Protein AF-A0AAW1NZB8-F1 (afdb_monomer_lite)

Secondary structure (DSSP, 8-state):
-HHHHHHHHHHTTT--HHHHHHHHHHHHHHHHHHHHHHHHHHTT-GGGHHHHHHHHHHHHHHHHHHHHHHHHTT------GGGGHHHHHHHHHHHHHTTS---PPPEEEEE--SSHHHHHHHHHHHHTT-EEEEEEEE---HHHHH--S--HHHHHHHHHHHHHHHTT--EEEEE-HHHHIIIIIHHHHHHHHTT----THHHIIIIIIIIIHHHHHHHTT-SEEE---SEEEE--STTSPPEEEE-S-TTT--GGGGTTS-GGGGTTEE-TTTTS-HHHHHHHHHHTT-GGGGPPPP-S-TTTTTS-HHHHHTTTSPP--EEEEETTT--EEEEES-GGG--TT-B---TT-SSPEEEEEEETTTTEEEEEESTT-GGG--S----SSPPPTTSS--HHHHHSSEEEEEE-SSTTPPPEEEEEE-----GGG---

InterPro domains:
  IPR004506 tRNA-specific 2-thiouridylase MnmA-like [TIGR00420] (106-424)
  IPR004506 tRNA-specific 2-thiouridylase MnmA-like [cd01998] (107-423)
  IPR014729 Rossmann-like alpha/beta/alpha sandwich fold [G3DSA:3.40.50.620] (99-315)
  IPR023382 tRNA-specific 2-thiouridylase MnmA-like, central domain superfamily [G3DSA:2.30.30.280] (316-379)
  IPR046884 tRNA-specific 2-thiouridylase MnmA-like, central domain [PF20259] (311-373)

Radius of gyration: 28.37 Å; chains: 1; bounding box: 63×52×94 Å

Sequence (436 aa):
MWLEDVVYGALAKGVNKPTVVVLNVALVSCIFCLVCLLAISCLSAPALAPHVGFMIFLATALTVTVNWFLAQRKCVTAVEIGSLRPYLARRSMASAAKSAGAARGKTVAVAVSGGVDSAVAAMLLKQQGHDVVGVFMRNWDEGEETGNGNCSVEQDCRDAQRVCRHLDLPFYEADFVERYWHEVFLDFVAQCGRGLTPNPDLPCNRRIKFDALRKFAEGLGADTLATGHYARLAHSGEGKPPLLLRGVDSSKDQSYFLASVHGDALRNVLFPLGALRKADVRSMAAEAGLAAASRRSSAGICFIGRRNFGDFISQYVAPMPGRFVEVGSGCDLGPCAKLAAITHGQRAGIGGAADRMYVVGKDVPQRIVYVARGGDHAALFTNTALLHEPHWISGAAPVALMEAPGMDCSYKARYRQEVHQCEEQGLEVPAACLTD

pLDDT: mean 80.3, std 20.96, range [30.39, 98.69]

Organism: NCBI:txid41462

Foldseek 3Di:
DVVVCVVVVCVVVPDDLVVVVVVVVVVLVVLVVVLVVVVVVCVVPVVCVVVSVVSVVVSVVVVVVVVVVCVVPPSDDDPPPVVCPVVVVVVVVVVVVVPVDDPQAFEEEFAQQLALLSLLQQLVCVVVRHQYAYEYEDQADVCVVPVDPPDPSVVSLVSSVLSCVLSVHHYYYDYCNVVNCPQQVVVCLVCLLVLHHDDSLQSCCARPVLNVVVVVCVVVVGQAYEYSAQWDWADPDPPFQTDIGFAPALLRTPSVSCQNHASVSCVRYDHSCSPDYPVVSLVSCVVSVRPNSPPDDFDDDPHCGPPDQQVVSCVRHPWQKAFEAEPPVRDTLGIDRRSSSDDFQDFSPRPPDPFTKGFLDADRVRRYTYIYGDSPDPSSDDQDDDDDDRDDSRRDDDVCQVVDQWDWDWDDPDPPDDIDIDIGGDDPDPPVVPDD

Structure (mmCIF, N/CA/C/O backbone):
data_AF-A0AAW1NZB8-F1
#
_entry.id   AF-A0AAW1NZB8-F1
#
loop_
_atom_site.group_PDB
_atom_site.id
_atom_site.type_symbol
_atom_site.label_atom_id
_atom_site.label_alt_id
_atom_site.label_comp_id
_atom_site.label_asym_id
_atom_site.label_entity_id
_atom_site.label_seq_id
_atom_site.pdbx_PDB_ins_code
_atom_site.Cartn_x
_atom_site.Cartn_y
_atom_site.Cartn_z
_atom_site.occupancy
_atom_site.B_iso_or_equiv
_atom_site.auth_seq_id
_atom_site.auth_comp_id
_atom_site.auth_asym_id
_atom_site.auth_atom_id
_atom_site.pdbx_PDB_model_num
ATOM 1 N N . MET A 1 1 ? 39.321 -6.098 35.982 1.00 35.09 1 MET A N 1
ATOM 2 C CA . MET A 1 1 ? 40.362 -6.757 35.164 1.00 35.09 1 MET A CA 1
ATOM 3 C C . MET A 1 1 ? 39.802 -7.309 33.852 1.00 35.09 1 MET A C 1
ATOM 5 O O . MET A 1 1 ? 39.718 -6.505 32.943 1.00 35.09 1 MET A O 1
ATOM 9 N N . TRP A 1 2 ? 39.300 -8.551 33.714 1.00 32.78 2 TRP A N 1
ATOM 10 C CA . TRP A 1 2 ? 38.831 -9.051 32.389 1.00 32.78 2 TRP A CA 1
ATOM 11 C C . TRP A 1 2 ? 37.697 -8.207 31.761 1.00 32.78 2 TRP A C 1
ATOM 13 O O . TRP A 1 2 ? 37.680 -7.955 30.563 1.00 32.78 2 TRP A O 1
ATOM 23 N N . LEU A 1 3 ? 36.782 -7.694 32.589 1.00 33.12 3 LEU A N 1
ATOM 24 C CA . LEU A 1 3 ? 35.690 -6.803 32.172 1.00 33.12 3 LEU A CA 1
ATOM 25 C C . LEU A 1 3 ? 36.134 -5.365 31.859 1.00 33.12 3 LEU A C 1
ATOM 27 O O . LEU A 1 3 ? 35.504 -4.704 31.038 1.00 33.12 3 LEU A O 1
ATOM 31 N N . GLU A 1 4 ? 37.215 -4.884 32.477 1.00 39.25 4 GLU A N 1
ATOM 32 C CA . GLU A 1 4 ? 37.760 -3.555 32.166 1.00 39.25 4 GLU A CA 1
ATOM 33 C C . GLU A 1 4 ? 38.427 -3.567 30.792 1.00 39.25 4 GLU A C 1
ATOM 35 O O . GLU A 1 4 ? 38.180 -2.661 30.002 1.00 39.25 4 GLU A O 1
ATOM 40 N N . ASP A 1 5 ? 39.153 -4.635 30.451 1.00 37.88 5 ASP A N 1
ATOM 41 C CA . ASP A 1 5 ? 39.794 -4.782 29.140 1.00 37.88 5 ASP A CA 1
ATOM 42 C C . ASP A 1 5 ? 38.776 -4.922 27.995 1.00 37.88 5 ASP A C 1
ATOM 44 O O . ASP A 1 5 ? 38.985 -4.390 26.903 1.00 37.88 5 ASP A O 1
ATOM 48 N N . VAL A 1 6 ? 37.630 -5.569 28.240 1.00 44.53 6 VAL A N 1
ATOM 49 C CA . VAL A 1 6 ? 36.543 -5.696 27.250 1.00 44.53 6 VAL A CA 1
ATOM 50 C C . VAL A 1 6 ? 35.843 -4.354 27.010 1.00 44.53 6 VAL A C 1
ATOM 52 O O . VAL A 1 6 ? 35.570 -3.997 25.862 1.00 44.53 6 VAL A O 1
ATOM 55 N N . VAL A 1 7 ? 35.585 -3.578 28.067 1.00 41.66 7 VAL A N 1
ATOM 56 C CA . VAL A 1 7 ? 34.897 -2.281 27.960 1.00 41.66 7 VAL A CA 1
ATOM 57 C C . VAL A 1 7 ? 35.825 -1.201 27.390 1.00 41.66 7 VAL A C 1
ATOM 59 O O . VAL A 1 7 ? 35.426 -0.478 26.475 1.00 41.66 7 VAL A O 1
ATOM 62 N N . TYR A 1 8 ? 37.081 -1.126 27.843 1.00 45.88 8 TYR A N 1
ATOM 63 C CA . TYR A 1 8 ? 38.071 -0.197 27.284 1.00 45.88 8 TYR A CA 1
ATOM 64 C C . TYR A 1 8 ? 38.470 -0.571 25.849 1.00 45.88 8 TYR A C 1
ATOM 66 O O . TYR A 1 8 ? 38.602 0.314 25.001 1.00 45.88 8 TYR A O 1
ATOM 74 N N . GLY A 1 9 ? 38.572 -1.867 25.534 1.00 41.84 9 GLY A N 1
ATOM 75 C CA . GLY A 1 9 ? 38.852 -2.356 24.182 1.00 41.84 9 GLY A CA 1
ATOM 76 C C . GLY A 1 9 ? 37.727 -2.084 23.175 1.00 41.84 9 GLY A C 1
ATOM 77 O O . GLY A 1 9 ? 38.006 -1.820 22.004 1.00 41.84 9 GLY A O 1
ATOM 78 N N . ALA A 1 10 ? 36.462 -2.095 23.613 1.00 41.81 10 ALA A N 1
ATOM 79 C CA . ALA A 1 10 ? 35.308 -1.762 22.773 1.00 41.81 10 ALA A CA 1
ATOM 80 C C . ALA A 1 10 ? 35.171 -0.246 22.527 1.00 41.81 10 ALA A C 1
ATOM 82 O O . ALA A 1 10 ? 34.824 0.175 21.422 1.00 41.81 10 ALA A O 1
ATOM 83 N N . LEU A 1 11 ? 35.494 0.583 23.526 1.00 43.66 11 LEU A N 1
ATOM 84 C CA . LEU A 1 11 ? 35.441 2.046 23.421 1.00 43.66 11 LEU A CA 1
ATOM 85 C C . LEU A 1 11 ? 36.588 2.625 22.574 1.00 43.66 11 LEU A C 1
ATOM 87 O O . LEU A 1 11 ? 36.376 3.602 21.857 1.00 43.66 11 LEU A O 1
ATOM 91 N N . ALA A 1 12 ? 37.770 1.999 22.581 1.00 42.78 12 ALA A N 1
ATOM 92 C CA . ALA A 1 12 ? 38.905 2.406 21.746 1.00 42.78 12 ALA A CA 1
ATOM 93 C C . ALA A 1 12 ? 38.715 2.107 20.241 1.00 42.78 12 ALA A C 1
ATOM 95 O O . ALA A 1 12 ? 39.425 2.670 19.412 1.00 42.78 12 ALA A O 1
ATOM 96 N N . LYS A 1 13 ? 37.752 1.246 19.875 1.00 41.16 13 LYS A N 1
ATOM 97 C CA . LYS A 1 13 ? 37.490 0.808 18.488 1.00 41.16 13 LYS A CA 1
ATOM 98 C C . LYS A 1 13 ? 36.302 1.499 17.805 1.00 41.16 13 LYS A C 1
ATOM 100 O O . LYS A 1 13 ? 35.917 1.087 16.716 1.00 41.16 13 LYS A O 1
ATOM 105 N N . GLY A 1 14 ? 35.725 2.543 18.407 1.00 43.19 14 GLY A N 1
ATOM 106 C CA . GLY A 1 14 ? 34.681 3.349 17.757 1.00 43.19 14 GLY A CA 1
ATOM 107 C C . GLY A 1 14 ? 33.372 2.593 17.493 1.00 43.19 14 GLY A C 1
ATOM 108 O O . GLY A 1 14 ? 32.755 2.771 16.447 1.00 43.19 14 GLY A O 1
ATOM 109 N N . VAL A 1 15 ? 32.947 1.731 18.420 1.00 45.53 15 VAL A N 1
ATOM 110 C CA . VAL A 1 15 ? 31.685 0.986 18.290 1.00 45.53 15 VAL A CA 1
ATOM 111 C C . VAL A 1 15 ? 30.475 1.910 18.521 1.00 45.53 15 VAL A C 1
ATOM 113 O O . VAL A 1 15 ? 30.468 2.738 19.432 1.00 45.53 15 VAL A O 1
ATOM 116 N N . ASN A 1 16 ? 29.442 1.756 17.686 1.00 45.97 16 ASN A N 1
ATOM 117 C CA . ASN A 1 16 ? 28.224 2.572 17.659 1.00 45.97 16 ASN A CA 1
ATOM 118 C C . ASN A 1 16 ? 27.445 2.599 18.998 1.00 45.97 16 ASN A C 1
ATOM 120 O O . ASN A 1 16 ? 27.342 1.597 19.709 1.00 45.97 16 ASN A O 1
ATOM 124 N N . LYS A 1 17 ? 26.827 3.757 19.294 1.00 46.16 17 LYS A N 1
ATOM 125 C CA . LYS A 1 17 ? 26.043 4.078 20.512 1.00 46.16 17 LYS A CA 1
ATOM 126 C C . LYS A 1 17 ? 25.085 2.977 21.028 1.00 46.16 17 LYS A C 1
ATOM 128 O O . LYS A 1 17 ? 25.086 2.761 22.240 1.00 46.16 17 LYS A O 1
ATOM 133 N N . PRO A 1 18 ? 24.298 2.259 20.200 1.00 43.28 18 PRO A N 1
ATOM 134 C CA . PRO A 1 18 ? 23.387 1.217 20.693 1.00 43.28 18 PRO A CA 1
ATOM 135 C C . PRO A 1 18 ? 24.096 0.026 21.359 1.00 43.28 18 PRO A C 1
ATOM 137 O O . PRO A 1 18 ? 23.591 -0.509 22.344 1.00 43.28 18 PRO A O 1
ATOM 140 N N . THR A 1 19 ? 25.299 -0.350 20.917 1.00 42.22 19 THR A N 1
ATOM 141 C CA . THR A 1 19 ? 26.036 -1.492 21.487 1.00 42.22 19 THR A CA 1
ATOM 142 C C . THR A 1 19 ? 26.497 -1.215 22.921 1.00 42.22 19 THR A C 1
ATOM 144 O O . THR A 1 19 ? 26.500 -2.111 23.764 1.00 42.22 19 THR A O 1
ATOM 147 N N . VAL A 1 20 ? 26.818 0.046 23.231 1.00 49.81 20 VAL A N 1
ATOM 148 C CA . VAL A 1 20 ? 27.209 0.488 24.580 1.00 49.81 20 VAL A CA 1
ATOM 149 C C . VAL A 1 20 ? 26.010 0.496 25.536 1.00 49.81 20 VAL A C 1
ATOM 151 O O . VAL A 1 20 ? 26.169 0.203 26.721 1.00 49.81 20 VAL A O 1
ATOM 154 N N . VAL A 1 21 ? 24.803 0.783 25.039 1.00 48.44 21 VAL A N 1
ATOM 155 C CA . VAL A 1 21 ? 23.565 0.740 25.839 1.00 48.44 21 VAL A CA 1
ATOM 156 C C . VAL A 1 21 ? 23.179 -0.706 26.158 1.00 48.44 21 VAL A C 1
ATOM 158 O O . VAL A 1 21 ? 22.899 -1.019 27.314 1.00 48.44 21 VAL A O 1
ATOM 161 N N . VAL A 1 22 ? 23.244 -1.608 25.174 1.00 45.84 22 VAL A N 1
ATOM 162 C CA . VAL A 1 22 ? 22.912 -3.032 25.360 1.00 45.84 22 VAL A CA 1
ATOM 163 C C . VAL A 1 22 ? 23.890 -3.724 26.316 1.00 45.84 22 VAL A C 1
ATOM 165 O O . VAL A 1 22 ? 23.445 -4.427 27.226 1.00 45.84 22 VAL A O 1
ATOM 168 N N . LEU A 1 23 ? 25.203 -3.476 26.192 1.00 48.44 23 LEU A N 1
ATOM 169 C CA . LEU A 1 23 ? 26.186 -4.015 27.143 1.00 48.44 23 LEU A CA 1
ATOM 170 C C . LEU A 1 23 ? 25.953 -3.505 28.574 1.00 48.44 23 LEU A C 1
ATOM 172 O O . LEU A 1 23 ? 26.127 -4.266 29.523 1.00 48.44 23 LEU A O 1
ATOM 176 N N . ASN A 1 24 ? 25.531 -2.248 28.745 1.00 52.94 24 ASN A N 1
ATOM 177 C CA . ASN A 1 24 ? 25.285 -1.670 30.068 1.00 52.94 24 ASN A CA 1
ATOM 178 C C . ASN A 1 24 ? 23.999 -2.189 30.725 1.00 52.94 24 ASN A C 1
ATOM 180 O O . ASN A 1 24 ? 24.012 -2.479 31.919 1.00 52.94 24 ASN A O 1
ATOM 184 N N . VAL A 1 25 ? 22.905 -2.365 29.974 1.00 52.00 25 VAL A N 1
ATOM 185 C CA . VAL A 1 25 ? 21.666 -2.965 30.511 1.00 52.00 25 VAL A CA 1
ATOM 186 C C . VAL A 1 25 ? 21.906 -4.418 30.925 1.00 52.00 25 VAL A C 1
ATOM 188 O O . VAL A 1 25 ? 21.441 -4.840 31.987 1.00 52.00 25 VAL A O 1
ATOM 191 N N . ALA A 1 26 ? 22.690 -5.164 30.141 1.00 51.47 26 ALA A N 1
ATOM 192 C CA . ALA A 1 26 ? 23.107 -6.516 30.495 1.00 51.47 26 ALA A CA 1
ATOM 193 C C . ALA A 1 26 ? 23.983 -6.530 31.761 1.00 51.47 26 ALA A C 1
ATOM 195 O O . ALA A 1 26 ? 23.748 -7.339 32.655 1.00 51.47 26 ALA A O 1
ATOM 196 N N . LEU A 1 27 ? 24.935 -5.597 31.890 1.00 56.94 27 LEU A N 1
ATOM 197 C CA . LEU A 1 27 ? 25.810 -5.489 33.061 1.00 56.94 27 LEU A CA 1
ATOM 198 C C . LEU A 1 27 ? 25.024 -5.173 34.345 1.00 56.94 27 LEU A C 1
ATOM 200 O O . LEU A 1 27 ? 25.204 -5.851 35.355 1.00 56.94 27 LEU A O 1
ATOM 204 N N . VAL A 1 28 ? 24.115 -4.194 34.298 1.00 58.44 28 VAL A N 1
ATOM 205 C CA . VAL A 1 28 ? 23.265 -3.820 35.443 1.00 58.44 28 VAL A CA 1
ATOM 206 C C . VAL A 1 28 ? 22.337 -4.973 35.832 1.00 58.44 28 VAL A C 1
ATOM 208 O O . VAL A 1 28 ? 22.190 -5.268 37.018 1.00 58.44 28 VAL A O 1
ATOM 211 N N . SER A 1 29 ? 21.774 -5.682 34.850 1.00 54.56 29 SER A N 1
ATOM 212 C CA . SER A 1 29 ? 20.915 -6.848 35.098 1.00 54.56 29 SER A CA 1
ATOM 213 C C . SER A 1 29 ? 21.692 -8.015 35.715 1.00 54.56 29 SER A C 1
ATOM 215 O O . SER A 1 29 ? 21.208 -8.640 36.658 1.00 54.56 29 SER A O 1
ATOM 217 N N . CYS A 1 30 ? 22.919 -8.278 35.253 1.00 58.44 30 CYS A N 1
ATOM 218 C CA . CYS A 1 30 ? 23.795 -9.304 35.822 1.00 58.44 30 CYS A CA 1
ATOM 219 C C . CYS A 1 30 ? 24.215 -8.974 37.259 1.00 58.44 30 CYS A C 1
ATOM 221 O O . CYS A 1 30 ? 24.187 -9.855 38.116 1.00 58.44 30 CYS A O 1
ATOM 223 N N . ILE A 1 31 ? 24.551 -7.711 37.548 1.00 62.97 31 ILE A N 1
ATOM 224 C CA . ILE A 1 31 ? 24.891 -7.260 38.906 1.00 62.97 31 ILE A CA 1
ATOM 225 C C . ILE A 1 31 ? 23.680 -7.410 39.831 1.00 62.97 31 ILE A C 1
ATOM 227 O O . ILE A 1 31 ? 23.815 -7.943 40.931 1.00 62.97 31 ILE A O 1
ATOM 231 N N . PHE A 1 32 ? 22.489 -7.011 39.381 1.00 59.50 32 PHE A N 1
ATOM 232 C CA . PHE A 1 32 ? 21.262 -7.150 40.166 1.00 59.50 32 PHE A CA 1
ATOM 233 C C . PHE A 1 32 ? 20.933 -8.622 40.453 1.00 59.50 32 PHE A C 1
ATOM 235 O O . PHE A 1 32 ? 20.634 -8.984 41.588 1.00 59.50 32 PHE A O 1
ATOM 242 N N . CYS A 1 33 ? 21.074 -9.495 39.452 1.00 60.38 33 CYS A N 1
ATOM 243 C CA . CYS A 1 33 ? 20.848 -10.930 39.604 1.00 60.38 33 CYS A CA 1
ATOM 244 C C . CYS A 1 33 ? 21.853 -11.569 40.581 1.00 60.38 33 CYS A C 1
ATOM 246 O O . CYS A 1 33 ? 21.464 -12.358 41.442 1.00 60.38 33 CYS A O 1
ATOM 248 N N . LEU A 1 34 ? 23.128 -11.166 40.518 1.00 62.94 34 LEU A N 1
ATOM 249 C CA . LEU A 1 34 ? 24.173 -11.620 41.440 1.00 62.94 34 LEU A CA 1
ATOM 250 C C . LEU A 1 34 ? 23.895 -11.169 42.884 1.00 62.94 34 LEU A C 1
ATOM 252 O O . LEU A 1 34 ? 24.040 -11.961 43.813 1.00 62.94 34 LEU A O 1
ATOM 256 N N . VAL A 1 35 ? 23.444 -9.925 43.078 1.00 62.66 35 VAL A N 1
ATOM 257 C CA . VAL A 1 35 ? 23.054 -9.395 44.397 1.00 62.66 35 VAL A CA 1
ATOM 258 C C . VAL A 1 35 ? 21.847 -10.150 44.957 1.00 62.66 35 VAL A C 1
ATOM 260 O O . VAL A 1 35 ? 21.854 -10.511 46.133 1.00 62.66 35 VAL A O 1
ATOM 263 N N . CYS A 1 36 ? 20.844 -10.460 44.131 1.00 61.19 36 CYS A N 1
ATOM 264 C CA . CYS A 1 36 ? 19.701 -11.275 44.547 1.00 61.19 36 CYS A CA 1
ATOM 265 C C . CYS A 1 36 ? 20.120 -12.699 44.943 1.00 61.19 36 CYS A C 1
ATOM 267 O O . CYS A 1 36 ? 19.691 -13.187 45.985 1.00 61.19 36 CYS A O 1
ATOM 269 N N . LEU A 1 37 ? 20.990 -13.353 44.168 1.00 62.50 37 LEU A N 1
ATOM 270 C CA . LEU A 1 37 ? 21.492 -14.698 44.481 1.00 62.50 37 LEU A CA 1
ATOM 271 C C . LEU A 1 37 ? 22.320 -14.729 45.777 1.00 62.50 37 LEU A C 1
ATOM 273 O O . LEU A 1 37 ? 22.190 -15.658 46.579 1.00 62.50 37 LEU A O 1
ATOM 277 N N . LEU A 1 38 ? 23.125 -13.693 46.025 1.00 58.81 38 LEU A N 1
ATOM 278 C CA . LEU A 1 38 ? 23.889 -13.540 47.267 1.00 58.81 38 LEU A CA 1
ATOM 279 C C . LEU A 1 38 ? 22.978 -13.260 48.472 1.00 58.81 38 LEU A C 1
ATOM 281 O O . LEU A 1 38 ? 23.186 -13.836 49.538 1.00 58.81 38 LEU A O 1
ATOM 285 N N . ALA A 1 39 ? 21.931 -12.450 48.298 1.00 58.66 39 ALA A N 1
ATOM 286 C CA . ALA A 1 39 ? 20.937 -12.193 49.339 1.00 58.66 39 ALA A CA 1
ATOM 287 C C . ALA A 1 39 ? 20.148 -13.461 49.716 1.00 58.66 39 ALA A C 1
ATOM 289 O O . ALA A 1 39 ? 19.913 -13.709 50.898 1.00 58.66 39 ALA A O 1
ATOM 290 N N . ILE A 1 40 ? 19.803 -14.300 48.731 1.00 62.50 40 ILE A N 1
ATOM 291 C CA . ILE A 1 40 ? 19.146 -15.597 48.956 1.00 62.50 40 ILE A CA 1
ATOM 292 C C . ILE A 1 40 ? 20.083 -16.558 49.703 1.00 62.50 40 ILE A C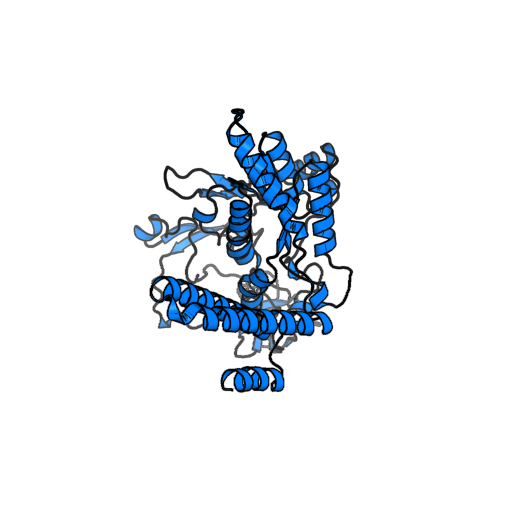 1
ATOM 294 O O . ILE A 1 40 ? 19.656 -17.229 50.638 1.00 62.50 40 ILE A O 1
ATOM 298 N N . SER A 1 41 ? 21.375 -16.570 49.362 1.00 56.31 41 SER A N 1
ATOM 299 C CA . SER A 1 41 ? 22.384 -17.416 50.023 1.00 56.31 41 SER A CA 1
ATOM 300 C C . SER A 1 41 ? 22.629 -17.028 51.493 1.00 56.31 41 SER A C 1
ATOM 302 O O . SER A 1 41 ? 22.979 -17.879 52.315 1.00 56.31 41 SER A O 1
ATOM 304 N N . CYS A 1 42 ? 22.391 -15.764 51.860 1.00 54.56 42 CYS A N 1
ATOM 305 C CA . CYS A 1 42 ? 22.480 -15.286 53.243 1.00 54.56 42 CYS A CA 1
ATOM 306 C C . CYS A 1 42 ? 21.348 -15.775 54.154 1.00 54.56 42 CYS A C 1
ATOM 308 O O . CYS A 1 42 ? 21.551 -15.828 55.367 1.00 54.56 42 CYS A O 1
ATOM 310 N N . LEU A 1 43 ? 20.199 -16.192 53.608 1.00 58.81 43 LEU A N 1
ATOM 311 C CA . LEU A 1 43 ? 19.123 -16.804 54.402 1.00 58.81 43 LEU A CA 1
ATOM 312 C C . LEU A 1 43 ? 19.543 -18.165 54.989 1.00 58.81 43 LEU A C 1
ATOM 314 O O . LEU A 1 43 ? 18.989 -18.598 55.994 1.00 58.81 43 LEU A O 1
ATOM 318 N N . SER A 1 44 ? 20.551 -18.809 54.394 1.00 56.81 44 SER A N 1
ATOM 319 C CA . SER A 1 44 ? 21.093 -20.109 54.809 1.00 56.81 44 SER A CA 1
ATOM 320 C C . SER A 1 44 ? 22.388 -20.041 55.636 1.00 56.81 44 SER A C 1
ATOM 322 O O . SER A 1 44 ? 22.800 -21.066 56.175 1.00 56.81 44 SER A O 1
ATOM 324 N N . ALA A 1 45 ? 23.042 -18.876 55.761 1.00 60.31 45 ALA A N 1
ATOM 325 C CA . ALA A 1 45 ? 24.321 -18.737 56.475 1.00 60.31 45 ALA A CA 1
ATOM 326 C C . ALA A 1 45 ? 24.523 -17.315 57.063 1.00 60.31 45 ALA A C 1
ATOM 328 O O . ALA A 1 45 ? 25.087 -16.438 56.400 1.00 60.31 45 ALA A O 1
ATOM 329 N N . PRO A 1 46 ? 24.118 -17.063 58.324 1.00 60.19 46 PRO A N 1
ATOM 330 C CA . PRO A 1 46 ? 24.106 -15.718 58.918 1.00 60.19 46 PRO A CA 1
ATOM 331 C C . PRO A 1 46 ? 25.497 -15.101 59.172 1.00 60.19 46 PRO A C 1
ATOM 333 O O . PRO A 1 46 ? 25.604 -13.891 59.356 1.00 60.19 46 PRO A O 1
ATOM 336 N N . ALA A 1 47 ? 26.577 -15.888 59.122 1.00 62.25 47 ALA A N 1
ATOM 337 C CA . ALA A 1 47 ? 27.948 -15.402 59.322 1.00 62.25 47 ALA A CA 1
ATOM 338 C C . ALA A 1 47 ? 28.496 -14.535 58.162 1.00 62.25 47 ALA A C 1
ATOM 340 O O . ALA A 1 47 ? 29.508 -13.860 58.329 1.00 62.25 47 ALA A O 1
ATOM 341 N N . LEU A 1 48 ? 27.838 -14.523 56.993 1.00 58.25 48 LEU A N 1
ATOM 342 C CA . LEU A 1 48 ? 28.278 -13.786 55.793 1.00 58.25 48 LEU A CA 1
ATOM 343 C C . LEU A 1 48 ? 27.648 -12.386 55.642 1.00 58.25 48 LEU A C 1
ATOM 345 O O . LEU A 1 48 ? 28.048 -11.619 54.764 1.00 58.25 48 LEU A O 1
ATOM 349 N N . ALA A 1 49 ? 26.703 -12.023 56.515 1.00 58.53 49 ALA A N 1
ATOM 350 C CA . ALA A 1 49 ? 25.961 -10.761 56.466 1.00 58.53 49 ALA A CA 1
ATOM 351 C C . ALA A 1 49 ? 26.821 -9.475 56.348 1.00 58.53 49 ALA A C 1
ATOM 353 O O . ALA A 1 49 ? 26.483 -8.626 55.516 1.00 58.53 49 ALA A O 1
ATOM 354 N N . PRO A 1 50 ? 27.940 -9.297 57.088 1.00 57.88 50 PRO A N 1
ATOM 355 C CA . PRO A 1 50 ? 28.718 -8.056 57.001 1.00 57.88 50 PRO A CA 1
ATOM 356 C C . PRO A 1 50 ? 29.452 -7.884 55.659 1.00 57.88 50 PRO A C 1
ATOM 358 O O . PRO A 1 50 ? 29.677 -6.755 55.225 1.00 57.88 50 PRO A O 1
ATOM 361 N N . HIS A 1 51 ? 29.767 -8.972 54.950 1.00 61.03 51 HIS A N 1
ATOM 362 C CA . HIS A 1 51 ? 30.421 -8.909 53.637 1.00 61.03 51 HIS A CA 1
ATOM 363 C C . HIS A 1 51 ? 29.439 -8.586 52.503 1.00 61.03 51 HIS A C 1
ATOM 365 O O . HIS A 1 51 ? 29.807 -7.920 51.534 1.00 61.03 51 HIS A O 1
ATOM 371 N N . VAL A 1 52 ? 28.172 -8.986 52.641 1.00 60.25 52 VAL A N 1
ATOM 372 C CA . VAL A 1 52 ? 27.118 -8.671 51.664 1.00 60.25 52 VAL A CA 1
ATOM 373 C C . VAL A 1 52 ? 26.739 -7.192 51.702 1.00 60.25 52 VAL A C 1
ATOM 375 O O . VAL A 1 52 ? 26.578 -6.582 50.645 1.00 60.25 52 VAL A O 1
ATOM 378 N N . GLY A 1 53 ? 26.701 -6.575 52.888 1.00 59.44 53 GLY A N 1
ATOM 379 C CA . GLY A 1 53 ? 26.490 -5.128 53.016 1.00 59.44 53 GLY A CA 1
ATOM 380 C C . GLY A 1 53 ? 27.558 -4.305 52.284 1.00 59.44 53 GLY A C 1
ATOM 381 O O . GLY A 1 53 ? 27.232 -3.355 51.571 1.00 59.44 53 GLY A O 1
ATOM 382 N N . PHE A 1 54 ? 28.826 -4.717 52.380 1.00 64.56 54 PHE A N 1
ATOM 383 C CA . PHE A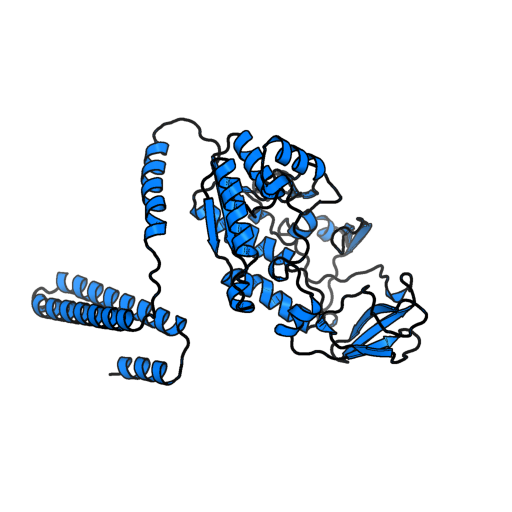 1 54 ? 29.936 -4.062 51.684 1.00 64.56 54 PHE A CA 1
ATOM 384 C C . PHE A 1 54 ? 29.861 -4.228 50.155 1.00 64.56 54 PHE A C 1
ATOM 386 O O . PHE A 1 54 ? 30.078 -3.267 49.418 1.00 64.56 54 PHE A O 1
ATOM 393 N N . MET A 1 55 ? 29.479 -5.413 49.665 1.00 58.66 55 MET A N 1
ATOM 394 C CA . MET A 1 55 ? 29.295 -5.669 48.229 1.00 58.66 55 MET A CA 1
ATOM 395 C C . MET A 1 55 ? 28.126 -4.873 47.628 1.00 58.66 55 MET A C 1
ATOM 397 O O . MET A 1 55 ? 28.257 -4.322 46.535 1.00 58.66 55 MET A O 1
ATOM 401 N N . ILE A 1 56 ? 27.002 -4.755 48.347 1.00 61.81 56 ILE A N 1
ATOM 402 C CA . ILE A 1 56 ? 25.856 -3.931 47.924 1.00 61.81 56 ILE A CA 1
ATOM 403 C C . ILE A 1 56 ? 26.256 -2.455 47.859 1.00 61.81 56 ILE A C 1
ATOM 405 O O . ILE A 1 56 ? 25.912 -1.761 46.899 1.00 61.81 56 ILE A O 1
ATOM 409 N N . PHE A 1 57 ? 27.022 -1.977 48.843 1.00 66.31 57 PHE A N 1
ATOM 410 C CA . PHE A 1 57 ? 27.535 -0.610 48.850 1.00 66.31 57 PHE A CA 1
ATOM 411 C C . PHE A 1 57 ? 28.430 -0.331 47.631 1.00 66.31 57 PHE A C 1
ATOM 413 O O . PHE A 1 57 ? 28.219 0.661 46.935 1.00 66.31 57 PHE A O 1
ATOM 420 N N . LEU A 1 58 ? 29.357 -1.240 47.306 1.00 62.66 58 LEU A N 1
ATOM 421 C CA . LEU A 1 58 ? 30.232 -1.129 46.132 1.00 62.66 58 LEU A CA 1
ATOM 422 C C . LEU A 1 58 ? 29.457 -1.150 44.806 1.00 62.66 58 LEU A C 1
ATOM 424 O O . LEU A 1 58 ? 29.723 -0.328 43.931 1.00 62.66 58 LEU A O 1
ATOM 428 N N . ALA A 1 59 ? 28.467 -2.037 44.665 1.00 58.25 59 ALA A N 1
ATOM 429 C CA . ALA A 1 59 ? 27.621 -2.110 43.471 1.00 58.25 59 ALA A CA 1
ATOM 430 C C . ALA A 1 59 ? 26.774 -0.838 43.283 1.00 58.25 59 ALA A C 1
ATOM 432 O O . ALA A 1 59 ? 26.628 -0.328 42.167 1.00 58.25 59 ALA A O 1
ATOM 433 N N . THR A 1 60 ? 26.257 -0.288 44.384 1.00 62.19 60 THR A N 1
ATOM 434 C CA . THR A 1 60 ? 25.480 0.957 44.372 1.00 62.19 60 THR A CA 1
ATOM 435 C C . THR A 1 60 ? 26.372 2.146 44.016 1.00 62.19 60 THR A C 1
ATOM 437 O O . THR A 1 60 ? 26.013 2.936 43.145 1.00 62.19 60 THR A O 1
ATOM 440 N N . ALA A 1 61 ? 27.566 2.237 44.612 1.00 63.44 61 ALA A N 1
ATOM 441 C CA . ALA A 1 61 ? 28.543 3.279 44.305 1.00 63.44 61 ALA A CA 1
ATOM 442 C C . ALA A 1 61 ? 28.962 3.247 42.826 1.00 63.44 61 ALA A C 1
ATOM 444 O O . ALA A 1 61 ? 28.915 4.279 42.162 1.00 63.44 61 ALA A O 1
ATOM 445 N N . LEU A 1 62 ? 29.265 2.064 42.278 1.00 60.09 62 LEU A N 1
ATOM 446 C CA . LEU A 1 62 ? 29.637 1.903 40.870 1.00 60.09 62 LEU A CA 1
ATOM 447 C C . LEU A 1 62 ? 28.504 2.340 39.927 1.00 60.09 62 LEU A C 1
ATOM 449 O O . LEU A 1 62 ? 28.744 3.061 38.960 1.00 60.09 62 LEU A O 1
ATOM 453 N N . THR A 1 63 ? 27.259 1.971 40.241 1.00 59.56 63 THR A N 1
ATOM 454 C CA . THR A 1 63 ? 26.077 2.362 39.453 1.00 59.56 63 THR A CA 1
ATOM 455 C C . THR A 1 63 ? 25.870 3.879 39.464 1.00 59.56 63 THR A C 1
ATOM 457 O O . THR A 1 63 ? 25.586 4.479 38.426 1.00 59.56 63 THR A O 1
ATOM 460 N N . VAL A 1 64 ? 26.055 4.524 40.622 1.00 60.22 64 VAL A N 1
ATOM 461 C CA . VAL A 1 64 ? 25.950 5.984 40.762 1.00 60.22 64 VAL A CA 1
ATOM 462 C C . VAL A 1 64 ? 27.063 6.691 39.990 1.00 60.22 64 VAL A C 1
ATOM 464 O O . VAL A 1 64 ? 26.779 7.643 39.266 1.00 60.22 64 VAL A O 1
ATOM 467 N N . THR A 1 65 ? 28.309 6.215 40.074 1.00 58.97 65 THR A N 1
ATOM 468 C CA . THR A 1 65 ? 29.440 6.803 39.342 1.00 58.97 65 THR A CA 1
ATOM 469 C C . THR A 1 65 ? 29.264 6.673 37.828 1.00 58.97 65 THR A C 1
ATOM 471 O O . THR A 1 65 ? 29.492 7.644 37.107 1.00 58.97 65 THR A O 1
ATOM 474 N N . VAL A 1 66 ? 28.791 5.521 37.337 1.00 56.09 66 VAL A N 1
ATOM 475 C CA . VAL A 1 66 ? 28.511 5.304 35.907 1.00 56.09 66 VAL A CA 1
ATOM 476 C C . VAL A 1 66 ? 27.367 6.201 35.427 1.00 56.09 66 VAL A C 1
ATOM 478 O O . VAL A 1 66 ? 27.517 6.887 34.416 1.00 56.09 66 VAL A O 1
ATOM 481 N N . ASN A 1 67 ? 26.259 6.286 36.171 1.00 53.50 67 ASN A N 1
ATOM 482 C CA . ASN A 1 67 ? 25.141 7.170 35.822 1.00 53.50 67 ASN A CA 1
ATOM 483 C C . ASN A 1 67 ? 25.536 8.654 35.845 1.00 53.50 67 ASN A C 1
ATOM 485 O O . ASN A 1 67 ? 25.134 9.412 34.960 1.00 53.50 67 ASN A O 1
ATOM 489 N N . TRP A 1 68 ? 26.361 9.072 36.808 1.00 55.81 68 TRP A N 1
ATOM 490 C CA . TRP A 1 68 ? 26.894 10.433 36.873 1.00 55.81 68 TRP A CA 1
ATOM 491 C C . TRP A 1 68 ? 27.801 10.746 35.673 1.00 55.81 68 TRP A C 1
ATOM 493 O O . TRP A 1 68 ? 27.662 11.800 35.052 1.00 55.81 68 TRP A O 1
ATOM 503 N N . PHE A 1 69 ? 28.668 9.810 35.275 1.00 50.12 69 PHE A N 1
ATOM 504 C CA . PHE A 1 69 ? 29.547 9.975 34.114 1.00 50.12 69 PHE A CA 1
ATOM 505 C C . PHE A 1 69 ? 28.769 10.020 32.784 1.00 50.12 69 PHE A C 1
ATOM 507 O O . PHE A 1 69 ? 29.111 10.793 31.886 1.00 50.12 69 PHE A O 1
ATOM 514 N N . LEU A 1 70 ? 27.681 9.248 32.665 1.00 49.22 70 LEU A N 1
ATOM 515 C CA . LEU A 1 70 ? 26.782 9.268 31.504 1.00 49.22 70 LEU A CA 1
ATOM 516 C C . LEU A 1 70 ? 25.979 10.575 31.404 1.00 49.22 70 LEU A C 1
ATOM 518 O O . LEU A 1 70 ? 25.823 11.113 30.303 1.00 49.22 70 LEU A O 1
ATOM 522 N N . ALA A 1 71 ? 25.539 11.130 32.539 1.00 49.06 71 ALA A N 1
ATOM 523 C CA . ALA A 1 71 ? 24.844 12.416 32.593 1.00 49.06 71 ALA A CA 1
ATOM 524 C C . ALA A 1 71 ? 25.734 13.588 32.129 1.00 49.06 71 ALA A C 1
ATOM 526 O O . ALA A 1 71 ? 25.256 14.498 31.452 1.00 49.06 71 ALA A O 1
ATOM 527 N N . GLN A 1 72 ? 27.043 13.539 32.409 1.00 43.25 72 GLN A N 1
ATOM 528 C CA . GLN A 1 72 ? 28.003 14.580 32.011 1.00 43.25 72 GLN A CA 1
ATOM 529 C C . GLN A 1 72 ? 28.304 14.610 30.497 1.00 43.25 72 GLN A C 1
ATOM 531 O O . GLN A 1 72 ? 28.735 15.638 29.979 1.00 43.25 72 GLN A O 1
ATOM 536 N N . ARG A 1 73 ? 28.060 13.521 29.746 1.00 46.31 73 ARG A N 1
ATOM 537 C CA . ARG A 1 73 ? 28.400 13.428 28.306 1.00 46.31 73 ARG A CA 1
ATOM 538 C C . ARG A 1 73 ? 27.248 13.691 27.325 1.00 46.31 73 ARG A C 1
ATOM 540 O O . ARG A 1 73 ? 27.417 13.426 26.138 1.00 46.31 73 ARG A O 1
ATOM 547 N N . LYS A 1 74 ? 26.092 14.212 27.772 1.00 41.34 74 LYS A N 1
ATOM 548 C CA . LYS A 1 74 ? 24.895 14.452 26.922 1.00 41.34 74 LYS A CA 1
ATOM 549 C C . LYS A 1 74 ? 24.508 13.239 26.042 1.00 41.34 74 LYS A C 1
ATOM 551 O O . LYS A 1 74 ? 23.998 13.412 24.939 1.00 41.34 74 LYS A O 1
ATOM 556 N N . CYS A 1 75 ? 24.778 12.008 26.493 1.00 41.59 75 CYS A N 1
ATOM 557 C CA . CYS A 1 75 ? 24.609 10.796 25.675 1.00 41.59 75 CYS A CA 1
ATOM 558 C C . CYS A 1 75 ? 23.322 10.012 25.985 1.00 41.59 75 CYS A C 1
ATOM 560 O O . CYS A 1 75 ? 23.112 8.934 25.441 1.00 41.59 75 CYS A O 1
ATOM 562 N N . VAL A 1 76 ? 22.445 10.555 26.830 1.00 35.12 76 VAL A N 1
ATOM 563 C CA . VAL A 1 76 ? 21.118 10.000 27.106 1.00 35.12 76 VAL A CA 1
ATOM 564 C C . VAL A 1 76 ? 20.130 11.156 27.041 1.00 35.12 76 VAL A C 1
ATOM 566 O O . VAL A 1 76 ? 20.045 11.967 27.962 1.00 35.12 76 VAL A O 1
ATOM 569 N N . THR A 1 77 ? 19.398 11.268 25.936 1.00 33.91 77 THR A N 1
ATOM 570 C CA . THR A 1 77 ? 18.089 11.915 25.978 1.00 33.91 77 THR A CA 1
ATOM 571 C C . THR A 1 77 ? 17.235 11.067 26.907 1.00 33.91 77 THR A C 1
ATOM 573 O O . THR A 1 77 ? 17.061 9.868 26.692 1.00 33.91 77 THR A O 1
ATOM 576 N N . ALA A 1 78 ? 16.784 11.668 28.004 1.00 31.11 78 ALA A N 1
ATOM 577 C CA . ALA A 1 78 ? 15.830 11.040 28.893 1.00 31.11 78 ALA A CA 1
ATOM 578 C C . ALA A 1 78 ? 14.636 10.572 28.053 1.00 31.11 78 ALA A C 1
ATOM 580 O O . ALA A 1 78 ? 13.962 11.383 27.421 1.00 31.11 78 ALA A O 1
ATOM 581 N N . VAL A 1 79 ? 14.375 9.266 28.048 1.00 31.53 79 VAL A N 1
ATOM 582 C CA . VAL A 1 79 ? 13.035 8.764 27.763 1.00 31.53 79 VAL A CA 1
ATOM 583 C C . VAL A 1 79 ? 12.148 9.423 28.811 1.00 31.53 79 VAL A C 1
ATOM 585 O O . VAL A 1 79 ? 12.245 9.106 29.998 1.00 31.53 79 VAL A O 1
ATOM 588 N N . GLU A 1 80 ? 11.362 10.420 28.411 1.00 31.39 80 GLU A N 1
ATOM 589 C CA . GLU A 1 80 ? 10.424 11.071 29.313 1.00 31.39 80 GLU A CA 1
ATOM 590 C C . GLU A 1 80 ? 9.432 10.021 29.825 1.00 31.39 80 GLU A C 1
ATOM 592 O O . GLU A 1 80 ? 8.462 9.654 29.164 1.00 31.39 80 GLU A O 1
ATOM 597 N N . ILE A 1 81 ? 9.616 9.611 31.081 1.00 31.91 81 ILE A N 1
ATOM 598 C CA . ILE A 1 81 ? 8.650 8.851 31.892 1.00 31.91 81 ILE A CA 1
ATOM 599 C C . ILE A 1 81 ? 7.335 9.663 32.096 1.00 31.91 81 ILE A C 1
ATOM 601 O O . ILE A 1 81 ? 6.405 9.235 32.779 1.00 31.91 81 ILE A O 1
ATOM 605 N N . GLY A 1 82 ? 7.194 10.832 31.457 1.00 30.39 82 GLY A N 1
ATOM 606 C CA . GLY A 1 82 ? 5.953 11.598 31.345 1.00 30.39 82 GLY A CA 1
ATOM 607 C C . GLY A 1 82 ? 4.871 10.925 30.487 1.00 30.39 82 GLY A C 1
ATOM 608 O O . GLY A 1 82 ? 3.687 11.124 30.762 1.00 30.39 82 GLY A O 1
ATOM 609 N N . SER A 1 83 ? 5.229 10.066 29.523 1.00 36.72 83 SER A N 1
ATOM 610 C CA . SER A 1 83 ? 4.256 9.406 28.628 1.00 36.72 83 SER A CA 1
ATOM 611 C C . SER A 1 83 ? 3.504 8.222 29.265 1.00 36.72 83 SER A C 1
ATOM 613 O O . SER A 1 83 ? 2.461 7.806 28.762 1.00 36.72 83 SER A O 1
ATOM 615 N N . LEU A 1 84 ? 3.964 7.718 30.420 1.00 34.56 84 LEU A N 1
ATOM 616 C CA . LEU A 1 84 ? 3.338 6.606 31.158 1.00 34.56 84 LEU A CA 1
ATOM 617 C C . LEU A 1 84 ? 2.369 7.050 32.269 1.00 34.56 84 LEU A C 1
ATOM 619 O O . LEU A 1 84 ? 1.598 6.235 32.781 1.00 34.56 84 LEU A O 1
ATOM 623 N N . ARG A 1 85 ? 2.342 8.336 32.643 1.00 34.25 85 ARG A N 1
ATOM 624 C CA . ARG A 1 85 ? 1.384 8.844 33.647 1.00 34.25 85 ARG A CA 1
ATOM 625 C C . ARG A 1 85 ? -0.087 8.722 33.207 1.00 34.25 85 ARG A C 1
ATOM 627 O O . ARG A 1 85 ? -0.896 8.296 34.032 1.00 34.25 85 ARG A O 1
ATOM 634 N N . PRO A 1 86 ? -0.455 8.976 31.935 1.00 42.31 86 PRO A N 1
ATOM 635 C CA . PRO A 1 86 ? -1.799 8.674 31.436 1.00 42.31 86 PRO A CA 1
ATOM 636 C C . PRO A 1 86 ? -2.097 7.165 31.384 1.00 42.31 86 PRO A C 1
ATOM 638 O O . PRO A 1 86 ? -3.249 6.762 31.541 1.00 42.31 86 PRO A O 1
ATOM 641 N N . TYR A 1 87 ? -1.065 6.334 31.190 1.00 37.97 87 TYR A N 1
ATOM 642 C CA . TYR A 1 87 ? -1.171 4.876 31.051 1.00 37.97 87 TYR A CA 1
ATOM 643 C C . TYR A 1 87 ? -1.538 4.190 32.378 1.00 37.97 87 TYR A C 1
ATOM 645 O O . TYR A 1 87 ? -2.473 3.392 32.433 1.00 37.97 87 TYR A O 1
ATOM 653 N N . LEU A 1 88 ? -0.877 4.558 33.482 1.00 35.41 88 LEU A N 1
ATOM 654 C CA . LEU A 1 88 ? -1.174 4.000 34.810 1.00 35.41 88 LEU A CA 1
ATOM 655 C C . LEU A 1 88 ? -2.479 4.555 35.406 1.00 35.41 88 LEU A C 1
ATOM 657 O O . LEU A 1 88 ? -3.246 3.801 36.010 1.00 35.41 88 LEU A O 1
ATOM 661 N N . ALA A 1 89 ? -2.783 5.837 35.173 1.00 38.47 89 ALA A N 1
ATOM 662 C CA . ALA A 1 89 ? -4.033 6.451 35.624 1.00 38.47 89 ALA A CA 1
ATOM 663 C C . ALA A 1 89 ? -5.267 5.823 34.947 1.00 38.47 89 ALA A C 1
ATOM 665 O O . ALA A 1 89 ? -6.267 5.546 35.612 1.00 38.47 89 ALA A O 1
ATOM 666 N N . ARG A 1 90 ? -5.187 5.508 33.643 1.00 46.09 90 ARG A N 1
ATOM 667 C CA . ARG A 1 90 ? -6.280 4.833 32.926 1.00 46.09 90 ARG A CA 1
ATOM 668 C C . ARG A 1 90 ? -6.385 3.349 33.228 1.00 46.09 90 ARG A C 1
ATOM 670 O O . ARG A 1 90 ? -7.495 2.847 33.200 1.00 46.09 90 ARG A O 1
ATOM 677 N N . ARG A 1 91 ? -5.305 2.641 33.567 1.00 43.00 91 ARG A N 1
ATOM 678 C CA . ARG A 1 91 ? -5.406 1.226 33.969 1.00 43.00 91 ARG A CA 1
ATOM 679 C C . ARG A 1 91 ? -6.152 1.066 35.302 1.00 43.00 91 ARG A C 1
ATOM 681 O O . ARG A 1 91 ? -6.964 0.156 35.441 1.00 43.00 91 ARG A O 1
ATOM 688 N N . SER A 1 92 ? -5.951 2.009 36.226 1.00 37.41 92 SER A N 1
ATOM 689 C CA . SER A 1 92 ? -6.734 2.131 37.465 1.00 37.41 92 SER A CA 1
ATOM 690 C C . SER A 1 92 ? -8.208 2.462 37.180 1.00 37.41 92 SER A C 1
ATOM 692 O O . SER A 1 92 ? -9.103 1.764 37.655 1.00 37.41 92 SER A O 1
ATOM 694 N N . MET A 1 93 ? -8.480 3.442 36.308 1.00 42.16 93 MET A N 1
ATOM 695 C CA . MET A 1 93 ? -9.856 3.806 35.939 1.00 42.16 93 MET A CA 1
ATOM 696 C C . MET A 1 93 ? -10.572 2.759 35.073 1.00 42.16 93 MET A C 1
ATOM 698 O O . MET A 1 93 ? -11.771 2.581 35.226 1.00 42.16 93 MET A O 1
ATOM 702 N N . ALA A 1 94 ? -9.872 2.026 34.206 1.00 42.31 94 ALA A N 1
ATOM 703 C CA . ALA A 1 94 ? -10.425 0.933 33.402 1.00 42.31 94 ALA A CA 1
ATOM 704 C C . ALA A 1 94 ? -10.737 -0.296 34.268 1.00 42.31 94 ALA A C 1
ATOM 706 O O . ALA A 1 94 ? -11.742 -0.967 34.046 1.00 42.31 94 ALA A O 1
ATOM 707 N N . SER A 1 95 ? -9.924 -0.552 35.300 1.00 39.06 95 SER A N 1
ATOM 708 C CA . SER A 1 95 ? -10.231 -1.540 36.338 1.00 39.06 95 SER A CA 1
ATOM 709 C C . SER A 1 95 ? -11.445 -1.125 37.178 1.00 39.06 95 SER A C 1
ATOM 711 O O . SER A 1 95 ? -12.265 -1.976 37.508 1.00 39.06 95 SER A O 1
ATOM 713 N N . ALA A 1 96 ? -11.583 0.166 37.499 1.00 36.84 96 ALA A N 1
ATOM 714 C CA . ALA A 1 96 ? -12.712 0.703 38.262 1.00 36.84 96 ALA A CA 1
ATOM 715 C C . ALA A 1 96 ? -13.999 0.869 37.428 1.00 36.84 96 ALA A C 1
ATOM 717 O O . ALA A 1 96 ? -15.091 0.788 37.967 1.00 36.84 96 ALA A O 1
ATOM 718 N N . ALA A 1 97 ? -13.902 1.066 36.112 1.00 40.16 97 ALA A N 1
ATOM 719 C CA . ALA A 1 97 ? -15.056 1.164 35.216 1.00 40.16 97 ALA A CA 1
ATOM 720 C C . ALA A 1 97 ? -15.620 -0.214 34.837 1.00 40.16 97 ALA A C 1
ATOM 722 O O . ALA A 1 97 ? -16.810 -0.331 34.559 1.00 40.16 97 ALA A O 1
ATOM 723 N N . LYS A 1 98 ? -14.802 -1.277 34.895 1.00 42.72 98 LYS A N 1
ATOM 724 C CA . LYS A 1 98 ? -15.261 -2.663 34.702 1.00 42.72 98 LYS A CA 1
ATOM 725 C C . LYS A 1 98 ? -16.294 -3.108 35.749 1.00 42.72 98 LYS A C 1
ATOM 727 O O . LYS A 1 98 ? -17.011 -4.070 35.497 1.00 42.72 98 LYS A O 1
ATOM 732 N N . SER A 1 99 ? -16.384 -2.424 36.897 1.00 38.50 99 SER A N 1
ATOM 733 C CA . SER A 1 99 ? -17.369 -2.703 37.951 1.00 38.50 99 SER A CA 1
ATOM 734 C C . SER A 1 99 ? -18.675 -1.901 37.831 1.00 38.50 99 SER A C 1
ATOM 736 O O . SER A 1 99 ? -19.621 -2.195 38.559 1.00 38.50 99 SER A O 1
ATOM 738 N N . ALA A 1 100 ? -18.781 -0.940 36.904 1.00 40.84 100 ALA A N 1
ATOM 739 C CA . ALA A 1 100 ? -19.991 -0.145 36.681 1.00 40.84 100 ALA A CA 1
ATOM 740 C C . ALA A 1 100 ? -20.672 -0.570 35.366 1.00 40.84 100 ALA A C 1
ATOM 742 O O . ALA A 1 100 ? -20.299 -0.126 34.283 1.00 40.84 100 ALA A O 1
ATOM 743 N N . GLY A 1 101 ? -21.650 -1.475 35.470 1.00 34.81 101 GLY A N 1
ATOM 744 C CA . GLY A 1 101 ? -22.315 -2.207 34.380 1.00 34.81 101 GLY A CA 1
ATOM 745 C C . GLY A 1 101 ? -23.134 -1.403 33.357 1.00 34.81 101 GLY A C 1
ATOM 746 O O . GLY A 1 101 ? -24.309 -1.695 33.157 1.00 34.81 101 GLY A O 1
ATOM 747 N N . ALA A 1 102 ? -22.521 -0.455 32.648 1.00 43.75 102 ALA A N 1
ATOM 748 C CA . ALA A 1 102 ? -23.009 0.012 31.352 1.00 43.75 102 ALA A CA 1
ATOM 749 C C . ALA A 1 102 ? -22.251 -0.733 30.242 1.00 43.75 102 ALA A C 1
ATOM 751 O O . ALA A 1 102 ? -21.020 -0.710 30.208 1.00 43.75 102 ALA A O 1
ATOM 752 N N . ALA A 1 103 ? -22.966 -1.404 29.336 1.00 44.59 103 ALA A N 1
ATOM 753 C CA . ALA A 1 103 ? -22.365 -2.092 28.196 1.00 44.59 103 ALA A CA 1
ATOM 754 C C . ALA A 1 103 ? -21.747 -1.065 27.228 1.00 44.59 103 ALA A C 1
ATOM 756 O O . ALA A 1 103 ? -22.410 -0.582 26.312 1.00 44.59 103 ALA A O 1
ATOM 757 N N . ARG A 1 104 ? -20.484 -0.683 27.450 1.00 57.88 104 ARG A N 1
ATOM 758 C CA . ARG A 1 104 ? -19.715 0.084 26.462 1.00 57.88 104 ARG A CA 1
ATOM 759 C C . ARG A 1 104 ? -19.553 -0.756 25.196 1.00 57.88 104 ARG A C 1
ATOM 761 O O . ARG A 1 104 ? -19.265 -1.950 25.274 1.00 57.88 104 ARG A O 1
ATOM 768 N N . GLY A 1 105 ? -19.729 -0.120 24.037 1.00 71.94 105 GLY A N 1
ATOM 769 C CA . GLY A 1 105 ? -19.367 -0.711 22.752 1.00 71.94 105 GLY A CA 1
ATOM 770 C C . GLY A 1 105 ? -17.886 -1.103 22.722 1.00 71.94 105 GLY A C 1
ATOM 771 O O . GLY A 1 105 ? -17.084 -0.573 23.490 1.00 71.94 105 GLY A O 1
ATOM 772 N N . LYS A 1 106 ? -17.524 -2.038 21.835 1.00 91.44 106 LYS A N 1
ATOM 773 C CA . LYS A 1 106 ? -16.132 -2.491 21.660 1.00 91.44 106 LYS A CA 1
ATOM 774 C C . LYS A 1 106 ? -15.179 -1.311 21.461 1.00 91.44 106 LYS A C 1
ATOM 776 O O . LYS A 1 106 ? -15.523 -0.372 20.734 1.00 91.44 106 LYS A O 1
ATOM 781 N N . THR A 1 107 ? -13.986 -1.409 22.040 1.00 97.50 107 THR A N 1
ATOM 782 C CA . THR A 1 107 ? -12.911 -0.434 21.847 1.00 97.50 107 THR A CA 1
ATOM 783 C C . THR A 1 107 ? -12.282 -0.636 20.473 1.00 97.50 107 THR A C 1
ATOM 785 O O . THR A 1 107 ? -11.792 -1.725 20.168 1.00 97.50 107 THR A O 1
ATOM 788 N N . VAL A 1 108 ? -12.275 0.403 19.638 1.00 98.50 108 VAL A N 1
ATOM 789 C CA . VAL A 1 108 ? -11.737 0.350 18.274 1.00 98.50 108 VAL A CA 1
ATOM 790 C C . VAL A 1 108 ? -10.556 1.302 18.136 1.00 98.50 108 VAL A C 1
ATOM 792 O O . VAL A 1 108 ? -10.711 2.521 18.214 1.00 98.50 108 VAL A O 1
ATOM 795 N N . ALA A 1 109 ? -9.373 0.752 17.870 1.00 98.62 109 ALA A N 1
ATOM 796 C CA . ALA A 1 109 ? -8.217 1.543 17.473 1.00 98.62 109 ALA A CA 1
ATOM 797 C C . ALA A 1 109 ? -8.290 1.835 15.976 1.00 98.62 109 ALA A C 1
ATOM 799 O O . ALA A 1 109 ? -8.312 0.918 15.161 1.00 98.62 109 ALA A O 1
ATOM 800 N N . VAL A 1 110 ? -8.316 3.107 15.594 1.00 98.69 110 VAL A N 1
ATOM 801 C CA . VAL A 1 110 ? -8.390 3.534 14.196 1.00 98.69 110 VAL A CA 1
ATOM 802 C C . VAL A 1 110 ? -7.031 4.059 13.761 1.00 98.69 110 VAL A C 1
ATOM 804 O O . VAL A 1 110 ? -6.483 4.963 14.386 1.00 98.69 110 VAL A O 1
ATOM 807 N N . ALA A 1 111 ? -6.502 3.538 12.656 1.00 98.12 111 ALA A N 1
ATOM 808 C CA . ALA A 1 111 ? -5.315 4.090 12.014 1.00 98.12 111 ALA A CA 1
ATOM 809 C C . ALA A 1 111 ? -5.648 5.456 11.387 1.00 98.12 111 ALA A C 1
ATOM 811 O O . ALA A 1 111 ? -6.283 5.516 10.328 1.00 98.12 111 ALA A O 1
ATOM 812 N N . VAL A 1 112 ? -5.220 6.549 12.021 1.00 96.81 112 VAL A N 1
ATOM 813 C CA . VAL A 1 112 ? -5.476 7.924 11.569 1.00 96.81 112 VAL A CA 1
ATOM 814 C C . VAL A 1 112 ? -4.217 8.501 10.939 1.00 96.81 112 VAL A C 1
ATOM 816 O O . VAL A 1 112 ? -3.215 8.683 11.610 1.00 96.81 112 VAL A O 1
ATOM 819 N N . SER A 1 113 ? -4.272 8.816 9.644 1.00 92.25 113 SER A N 1
ATOM 820 C CA . SER A 1 113 ? -3.143 9.361 8.863 1.00 92.25 113 SER A CA 1
ATOM 821 C C . SER A 1 113 ? -3.213 10.880 8.647 1.00 92.25 113 SER A C 1
ATOM 823 O O . SER A 1 113 ? -2.417 11.447 7.904 1.00 92.25 113 SER A O 1
ATOM 825 N N . GLY A 1 114 ? -4.242 11.535 9.194 1.00 88.88 114 GLY A N 1
ATOM 826 C CA . GLY A 1 114 ? -4.578 12.934 8.904 1.00 88.88 114 GLY A CA 1
ATOM 827 C C . GLY A 1 114 ? -5.262 13.142 7.545 1.00 88.88 114 GLY A C 1
ATOM 828 O O . GLY A 1 114 ? -5.577 14.273 7.172 1.00 88.88 114 GLY A O 1
ATOM 829 N N . GLY A 1 115 ? -5.478 12.072 6.774 1.00 92.38 115 GLY A N 1
ATOM 830 C CA . GLY A 1 115 ? -6.231 12.099 5.523 1.00 92.38 115 GLY A CA 1
ATOM 831 C C . GLY A 1 115 ? -7.744 12.004 5.740 1.00 92.38 115 GLY A C 1
ATOM 832 O O . GLY A 1 115 ? -8.215 11.537 6.774 1.00 92.38 115 GLY A O 1
ATOM 833 N N . VAL A 1 116 ? -8.515 12.391 4.719 1.00 95.25 116 VAL A N 1
ATOM 834 C CA . VAL A 1 116 ? -9.991 12.376 4.771 1.00 95.25 116 VAL A CA 1
ATOM 835 C C . VAL A 1 116 ? -10.574 10.984 5.034 1.00 95.25 116 VAL A C 1
ATOM 837 O O . VAL A 1 116 ? -11.559 10.855 5.748 1.00 95.25 116 VAL A O 1
ATOM 840 N N . ASP A 1 117 ? -9.946 9.936 4.496 1.00 96.00 117 ASP A N 1
ATOM 841 C CA . ASP A 1 117 ? -10.452 8.564 4.594 1.00 96.00 117 ASP A CA 1
ATOM 842 C C . ASP A 1 117 ? -10.430 8.058 6.036 1.00 96.00 117 ASP A C 1
ATOM 844 O O . ASP A 1 117 ? -11.445 7.626 6.574 1.00 96.00 117 ASP A O 1
ATOM 848 N N . SER A 1 118 ? -9.281 8.166 6.700 1.00 96.38 118 SER A N 1
ATOM 849 C CA . SER A 1 118 ? -9.153 7.730 8.088 1.00 96.38 118 SER A CA 1
ATOM 850 C C . SER A 1 118 ? -9.947 8.610 9.059 1.00 96.38 118 SER A C 1
ATOM 852 O O . SER A 1 118 ? -10.473 8.093 10.042 1.00 96.38 118 SER A O 1
ATOM 854 N N . ALA A 1 119 ? -10.112 9.903 8.755 1.00 97.25 119 ALA A N 1
ATOM 855 C CA . ALA A 1 119 ? -10.962 10.801 9.534 1.00 97.25 119 ALA A CA 1
ATOM 856 C C . ALA A 1 119 ? -12.443 10.390 9.493 1.00 97.25 119 ALA A C 1
ATOM 858 O O . ALA A 1 119 ? -13.078 10.268 10.538 1.00 97.25 119 ALA A O 1
ATOM 859 N N . VAL A 1 120 ? -12.982 10.116 8.300 1.00 98.06 120 VAL A N 1
ATOM 860 C CA . VAL A 1 120 ? -14.372 9.660 8.149 1.00 98.06 120 VAL A CA 1
ATOM 861 C C . VAL A 1 120 ? -14.556 8.259 8.720 1.00 98.06 120 VAL A C 1
ATOM 863 O O . VAL A 1 120 ? -15.561 8.006 9.374 1.00 98.06 120 VAL A O 1
ATOM 866 N N . ALA A 1 121 ? -13.577 7.364 8.564 1.00 98.38 121 ALA A N 1
ATOM 867 C CA . ALA A 1 121 ? -13.629 6.045 9.189 1.00 98.38 121 ALA A CA 1
ATOM 868 C C . ALA A 1 121 ? -13.758 6.144 10.722 1.00 98.38 121 ALA A C 1
ATOM 870 O O . ALA A 1 121 ? -14.622 5.491 11.302 1.00 98.38 121 ALA A O 1
ATOM 871 N N . ALA A 1 122 ? -12.950 6.995 11.367 1.00 98.38 122 ALA A N 1
ATOM 872 C CA . ALA A 1 122 ? -13.036 7.238 12.808 1.00 98.38 122 ALA A CA 1
ATOM 873 C C . ALA A 1 122 ? -14.383 7.860 13.213 1.00 98.38 122 ALA A C 1
ATOM 875 O O . ALA A 1 122 ? -14.991 7.436 14.195 1.00 98.38 122 ALA A O 1
ATOM 876 N N . MET A 1 123 ? -14.871 8.827 12.431 1.00 98.38 123 MET A N 1
ATOM 877 C CA . MET A 1 123 ? -16.161 9.478 12.659 1.00 98.38 123 MET A CA 1
ATOM 878 C C . MET A 1 123 ? -17.329 8.486 12.597 1.00 98.38 123 MET A C 1
ATOM 880 O O . MET A 1 123 ? -18.157 8.474 13.505 1.00 98.38 123 MET A O 1
ATOM 884 N N . LEU A 1 124 ? -17.381 7.638 11.565 1.00 98.38 124 LEU A N 1
ATOM 885 C CA . LEU A 1 124 ? -18.436 6.635 11.396 1.00 98.38 124 LEU A CA 1
ATOM 886 C C . LEU A 1 124 ? -18.456 5.645 12.564 1.00 98.38 124 LEU A C 1
ATOM 888 O O . LEU A 1 124 ? -19.520 5.339 13.092 1.00 98.38 124 LEU A O 1
ATOM 892 N N . LEU A 1 125 ? -17.285 5.189 13.013 1.00 98.25 125 LEU A N 1
ATOM 893 C CA . LEU A 1 125 ? -17.182 4.286 14.161 1.00 98.25 125 LEU A CA 1
ATOM 894 C C . LEU A 1 125 ? -17.647 4.953 15.460 1.00 98.25 125 LEU A C 1
ATOM 896 O O . LEU A 1 125 ? -18.356 4.327 16.247 1.00 98.25 125 LEU A O 1
ATOM 900 N N . LYS A 1 126 ? -17.319 6.237 15.666 1.00 97.19 126 LYS A N 1
ATOM 901 C CA . LYS A 1 126 ? -17.826 7.002 16.814 1.00 97.19 126 LYS A CA 1
ATOM 902 C C . LYS A 1 126 ? -19.353 7.141 16.757 1.00 97.19 126 LYS A C 1
ATOM 904 O O . LYS A 1 126 ? -20.020 6.925 17.763 1.00 97.19 126 LYS A O 1
ATOM 909 N N . GLN A 1 127 ? -19.916 7.447 15.586 1.00 96.50 127 GLN A N 1
ATOM 910 C CA . GLN A 1 127 ? -21.369 7.549 15.379 1.00 96.50 127 GLN A CA 1
ATOM 911 C C . GLN A 1 127 ? -22.100 6.216 15.598 1.00 96.50 127 GLN A C 1
ATOM 913 O O . GLN A 1 127 ? -23.242 6.212 16.043 1.00 96.50 127 GLN A O 1
ATOM 918 N N . GLN A 1 128 ? -21.434 5.088 15.340 1.00 96.06 128 GLN A N 1
ATOM 919 C CA . GLN A 1 128 ? -21.938 3.740 15.632 1.00 96.06 128 GLN A CA 1
ATOM 920 C C . GLN A 1 128 ? -21.873 3.369 17.127 1.00 96.06 128 GLN A C 1
ATOM 922 O O . GLN A 1 128 ? -22.311 2.285 17.503 1.00 96.06 128 GLN A O 1
ATOM 927 N N . GLY A 1 129 ? -21.347 4.249 17.989 1.00 95.81 129 GLY A N 1
ATOM 928 C CA . GLY A 1 129 ? -21.300 4.049 19.440 1.00 95.81 129 GLY A CA 1
ATOM 929 C C . GLY A 1 129 ? -20.090 3.256 19.948 1.00 95.81 129 GLY A C 1
ATOM 930 O O . GLY A 1 129 ? -20.105 2.794 21.089 1.00 95.81 129 GLY A O 1
ATOM 931 N N . HIS A 1 130 ? -19.046 3.084 19.131 1.00 97.12 130 HIS A N 1
ATOM 932 C CA . HIS A 1 130 ? -17.794 2.459 19.569 1.00 97.12 130 HIS A CA 1
ATOM 933 C C . HIS A 1 130 ? -16.969 3.382 20.480 1.00 97.12 130 HIS A C 1
ATOM 935 O O . HIS A 1 130 ? -16.991 4.605 20.326 1.00 97.12 130 HIS A O 1
ATOM 941 N N . ASP A 1 131 ? -16.183 2.790 21.386 1.00 97.25 131 ASP A N 1
ATOM 942 C CA . ASP A 1 131 ? -15.143 3.511 22.133 1.00 97.25 131 ASP A CA 1
ATOM 943 C C . ASP A 1 131 ? -13.904 3.634 21.232 1.00 97.25 131 ASP A C 1
ATOM 945 O O . ASP A 1 131 ? -13.158 2.677 21.032 1.00 97.25 131 ASP A O 1
ATOM 949 N N . VAL A 1 132 ? -13.745 4.777 20.567 1.00 98.38 132 VAL A N 1
ATOM 950 C CA . VAL A 1 132 ? -12.760 4.944 19.490 1.00 98.38 132 VAL A CA 1
ATOM 951 C C . VAL A 1 132 ? -11.485 5.609 20.006 1.00 98.38 132 VAL A C 1
ATOM 953 O O . VAL A 1 132 ? -11.536 6.664 20.635 1.00 98.38 132 VAL A O 1
ATOM 956 N N . VAL A 1 133 ? -10.324 5.049 19.654 1.00 98.38 133 VAL A N 1
ATOM 957 C CA . VAL A 1 133 ? -9.009 5.682 19.853 1.00 98.38 133 VAL A CA 1
ATOM 958 C C . VAL A 1 133 ? -8.296 5.861 18.515 1.00 98.38 133 VAL A C 1
ATOM 960 O O . VAL A 1 133 ? -8.292 4.963 17.677 1.00 98.38 133 VAL A O 1
ATOM 963 N N . GLY A 1 134 ? -7.697 7.026 18.289 1.00 98.50 134 GLY A N 1
ATOM 964 C CA . GLY A 1 134 ? -6.903 7.305 17.096 1.00 98.50 134 GLY A CA 1
ATOM 965 C C . GLY A 1 134 ? -5.437 6.931 17.298 1.00 98.50 134 GLY A C 1
ATOM 966 O O . GLY A 1 134 ? -4.835 7.303 18.305 1.00 98.50 134 GLY A O 1
ATOM 967 N N . VAL A 1 135 ? -4.852 6.232 16.327 1.00 98.62 135 VAL A N 1
ATOM 968 C CA . VAL A 1 135 ? -3.427 5.881 16.310 1.00 98.62 135 VAL A CA 1
ATOM 969 C C . VAL A 1 135 ? -2.791 6.381 15.017 1.00 98.62 135 VAL A C 1
ATOM 971 O O . VAL A 1 135 ? -3.174 5.956 13.925 1.00 98.62 135 VAL A O 1
ATOM 974 N N . PHE A 1 136 ? -1.815 7.276 15.135 1.00 97.75 136 PHE A N 1
ATOM 975 C CA . PHE A 1 136 ? -0.954 7.692 14.031 1.00 97.75 136 PHE A CA 1
ATOM 976 C C . PHE A 1 136 ? 0.293 6.809 13.985 1.00 97.75 136 PHE A C 1
ATOM 978 O O . PHE A 1 136 ? 0.898 6.540 15.019 1.00 97.75 136 PHE A O 1
ATOM 985 N N . MET A 1 137 ? 0.681 6.362 12.791 1.00 95.56 137 MET A N 1
ATOM 986 C CA . MET A 1 137 ? 1.902 5.580 12.595 1.00 95.56 137 MET A CA 1
ATOM 987 C C . MET A 1 137 ? 3.002 6.461 12.020 1.00 95.56 137 MET A C 1
ATOM 989 O O . MET A 1 137 ? 2.835 7.021 10.933 1.00 95.56 137 MET A O 1
ATOM 993 N N . ARG A 1 138 ? 4.146 6.500 12.692 1.00 93.00 138 ARG A N 1
ATOM 994 C CA . ARG A 1 138 ? 5.385 7.038 12.145 1.00 93.00 138 ARG A CA 1
ATOM 995 C C . ARG A 1 138 ? 6.188 5.888 11.550 1.00 93.00 138 ARG A C 1
ATOM 997 O O . ARG A 1 138 ? 6.718 5.057 12.271 1.00 93.00 138 ARG A O 1
ATOM 1004 N N . ASN A 1 139 ? 6.240 5.827 10.223 1.00 91.38 139 ASN A N 1
ATOM 1005 C CA . ASN A 1 139 ? 6.893 4.736 9.486 1.00 91.38 139 ASN A CA 1
ATOM 1006 C C . ASN A 1 139 ? 8.180 5.173 8.774 1.00 91.38 139 ASN A C 1
ATOM 1008 O O . ASN A 1 139 ? 8.878 4.343 8.203 1.00 91.38 139 ASN A O 1
ATOM 1012 N N . TRP A 1 140 ? 8.449 6.474 8.736 1.00 86.75 140 TRP A N 1
ATOM 1013 C CA . TRP A 1 140 ? 9.591 7.054 8.044 1.00 86.75 140 TRP A CA 1
ATOM 1014 C C . TRP A 1 140 ? 10.001 8.350 8.731 1.00 86.75 140 TRP A C 1
ATOM 1016 O O . TRP A 1 140 ? 9.132 9.067 9.235 1.00 86.75 140 TRP A O 1
ATOM 1026 N N . ASP A 1 141 ? 11.293 8.655 8.703 1.00 77.00 141 ASP A N 1
ATOM 1027 C CA . ASP A 1 141 ? 11.845 9.918 9.183 1.00 77.00 141 ASP A CA 1
ATOM 1028 C C . ASP A 1 141 ? 12.551 10.639 8.023 1.00 77.00 141 ASP A C 1
ATOM 1030 O O . ASP A 1 141 ? 13.639 10.258 7.602 1.00 77.00 141 ASP A O 1
ATOM 1034 N N . GLU A 1 142 ? 11.915 11.670 7.454 1.00 68.25 142 GLU A N 1
ATOM 1035 C CA . GLU A 1 142 ? 12.534 12.465 6.377 1.00 68.25 142 GLU A CA 1
ATOM 1036 C C . GLU A 1 142 ? 13.616 13.424 6.908 1.00 68.25 142 GLU A C 1
ATOM 1038 O O . GLU A 1 142 ? 14.458 13.894 6.133 1.00 68.25 142 GLU A O 1
ATOM 1043 N N . GLY A 1 143 ? 13.580 13.745 8.206 1.00 59.34 143 GLY A N 1
ATOM 1044 C CA . GLY A 1 143 ? 14.498 14.674 8.858 1.00 59.34 143 GLY A CA 1
ATOM 1045 C C . GLY A 1 143 ? 15.900 14.091 8.984 1.00 59.34 143 GLY A C 1
ATOM 1046 O O . GLY A 1 143 ? 16.873 14.795 8.702 1.00 59.34 143 GLY A O 1
ATOM 1047 N N . GLU A 1 144 ? 16.001 12.800 9.308 1.00 55.62 144 GLU A N 1
ATOM 1048 C CA . GLU A 1 144 ? 17.275 12.071 9.297 1.00 55.62 144 GLU A CA 1
ATOM 1049 C C . GLU A 1 144 ? 17.867 11.935 7.882 1.00 55.62 144 GLU A C 1
ATOM 1051 O O . GLU A 1 144 ? 19.085 11.996 7.724 1.00 55.62 144 GLU A O 1
ATOM 1056 N N . GLU A 1 145 ? 17.033 11.819 6.839 1.00 56.19 145 GLU A N 1
ATOM 1057 C CA . GLU A 1 145 ? 17.508 11.646 5.455 1.00 56.19 145 GLU A CA 1
ATOM 1058 C C . GLU A 1 145 ? 17.954 12.941 4.774 1.00 56.19 145 GLU A C 1
ATOM 1060 O O . GLU A 1 145 ? 18.915 12.952 4.007 1.00 56.19 145 GLU A O 1
ATOM 1065 N N . THR A 1 146 ? 17.210 14.028 4.977 1.00 56.97 146 THR A N 1
ATOM 1066 C CA . THR A 1 146 ? 17.366 15.246 4.163 1.00 56.97 146 THR A CA 1
ATOM 1067 C C . THR A 1 146 ? 17.986 16.414 4.918 1.00 56.97 146 THR A C 1
ATOM 1069 O O . THR A 1 146 ? 18.326 17.420 4.295 1.00 56.97 146 THR A O 1
ATOM 1072 N N . GLY A 1 147 ? 18.102 16.323 6.249 1.00 50.75 147 GLY A N 1
ATOM 1073 C CA . GLY A 1 147 ? 18.555 17.426 7.102 1.00 50.75 147 GLY A CA 1
ATOM 1074 C C . GLY A 1 147 ? 17.631 18.654 7.091 1.00 50.75 147 GLY A C 1
ATOM 1075 O O . GLY A 1 147 ? 17.973 19.679 7.679 1.00 50.75 147 GLY A O 1
ATOM 1076 N N . ASN A 1 148 ? 16.464 18.578 6.436 1.00 49.34 148 ASN A N 1
ATOM 1077 C CA . ASN A 1 148 ? 15.501 19.669 6.321 1.00 49.34 148 ASN A CA 1
ATOM 1078 C C . ASN A 1 148 ? 14.359 19.494 7.331 1.00 49.34 148 ASN A C 1
ATOM 1080 O O . ASN A 1 148 ? 13.609 18.524 7.289 1.00 49.34 148 ASN A O 1
ATOM 1084 N N . GLY A 1 149 ? 14.166 20.488 8.204 1.00 44.91 149 GLY A N 1
ATOM 1085 C CA . GLY A 1 149 ? 13.177 20.472 9.293 1.00 44.91 149 GLY A CA 1
ATOM 1086 C C . GLY A 1 149 ? 11.703 20.634 8.887 1.00 44.91 149 GLY A C 1
ATOM 1087 O O . GLY A 1 149 ? 10.875 20.938 9.743 1.00 44.91 149 GLY A O 1
ATOM 1088 N N . ASN A 1 150 ? 11.355 20.474 7.606 1.00 51.84 150 ASN A N 1
ATOM 1089 C CA . ASN A 1 150 ? 9.979 20.590 7.112 1.00 51.84 150 ASN A CA 1
ATOM 1090 C C . ASN A 1 150 ? 9.494 19.230 6.589 1.00 51.84 150 ASN A C 1
ATOM 1092 O O . ASN A 1 150 ? 9.267 19.050 5.394 1.00 51.84 150 ASN A O 1
ATOM 1096 N N . CYS A 1 151 ? 9.409 18.265 7.503 1.00 67.00 151 CYS A N 1
ATOM 1097 C CA . CYS A 1 151 ? 9.062 16.880 7.208 1.00 67.00 151 CYS A CA 1
ATOM 1098 C C . CYS A 1 151 ? 7.544 16.713 7.028 1.00 67.00 151 CYS A C 1
ATOM 1100 O O . CYS A 1 151 ? 6.727 17.248 7.790 1.00 67.00 151 CYS A O 1
ATOM 1102 N N . SER A 1 152 ? 7.155 15.984 5.982 1.00 77.25 152 SER A N 1
ATOM 1103 C CA . SER A 1 152 ? 5.752 15.746 5.635 1.00 77.25 152 SER A CA 1
ATOM 1104 C C . SER A 1 152 ? 5.015 14.923 6.702 1.00 77.25 152 SER A C 1
ATOM 1106 O O . SER A 1 152 ? 3.823 15.131 6.939 1.00 77.25 152 SER A O 1
ATOM 1108 N N . VAL A 1 153 ? 5.744 14.058 7.413 1.00 83.06 153 VAL A N 1
ATOM 1109 C CA . VAL A 1 153 ? 5.223 13.176 8.465 1.00 83.06 153 VAL A CA 1
ATOM 1110 C C . VAL A 1 153 ? 4.768 13.971 9.691 1.00 83.06 153 VAL A C 1
ATOM 1112 O O . VAL A 1 153 ? 3.688 13.710 10.218 1.00 83.06 153 VAL A O 1
ATOM 1115 N N . GLU A 1 154 ? 5.515 14.994 10.112 1.00 86.50 154 GLU A N 1
ATOM 1116 C CA . GLU A 1 154 ? 5.130 15.905 11.200 1.00 86.50 154 GLU A CA 1
ATOM 1117 C C . GLU A 1 154 ? 3.814 16.612 10.894 1.00 86.50 154 GLU A C 1
ATOM 1119 O O . GLU A 1 154 ? 2.960 16.763 11.773 1.00 86.50 154 GLU A O 1
ATOM 1124 N N . GLN A 1 155 ? 3.644 17.064 9.650 1.00 88.06 155 GLN A N 1
ATOM 1125 C CA . GLN A 1 155 ? 2.412 17.719 9.234 1.00 88.06 155 GLN A CA 1
ATOM 1126 C C . GLN A 1 155 ? 1.237 16.735 9.248 1.00 88.06 155 GLN A C 1
ATOM 1128 O O . GLN A 1 155 ? 0.169 17.070 9.764 1.00 88.06 155 GLN A O 1
ATOM 1133 N N . ASP A 1 156 ? 1.451 15.510 8.773 1.00 90.19 156 ASP A N 1
ATOM 1134 C CA . ASP A 1 156 ? 0.448 14.448 8.795 1.00 90.19 156 ASP A CA 1
ATOM 1135 C C . ASP A 1 156 ? 0.061 14.041 10.226 1.00 90.19 156 ASP A C 1
ATOM 1137 O O . ASP A 1 156 ? -1.127 13.857 10.506 1.00 90.19 156 ASP A O 1
ATOM 1141 N N . CYS A 1 157 ? 1.025 13.995 11.153 1.00 93.19 157 CYS A N 1
ATOM 1142 C CA . CYS A 1 157 ? 0.777 13.755 12.576 1.00 93.19 157 CYS A CA 1
ATOM 1143 C C . CYS A 1 157 ? -0.068 14.882 13.187 1.00 93.19 157 CYS A C 1
ATOM 1145 O O . CYS A 1 157 ? -1.091 14.624 13.826 1.00 93.19 157 CYS A O 1
ATOM 1147 N N . ARG A 1 158 ? 0.284 16.150 12.927 1.00 94.00 158 ARG A N 1
ATOM 1148 C CA . ARG A 1 158 ? -0.504 17.310 13.385 1.00 94.00 158 ARG A CA 1
ATOM 1149 C C . ARG A 1 158 ? -1.926 17.290 12.830 1.00 94.00 158 ARG A C 1
ATOM 1151 O O . ARG A 1 158 ? -2.867 17.623 13.552 1.00 94.00 158 ARG A O 1
ATOM 1158 N N . ASP A 1 159 ? -2.105 16.901 11.572 1.00 94.12 159 ASP A N 1
ATOM 1159 C CA . ASP A 1 159 ? -3.428 16.786 10.959 1.00 94.12 159 ASP A CA 1
ATOM 1160 C C . ASP A 1 159 ? -4.232 15.629 11.572 1.00 94.12 159 ASP A C 1
ATOM 1162 O O . ASP A 1 159 ? -5.415 15.798 11.874 1.00 94.12 159 ASP A O 1
ATOM 1166 N N . ALA A 1 160 ? -3.599 14.487 11.854 1.00 96.12 160 ALA A N 1
ATOM 1167 C CA . ALA A 1 160 ? -4.224 13.376 12.570 1.00 96.12 160 ALA A CA 1
ATOM 1168 C C . ALA A 1 160 ? -4.656 13.774 13.993 1.00 96.12 160 ALA A C 1
ATOM 1170 O O . ALA A 1 160 ? -5.778 13.474 14.408 1.00 96.12 160 ALA A O 1
ATOM 1171 N N . GLN A 1 161 ? -3.818 14.529 14.711 1.00 96.94 161 GLN A N 1
ATOM 1172 C CA . GLN A 1 161 ? -4.152 15.101 16.018 1.00 96.94 161 GLN A CA 1
ATOM 1173 C C . GLN A 1 161 ? -5.330 16.078 15.932 1.00 96.94 161 GLN A C 1
ATOM 1175 O O . GLN A 1 161 ? -6.200 16.078 16.801 1.00 96.94 161 GLN A O 1
ATOM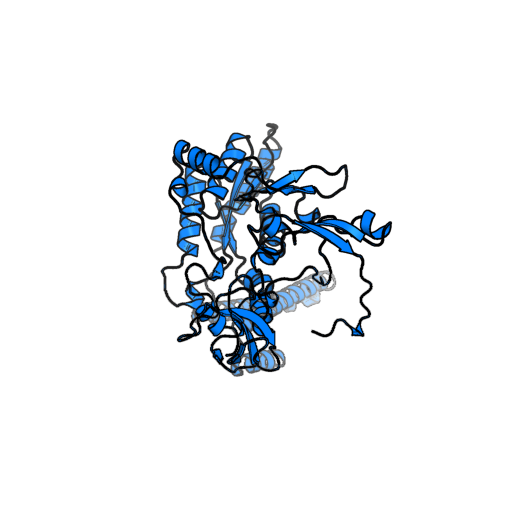 1180 N N . ARG A 1 162 ? -5.391 16.929 14.897 1.00 96.56 162 ARG A N 1
ATOM 1181 C CA . ARG A 1 162 ? -6.536 17.833 14.672 1.00 96.56 162 ARG A CA 1
ATOM 1182 C C . ARG A 1 162 ? -7.826 17.054 14.439 1.00 96.56 162 ARG A C 1
ATOM 1184 O O . ARG A 1 162 ? -8.832 17.400 15.046 1.00 96.56 162 ARG A O 1
ATOM 1191 N N . VAL A 1 163 ? -7.784 15.997 13.627 1.00 96.75 163 VAL A N 1
ATOM 1192 C CA . VAL A 1 163 ? -8.932 15.106 13.398 1.00 96.75 163 VAL A CA 1
ATOM 1193 C C . VAL A 1 163 ? -9.401 14.472 14.706 1.00 96.75 163 VAL A C 1
ATOM 1195 O O . VAL A 1 163 ? -10.584 14.546 15.022 1.00 96.75 163 VAL A O 1
ATOM 1198 N N . CYS A 1 164 ? -8.488 13.901 15.495 1.00 97.94 164 CYS A N 1
ATOM 1199 C CA . CYS A 1 164 ? -8.855 13.251 16.754 1.00 97.94 164 CYS A CA 1
ATOM 1200 C C . CYS A 1 164 ? -9.409 14.250 17.775 1.00 97.94 164 CYS A C 1
ATOM 1202 O O . CYS A 1 164 ? -10.384 13.940 18.444 1.00 97.94 164 CYS A O 1
ATOM 1204 N N . ARG A 1 165 ? -8.865 15.473 17.847 1.00 97.69 165 ARG A N 1
ATOM 1205 C CA . ARG A 1 165 ? -9.425 16.540 18.695 1.00 97.69 165 ARG A CA 1
ATOM 1206 C C . ARG A 1 165 ? -10.815 16.982 18.246 1.00 97.69 165 ARG A C 1
ATOM 1208 O O . ARG A 1 165 ? -11.689 17.120 19.089 1.00 97.69 165 ARG A O 1
ATOM 1215 N N . HIS A 1 166 ? -11.027 17.177 16.943 1.00 97.06 166 HIS A N 1
ATOM 1216 C CA . HIS A 1 166 ? -12.341 17.537 16.387 1.00 97.06 166 HIS A CA 1
ATOM 1217 C C . HIS A 1 166 ? -13.398 16.482 16.703 1.00 97.06 166 HIS A C 1
ATOM 1219 O O . HIS A 1 166 ? -14.532 16.803 17.037 1.00 97.06 166 HIS A O 1
ATOM 1225 N N . LEU A 1 167 ? -13.005 15.213 16.614 1.00 96.94 167 LEU A N 1
ATOM 1226 C CA . LEU A 1 167 ? -13.867 14.081 16.906 1.00 96.94 167 LEU A CA 1
ATOM 1227 C C . LEU A 1 167 ? -13.896 13.715 18.391 1.00 96.94 167 LEU A C 1
ATOM 1229 O O . LEU A 1 167 ? -14.562 12.740 18.707 1.00 96.94 167 LEU A O 1
ATOM 1233 N N . ASP A 1 168 ? -13.215 14.442 19.283 1.00 97.44 168 ASP A N 1
ATOM 1234 C CA . ASP A 1 168 ? -13.070 14.117 20.710 1.00 97.44 168 ASP A CA 1
ATOM 1235 C C . ASP A 1 168 ? -12.687 12.638 20.936 1.00 97.44 168 ASP A C 1
ATOM 1237 O O . ASP A 1 168 ? -13.461 11.826 21.451 1.00 97.44 168 ASP A O 1
ATOM 1241 N N . LEU A 1 169 ? -11.506 12.275 20.426 1.00 97.62 169 LEU A N 1
ATOM 1242 C CA . LEU A 1 169 ? -10.903 10.944 20.483 1.00 97.62 169 LEU A CA 1
ATOM 1243 C C . LEU A 1 169 ? -9.532 11.011 21.175 1.00 97.62 169 LEU A C 1
ATOM 1245 O O . LEU A 1 169 ? -8.737 11.908 20.866 1.00 97.62 169 LEU A O 1
ATOM 1249 N N . PRO A 1 170 ? -9.183 10.038 22.038 1.00 98.12 170 PRO A N 1
ATOM 1250 C CA . PRO A 1 170 ? -7.804 9.835 22.467 1.00 98.12 170 PRO A CA 1
ATOM 1251 C C . PRO A 1 170 ? -6.883 9.629 21.260 1.00 98.12 170 PRO A C 1
ATOM 1253 O O . PRO A 1 170 ? -7.256 8.950 20.304 1.00 98.12 170 PRO A O 1
ATOM 1256 N N . PHE A 1 171 ? -5.679 10.194 21.321 1.00 98.19 171 PHE A N 1
ATOM 1257 C CA . PHE A 1 171 ? -4.687 10.121 20.253 1.00 98.19 171 PHE A CA 1
ATOM 1258 C C . PHE A 1 171 ? -3.390 9.497 20.764 1.00 98.19 171 PHE A C 1
ATOM 1260 O O . PHE A 1 171 ? -2.876 9.906 21.806 1.00 98.19 171 PHE A O 1
ATOM 1267 N N . TYR A 1 172 ? -2.857 8.547 20.001 1.00 98.25 172 TYR A N 1
ATOM 1268 C CA . TYR A 1 172 ? -1.576 7.898 20.246 1.00 98.25 172 TYR A CA 1
ATOM 1269 C C . TYR A 1 172 ? -0.712 7.936 18.989 1.00 98.25 172 TYR A C 1
ATOM 1271 O O . TYR A 1 172 ? -1.215 7.900 17.866 1.00 98.25 172 TYR A O 1
ATOM 1279 N N . GLU A 1 173 ? 0.597 7.960 19.194 1.00 97.44 173 GLU A N 1
ATOM 1280 C CA . GLU A 1 173 ? 1.595 7.827 18.142 1.00 97.44 173 GLU A CA 1
ATOM 1281 C C . GLU A 1 173 ? 2.333 6.501 18.330 1.00 97.44 173 GLU A C 1
ATOM 1283 O O . GLU A 1 173 ? 2.723 6.156 19.447 1.00 97.44 173 GLU A O 1
ATOM 1288 N N . ALA A 1 174 ? 2.477 5.749 17.245 1.00 96.50 174 ALA A N 1
ATOM 1289 C CA . ALA A 1 174 ? 3.220 4.502 17.199 1.00 96.50 174 ALA A CA 1
ATOM 1290 C C . ALA A 1 174 ? 4.414 4.670 16.259 1.00 96.50 174 ALA A C 1
ATOM 1292 O O . ALA A 1 174 ? 4.233 4.968 15.075 1.00 96.50 174 ALA A O 1
ATOM 1293 N N . ASP A 1 175 ? 5.619 4.482 16.790 1.00 95.12 175 ASP A N 1
ATOM 1294 C CA . ASP A 1 175 ? 6.853 4.517 16.013 1.00 95.12 175 ASP A CA 1
ATOM 1295 C C . ASP A 1 175 ? 7.165 3.125 15.455 1.00 95.12 175 ASP A C 1
ATOM 1297 O O . ASP A 1 175 ? 7.344 2.157 16.199 1.00 95.12 175 ASP A O 1
ATOM 1301 N N . PHE A 1 176 ? 7.199 3.031 14.130 1.00 96.19 176 PHE A N 1
ATOM 1302 C CA . PHE A 1 176 ? 7.562 1.842 13.375 1.00 96.19 176 PHE A CA 1
ATOM 1303 C C . PHE A 1 176 ? 8.670 2.130 12.355 1.00 96.19 176 PHE A C 1
ATOM 1305 O O . PHE A 1 176 ? 8.811 1.353 11.412 1.00 96.19 176 PHE A O 1
ATOM 1312 N N . VAL A 1 177 ? 9.454 3.205 12.509 1.00 93.38 177 VAL A N 1
ATOM 1313 C CA . VAL A 1 177 ? 10.502 3.600 11.545 1.00 93.38 177 VAL A CA 1
ATOM 1314 C C . VAL A 1 177 ? 11.509 2.470 11.333 1.00 93.38 177 VAL A C 1
ATOM 1316 O O . VAL A 1 177 ? 11.690 2.008 10.206 1.00 93.38 177 VAL A O 1
ATOM 1319 N N . GLU A 1 178 ? 12.096 1.951 12.415 1.00 94.12 178 GLU A N 1
ATOM 1320 C CA . GLU A 1 178 ? 13.074 0.854 12.354 1.00 94.12 178 GLU A CA 1
ATOM 1321 C C . GLU A 1 178 ? 12.479 -0.398 11.697 1.00 94.12 178 GLU A C 1
ATOM 1323 O O . GLU A 1 178 ? 13.105 -1.060 10.864 1.00 94.12 178 GLU A O 1
ATOM 1328 N N . ARG A 1 179 ? 11.237 -0.723 12.058 1.00 95.50 179 ARG A N 1
ATOM 1329 C CA . ARG A 1 179 ? 10.555 -1.909 11.549 1.00 95.50 179 ARG A CA 1
ATOM 1330 C C . ARG A 1 179 ? 10.220 -1.775 10.067 1.00 95.50 179 ARG A C 1
ATOM 1332 O O . ARG A 1 179 ? 10.407 -2.720 9.308 1.00 95.50 179 ARG A O 1
ATOM 1339 N N . TYR A 1 180 ? 9.740 -0.608 9.648 1.00 95.81 180 TYR A N 1
ATOM 1340 C CA . TYR A 1 180 ? 9.452 -0.300 8.252 1.00 95.81 180 TYR A CA 1
ATOM 1341 C C . TYR A 1 180 ? 10.724 -0.362 7.406 1.00 95.81 180 TYR A C 1
ATOM 1343 O O . TYR A 1 180 ? 10.716 -0.949 6.321 1.00 95.81 180 TYR A O 1
ATOM 1351 N N . TRP A 1 181 ? 11.826 0.187 7.922 1.00 94.44 181 TRP A N 1
ATOM 1352 C CA . TRP A 1 181 ? 13.124 0.137 7.264 1.00 94.44 181 TRP A CA 1
ATOM 1353 C C . TRP A 1 181 ? 13.529 -1.308 6.943 1.00 94.44 181 TRP A C 1
ATOM 1355 O O . TRP A 1 181 ? 13.765 -1.648 5.784 1.00 94.44 181 TRP A O 1
ATOM 1365 N N . HIS A 1 182 ? 13.513 -2.188 7.946 1.00 95.75 182 HIS A N 1
ATOM 1366 C CA . HIS A 1 182 ? 13.955 -3.573 7.782 1.00 95.75 182 HIS A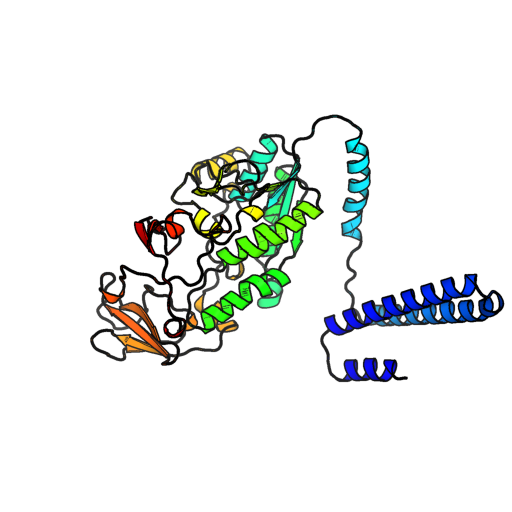 CA 1
ATOM 1367 C C . HIS A 1 182 ? 12.953 -4.475 7.047 1.00 95.75 182 HIS A C 1
ATOM 1369 O O . HIS A 1 182 ? 13.363 -5.292 6.226 1.00 95.75 182 HIS A O 1
ATOM 1375 N N . GLU A 1 183 ? 11.651 -4.354 7.321 1.00 95.69 183 GLU A N 1
ATOM 1376 C CA . GLU A 1 183 ? 10.637 -5.295 6.813 1.00 95.69 183 GLU A CA 1
ATOM 1377 C C . GLU A 1 183 ? 9.956 -4.855 5.509 1.00 95.69 183 GLU A C 1
ATOM 1379 O O . GLU A 1 183 ? 9.188 -5.629 4.930 1.00 95.69 183 GLU A O 1
ATOM 1384 N N . VAL A 1 184 ? 10.196 -3.621 5.053 1.00 96.38 184 VAL A N 1
ATOM 1385 C CA . VAL A 1 184 ? 9.606 -3.077 3.819 1.00 96.38 184 VAL A CA 1
ATOM 1386 C C . VAL A 1 184 ? 10.672 -2.454 2.926 1.00 96.38 184 VAL A C 1
ATOM 1388 O O . VAL A 1 184 ? 10.773 -2.806 1.752 1.00 96.38 184 VAL A O 1
ATOM 1391 N N . PHE A 1 185 ? 11.458 -1.516 3.455 1.00 95.75 185 PHE A N 1
ATOM 1392 C CA . PHE A 1 185 ? 12.317 -0.681 2.621 1.00 95.75 185 PHE A CA 1
ATOM 1393 C C . PHE A 1 185 ? 13.555 -1.412 2.088 1.00 95.75 185 PHE A C 1
ATOM 1395 O O . PHE A 1 185 ? 13.834 -1.332 0.893 1.00 95.75 185 PHE A O 1
ATOM 1402 N N . LEU A 1 186 ? 14.275 -2.162 2.927 1.00 95.56 186 LEU A N 1
ATOM 1403 C CA . LEU A 1 186 ? 15.467 -2.897 2.482 1.00 95.56 186 LEU A CA 1
ATOM 1404 C C . LEU A 1 186 ? 15.143 -3.943 1.406 1.00 95.56 186 LEU A C 1
ATOM 1406 O O . LEU A 1 186 ? 15.874 -4.057 0.424 1.00 95.56 186 LEU A O 1
ATOM 1410 N N . ASP A 1 187 ? 14.023 -4.656 1.549 1.00 95.25 187 ASP A N 1
ATOM 1411 C CA . ASP A 1 187 ? 13.535 -5.599 0.535 1.00 95.25 187 ASP A CA 1
ATOM 1412 C C . ASP A 1 187 ? 13.180 -4.878 -0.780 1.00 95.25 187 ASP A C 1
ATOM 1414 O O . ASP A 1 187 ? 13.596 -5.292 -1.863 1.00 95.25 187 ASP A O 1
ATOM 1418 N N . PHE A 1 188 ? 12.503 -3.728 -0.694 1.00 95.56 188 PHE A N 1
ATOM 1419 C CA . PHE A 1 188 ? 12.219 -2.875 -1.849 1.00 95.56 188 PHE A CA 1
ATOM 1420 C C . PHE A 1 188 ? 13.501 -2.439 -2.586 1.00 95.56 188 PHE A C 1
ATOM 1422 O O . PHE A 1 188 ? 13.580 -2.554 -3.812 1.00 95.56 188 PHE A O 1
ATOM 1429 N N . VAL A 1 189 ? 14.523 -1.982 -1.855 1.00 95.38 189 VAL A N 1
ATOM 1430 C CA . VAL A 1 189 ? 15.832 -1.600 -2.417 1.00 95.38 189 VAL A CA 1
ATOM 1431 C C . VAL A 1 189 ? 16.527 -2.799 -3.066 1.00 95.38 189 VAL A C 1
ATOM 1433 O O . VAL A 1 189 ? 16.993 -2.686 -4.201 1.00 95.38 189 VAL A O 1
ATOM 1436 N N . ALA A 1 190 ? 16.557 -3.954 -2.396 1.00 95.50 190 ALA A N 1
ATOM 1437 C CA . ALA A 1 190 ? 17.172 -5.171 -2.922 1.00 95.50 190 ALA A CA 1
ATOM 1438 C C . ALA A 1 190 ? 16.511 -5.628 -4.234 1.00 95.50 190 ALA A C 1
ATOM 1440 O O . ALA A 1 190 ? 17.204 -5.932 -5.207 1.00 95.50 190 ALA A O 1
ATOM 1441 N N . GLN A 1 191 ? 15.177 -5.609 -4.302 1.00 94.94 191 GLN A N 1
ATOM 1442 C CA . GLN A 1 191 ? 14.431 -5.948 -5.517 1.00 94.94 191 GLN A CA 1
ATOM 1443 C C . GLN A 1 191 ? 14.699 -4.956 -6.657 1.00 94.94 191 GLN A C 1
ATOM 1445 O O . GLN A 1 191 ? 14.933 -5.379 -7.789 1.00 94.94 191 GLN A O 1
ATOM 1450 N N . CYS A 1 192 ? 14.759 -3.650 -6.375 1.00 94.50 192 CYS A N 1
ATOM 1451 C CA . CYS A 1 192 ? 15.157 -2.657 -7.380 1.00 94.50 192 CYS A CA 1
ATOM 1452 C C . CYS A 1 192 ? 16.596 -2.896 -7.872 1.00 94.50 192 CYS A C 1
ATOM 1454 O O . CYS A 1 192 ? 16.870 -2.793 -9.067 1.00 94.50 192 CYS A O 1
ATOM 1456 N N . GLY A 1 193 ? 17.510 -3.275 -6.972 1.00 93.12 193 GLY A N 1
ATOM 1457 C CA . GLY A 1 193 ? 18.888 -3.655 -7.297 1.00 93.12 193 GLY A CA 1
ATOM 1458 C C . GLY A 1 193 ? 19.000 -4.903 -8.177 1.00 93.12 193 GLY A C 1
ATOM 1459 O O . GLY A 1 193 ? 19.953 -5.020 -8.941 1.00 93.12 193 GLY A O 1
ATOM 1460 N N . ARG A 1 194 ? 18.003 -5.794 -8.149 1.00 93.25 194 ARG A N 1
ATOM 1461 C CA . ARG A 1 194 ? 17.851 -6.920 -9.091 1.00 93.25 194 ARG A CA 1
ATOM 1462 C C . ARG A 1 194 ? 17.138 -6.524 -10.386 1.00 93.25 194 ARG A C 1
ATOM 1464 O O . ARG A 1 194 ? 16.818 -7.382 -11.196 1.00 93.25 194 ARG A O 1
ATOM 1471 N N . GLY A 1 195 ? 16.858 -5.236 -10.583 1.00 91.75 195 GLY A N 1
ATOM 1472 C CA . GLY A 1 195 ? 16.114 -4.737 -11.731 1.00 91.75 195 GLY A CA 1
ATOM 1473 C C . GLY A 1 195 ? 14.643 -5.148 -11.726 1.00 91.75 195 GLY A C 1
ATOM 1474 O O . GLY A 1 195 ? 14.048 -5.193 -12.795 1.00 91.75 195 GLY A O 1
ATOM 1475 N N . LEU A 1 196 ? 14.031 -5.430 -10.574 1.00 93.44 196 LEU A N 1
ATOM 1476 C CA . LEU A 1 196 ? 12.590 -5.680 -10.448 1.00 93.44 196 LEU A CA 1
ATOM 1477 C C . LEU A 1 196 ? 11.821 -4.376 -10.180 1.00 93.44 196 LEU A C 1
ATOM 1479 O O . LEU A 1 196 ? 12.411 -3.345 -9.861 1.00 93.44 196 LEU A O 1
ATOM 1483 N N . THR A 1 197 ? 10.491 -4.425 -10.295 1.00 94.44 197 THR A N 1
ATOM 1484 C CA . THR A 1 197 ? 9.594 -3.322 -9.908 1.00 94.44 197 THR A CA 1
ATOM 1485 C C . THR A 1 197 ? 8.738 -3.751 -8.707 1.00 94.44 197 THR A C 1
ATOM 1487 O O . THR A 1 197 ? 7.617 -4.228 -8.896 1.00 94.44 197 THR A O 1
ATOM 1490 N N . PRO A 1 198 ? 9.253 -3.626 -7.472 1.00 94.50 198 PRO A N 1
ATOM 1491 C CA . PRO A 1 198 ? 8.538 -4.033 -6.263 1.00 94.50 198 PRO A CA 1
ATOM 1492 C C . PRO A 1 198 ? 7.354 -3.120 -5.921 1.00 94.50 198 PRO A C 1
ATOM 1494 O O . PRO A 1 198 ? 7.351 -1.922 -6.210 1.00 94.50 198 PRO A O 1
ATOM 1497 N N . ASN A 1 199 ? 6.366 -3.678 -5.215 1.00 94.62 199 ASN A N 1
ATOM 1498 C CA . ASN A 1 199 ? 5.257 -2.931 -4.621 1.00 94.62 199 ASN A CA 1
ATOM 1499 C C . ASN A 1 199 ? 5.390 -2.920 -3.083 1.00 94.62 199 ASN A C 1
ATOM 1501 O O . ASN A 1 199 ? 5.020 -3.909 -2.446 1.00 94.62 199 ASN A O 1
ATOM 1505 N N . PRO A 1 200 ? 5.868 -1.822 -2.466 1.00 95.19 200 PRO A N 1
ATOM 1506 C CA . PRO A 1 200 ? 6.125 -1.762 -1.025 1.00 95.19 200 PRO A CA 1
ATOM 1507 C C . PRO A 1 200 ? 4.846 -1.645 -0.180 1.00 95.19 200 PRO A C 1
ATOM 1509 O O . PRO A 1 200 ? 4.880 -1.871 1.031 1.00 95.19 200 PRO A O 1
ATOM 1512 N N . ASP A 1 201 ? 3.696 -1.336 -0.788 1.00 95.25 201 ASP A N 1
ATOM 1513 C CA . ASP A 1 201 ? 2.431 -1.236 -0.058 1.00 95.25 201 ASP A CA 1
ATOM 1514 C C . ASP A 1 201 ? 1.915 -2.615 0.384 1.00 95.25 201 ASP A C 1
ATOM 1516 O O . ASP A 1 201 ? 1.274 -2.726 1.430 1.00 95.25 201 ASP A O 1
ATOM 1520 N N . LEU A 1 202 ? 2.237 -3.682 -0.358 1.00 95.62 202 LEU A N 1
ATOM 1521 C CA . LEU A 1 202 ? 1.903 -5.059 0.022 1.00 95.62 202 LEU A CA 1
ATOM 1522 C C . LEU A 1 202 ? 2.574 -5.471 1.349 1.00 95.62 202 LEU A C 1
ATOM 1524 O O . LEU A 1 202 ? 1.856 -5.822 2.292 1.00 95.62 202 LEU A O 1
ATOM 1528 N N . PRO A 1 203 ? 3.915 -5.433 1.499 1.00 95.88 203 PRO A N 1
ATOM 1529 C CA . PRO A 1 203 ? 4.554 -5.737 2.775 1.00 95.88 203 PRO A CA 1
ATOM 1530 C C . PRO A 1 203 ? 4.228 -4.700 3.858 1.00 95.88 203 PRO A C 1
ATOM 1532 O O . PRO A 1 203 ? 4.065 -5.099 5.006 1.00 95.88 203 PRO A O 1
ATOM 1535 N N . CYS A 1 204 ? 4.021 -3.418 3.531 1.00 96.69 204 CYS A N 1
ATOM 1536 C CA . CYS A 1 204 ? 3.557 -2.415 4.500 1.00 96.69 204 CYS A CA 1
ATOM 1537 C C . CYS A 1 204 ? 2.222 -2.813 5.152 1.00 96.69 204 CYS A C 1
ATOM 1539 O O . CYS A 1 204 ? 2.093 -2.794 6.378 1.00 96.69 204 CYS A O 1
ATOM 1541 N N . ASN A 1 205 ? 1.228 -3.236 4.363 1.00 97.50 205 ASN A N 1
ATOM 1542 C CA . ASN A 1 205 ? -0.029 -3.724 4.928 1.00 97.50 205 ASN A CA 1
ATOM 1543 C C . ASN A 1 205 ? 0.199 -4.990 5.768 1.00 97.50 205 ASN A C 1
ATOM 1545 O O . ASN A 1 205 ? -0.229 -5.033 6.919 1.00 97.50 205 ASN A O 1
ATOM 1549 N N . ARG A 1 206 ? 0.931 -5.982 5.244 1.00 96.75 206 ARG A N 1
ATOM 1550 C CA . ARG A 1 206 ? 1.175 -7.263 5.930 1.00 96.75 206 ARG A CA 1
ATOM 1551 C C . ARG A 1 206 ? 1.949 -7.129 7.250 1.00 96.75 206 ARG A C 1
ATOM 1553 O O . ARG A 1 206 ? 1.572 -7.756 8.232 1.00 96.75 206 ARG A O 1
ATOM 1560 N N . ARG A 1 207 ? 3.045 -6.368 7.261 1.00 97.62 207 ARG A N 1
ATOM 1561 C CA . ARG A 1 207 ? 4.032 -6.317 8.357 1.00 97.62 207 ARG A CA 1
ATOM 1562 C C . ARG A 1 207 ? 3.816 -5.149 9.314 1.00 97.62 207 ARG A C 1
ATOM 1564 O O . ARG A 1 207 ? 4.077 -5.266 10.508 1.00 97.62 207 ARG A O 1
ATOM 1571 N N . ILE A 1 208 ? 3.311 -4.026 8.807 1.00 97.50 208 ILE A N 1
ATOM 1572 C CA . ILE A 1 208 ? 3.157 -2.805 9.601 1.00 97.50 208 ILE A CA 1
ATOM 1573 C C . ILE A 1 208 ? 1.705 -2.651 10.031 1.00 97.50 208 ILE A C 1
ATOM 1575 O O . ILE A 1 208 ? 1.411 -2.738 11.219 1.00 97.50 208 ILE A O 1
ATOM 1579 N N . LYS A 1 209 ? 0.764 -2.501 9.093 1.00 97.06 209 LYS A N 1
ATOM 1580 C CA . LYS A 1 209 ? -0.627 -2.175 9.454 1.00 97.06 209 LYS A CA 1
ATOM 1581 C C . LYS A 1 209 ? -1.380 -3.327 10.116 1.00 97.06 209 LYS A C 1
ATOM 1583 O O . LYS A 1 209 ? -2.085 -3.102 11.091 1.00 97.06 209 LYS A O 1
ATOM 1588 N N . PHE A 1 210 ? -1.248 -4.545 9.598 1.00 97.88 210 PHE A N 1
ATOM 1589 C CA . PHE A 1 210 ? -1.981 -5.708 10.112 1.00 97.88 210 PHE A CA 1
ATOM 1590 C C . PHE A 1 210 ? -1.127 -6.629 10.985 1.00 97.88 210 PHE A C 1
ATOM 1592 O O . PHE A 1 210 ? -1.612 -7.682 11.384 1.00 97.88 210 PHE A O 1
ATOM 1599 N N . ASP A 1 211 ? 0.096 -6.224 11.343 1.00 97.25 211 ASP A N 1
ATOM 1600 C CA . ASP A 1 211 ? 0.892 -6.898 12.375 1.00 97.25 211 ASP A CA 1
ATOM 1601 C C . ASP A 1 211 ? 1.381 -5.922 13.457 1.00 97.25 211 ASP A C 1
ATOM 1603 O O . ASP A 1 211 ? 0.864 -5.964 14.571 1.00 97.25 211 ASP A O 1
ATOM 1607 N N . ALA A 1 212 ? 2.314 -5.010 13.155 1.00 97.94 212 ALA A N 1
ATOM 1608 C CA . ALA A 1 212 ? 2.858 -4.073 14.151 1.00 97.94 212 ALA A CA 1
ATOM 1609 C C . ALA A 1 212 ? 1.785 -3.185 14.807 1.00 97.94 212 ALA A C 1
ATOM 1611 O O . ALA A 1 212 ? 1.659 -3.152 16.031 1.00 97.94 212 ALA A O 1
ATOM 1612 N N . LEU A 1 213 ? 0.969 -2.512 13.994 1.00 98.19 213 LEU A N 1
ATOM 1613 C CA . LEU A 1 213 ? -0.111 -1.652 14.467 1.00 98.19 213 LEU A CA 1
ATOM 1614 C C . LEU A 1 213 ? -1.205 -2.457 15.174 1.00 98.19 213 LEU A C 1
ATOM 1616 O O . LEU A 1 213 ? -1.759 -1.980 16.160 1.00 98.19 213 LEU A O 1
ATOM 1620 N N . ARG A 1 214 ? -1.499 -3.677 14.708 1.00 97.06 214 ARG A N 1
ATOM 1621 C CA . ARG A 1 214 ? -2.471 -4.558 15.368 1.00 97.06 214 ARG A CA 1
ATOM 1622 C C . ARG A 1 214 ? -2.021 -4.893 16.792 1.00 97.06 214 ARG A C 1
ATOM 1624 O O . ARG A 1 214 ? -2.775 -4.664 17.728 1.00 97.06 214 ARG A O 1
ATOM 1631 N N . LYS A 1 215 ? -0.765 -5.317 16.964 1.00 97.56 215 LYS A N 1
ATOM 1632 C CA . LYS A 1 215 ? -0.159 -5.582 18.282 1.00 97.56 215 LYS A CA 1
ATOM 1633 C C . LYS A 1 215 ? -0.123 -4.334 19.166 1.00 97.56 215 LYS A C 1
ATOM 1635 O O . LYS A 1 215 ? -0.383 -4.413 20.362 1.00 97.56 215 LYS A O 1
ATOM 1640 N N . PHE A 1 216 ? 0.172 -3.172 18.584 1.00 98.06 216 PHE A N 1
ATOM 1641 C CA . PHE A 1 216 ? 0.129 -1.900 19.306 1.00 98.06 216 PHE A CA 1
ATOM 1642 C C . PHE A 1 216 ? -1.291 -1.576 19.799 1.00 98.06 216 PHE A C 1
ATOM 1644 O O . PHE A 1 216 ? -1.472 -1.237 20.966 1.00 98.06 216 PHE A O 1
ATOM 1651 N N . ALA A 1 217 ? -2.304 -1.736 18.943 1.00 97.44 217 ALA A N 1
ATOM 1652 C CA . ALA A 1 217 ? -3.709 -1.550 19.297 1.00 97.44 217 ALA A CA 1
ATOM 1653 C C . ALA A 1 217 ? -4.166 -2.518 20.403 1.00 97.44 217 ALA A C 1
ATOM 1655 O O . ALA A 1 217 ? -4.801 -2.089 21.366 1.00 97.44 217 ALA A O 1
ATOM 1656 N N . GLU A 1 218 ? -3.790 -3.796 20.309 1.00 95.88 218 GLU A N 1
ATOM 1657 C CA . GLU A 1 218 ? -4.027 -4.802 21.355 1.00 95.88 218 GLU A CA 1
ATOM 1658 C C . GLU A 1 218 ? -3.379 -4.373 22.688 1.00 95.88 218 GLU A C 1
ATOM 1660 O O . GLU A 1 218 ? -4.012 -4.441 23.741 1.00 95.88 218 GLU A O 1
ATOM 1665 N N . GLY A 1 219 ? -2.152 -3.838 22.652 1.00 97.19 219 GLY A N 1
ATOM 1666 C CA . GLY A 1 219 ? -1.449 -3.303 23.825 1.00 97.19 219 GLY A CA 1
ATOM 1667 C C . GLY A 1 219 ? -2.106 -2.067 24.460 1.00 97.19 219 GLY A C 1
ATOM 1668 O O . GLY A 1 219 ? -1.942 -1.834 25.661 1.00 97.19 219 GLY A O 1
ATOM 1669 N N . LEU A 1 220 ? -2.886 -1.303 23.687 1.00 95.00 220 LEU A N 1
ATOM 1670 C CA . LEU A 1 220 ? -3.747 -0.226 24.194 1.00 95.00 220 LEU A CA 1
ATOM 1671 C C . LEU A 1 220 ? -5.063 -0.743 24.803 1.00 95.00 220 LEU A C 1
ATOM 1673 O O . LEU A 1 220 ? -5.810 0.043 25.385 1.00 95.00 220 LEU A O 1
ATOM 1677 N N . GLY A 1 221 ? -5.347 -2.043 24.689 1.00 96.00 221 GLY A N 1
ATOM 1678 C CA . GLY A 1 221 ? -6.598 -2.656 25.129 1.00 96.00 221 GLY A CA 1
ATOM 1679 C C . GLY A 1 221 ? -7.740 -2.526 24.121 1.00 96.00 221 GLY A C 1
ATOM 1680 O O . GLY A 1 221 ? -8.897 -2.624 24.519 1.00 96.00 221 GLY A O 1
ATOM 1681 N N . ALA A 1 222 ? -7.445 -2.279 22.839 1.00 97.38 222 ALA A N 1
ATOM 1682 C CA . ALA A 1 222 ? -8.470 -2.260 21.803 1.00 97.38 222 ALA A CA 1
ATOM 1683 C C . ALA A 1 222 ? -8.928 -3.683 21.448 1.00 97.38 222 ALA A C 1
ATOM 1685 O O . ALA A 1 222 ? -8.111 -4.583 21.261 1.00 97.38 222 ALA A O 1
ATOM 1686 N N . ASP A 1 223 ? -10.238 -3.864 21.282 1.00 97.50 223 ASP A N 1
ATOM 1687 C CA . ASP A 1 223 ? -10.840 -5.129 20.850 1.00 97.50 223 ASP A CA 1
ATOM 1688 C C . ASP A 1 223 ? -10.714 -5.335 19.336 1.00 97.50 223 ASP A C 1
ATOM 1690 O O . ASP A 1 223 ? -10.925 -6.433 18.820 1.00 97.50 223 ASP A O 1
ATOM 1694 N N . THR A 1 224 ? -10.511 -4.253 18.584 1.00 97.44 224 THR A N 1
ATOM 1695 C CA . THR A 1 224 ? -10.613 -4.241 17.125 1.00 97.44 224 THR A CA 1
ATOM 1696 C C . THR A 1 224 ? -9.736 -3.143 16.529 1.00 97.44 224 THR A C 1
ATOM 1698 O O . THR A 1 224 ? -9.664 -2.033 17.057 1.00 97.44 224 THR A O 1
ATOM 1701 N N . LEU A 1 225 ? -9.097 -3.441 15.397 1.00 98.38 225 LEU A N 1
ATOM 1702 C CA . LEU A 1 225 ? -8.360 -2.468 14.592 1.00 98.38 225 LEU A CA 1
ATOM 1703 C C . LEU A 1 225 ? -9.233 -1.997 13.424 1.00 98.38 225 LEU A C 1
ATOM 1705 O O . LEU A 1 225 ? -9.850 -2.800 12.735 1.00 98.38 225 LEU A O 1
ATOM 1709 N N . ALA A 1 226 ? -9.240 -0.706 13.127 1.00 98.56 226 ALA A N 1
ATOM 1710 C CA . ALA A 1 226 ? -9.889 -0.169 11.943 1.00 98.56 226 ALA A CA 1
ATOM 1711 C C . ALA A 1 226 ? -8.927 0.662 11.103 1.00 98.56 226 ALA A C 1
ATOM 1713 O O . ALA A 1 226 ? -8.039 1.351 11.603 1.00 98.56 226 ALA A O 1
ATOM 1714 N N . THR A 1 227 ? -9.128 0.623 9.791 1.00 98.12 227 THR A N 1
ATOM 1715 C CA . THR A 1 227 ? -8.351 1.429 8.844 1.00 98.12 227 THR A CA 1
ATOM 1716 C C . THR A 1 227 ? -9.273 2.030 7.790 1.00 98.12 227 THR A C 1
ATOM 1718 O O . THR A 1 227 ? -10.336 1.487 7.497 1.00 98.12 227 THR A O 1
ATOM 1721 N N . GLY A 1 228 ? -8.852 3.135 7.176 1.00 96.62 228 GLY A N 1
ATOM 1722 C CA . GLY A 1 228 ? -9.587 3.780 6.083 1.00 96.62 228 GLY A CA 1
ATOM 1723 C C . GLY A 1 228 ? -9.457 3.075 4.726 1.00 96.62 228 GLY A C 1
ATOM 1724 O O . GLY A 1 228 ? -9.455 3.762 3.708 1.00 96.62 228 GLY A O 1
ATOM 1725 N N . HIS A 1 229 ? -9.271 1.749 4.684 1.00 97.56 229 HIS A N 1
ATOM 1726 C CA . HIS A 1 229 ? -9.186 1.028 3.412 1.00 97.56 229 HIS A CA 1
ATOM 1727 C C . HIS A 1 229 ? -10.564 0.866 2.762 1.00 97.56 229 HIS A C 1
ATOM 1729 O O . HIS A 1 229 ? -11.545 0.524 3.423 1.00 97.56 229 HIS A O 1
ATOM 1735 N N . TYR A 1 230 ? -10.615 1.038 1.442 1.00 97.75 230 TYR A N 1
ATOM 1736 C CA . TYR A 1 230 ? -11.777 0.729 0.605 1.00 97.75 230 TYR A CA 1
ATOM 1737 C C . TYR A 1 230 ? -11.776 -0.758 0.241 1.00 97.75 230 TYR A C 1
ATOM 1739 O O . TYR A 1 230 ? -11.518 -1.144 -0.896 1.00 97.75 230 TYR A O 1
ATOM 1747 N N . ALA A 1 231 ? -12.026 -1.599 1.234 1.00 98.25 231 ALA A N 1
ATOM 1748 C CA . ALA A 1 231 ? -12.189 -3.041 1.094 1.00 98.25 231 ALA A CA 1
ATOM 1749 C C . ALA A 1 231 ? -13.283 -3.504 2.056 1.00 98.25 231 ALA A C 1
ATOM 1751 O O . ALA A 1 231 ? -13.665 -2.766 2.959 1.00 98.25 231 ALA A O 1
ATOM 1752 N N . ARG A 1 232 ? -13.811 -4.710 1.877 1.00 98.38 232 ARG A N 1
ATOM 1753 C CA . ARG A 1 232 ? -14.842 -5.270 2.759 1.00 98.38 232 ARG A CA 1
ATOM 1754 C C . ARG A 1 232 ? -14.363 -6.592 3.337 1.00 98.38 232 ARG A C 1
ATOM 1756 O O . ARG A 1 232 ? -13.549 -7.277 2.728 1.00 98.38 232 ARG A O 1
ATOM 1763 N N . LEU A 1 233 ? -14.880 -6.939 4.507 1.00 97.50 233 LEU A N 1
ATOM 1764 C CA . LEU A 1 233 ? -14.686 -8.248 5.117 1.00 97.50 233 LEU A CA 1
ATOM 1765 C C . LEU A 1 233 ? -16.047 -8.926 5.243 1.00 97.50 233 LEU A C 1
ATOM 1767 O O . LEU A 1 233 ? -17.019 -8.277 5.629 1.00 97.50 233 LEU A O 1
ATOM 1771 N N . ALA A 1 234 ? -16.114 -10.210 4.910 1.00 95.94 234 ALA A N 1
ATOM 1772 C CA . ALA A 1 234 ? -17.294 -11.039 5.130 1.00 95.94 234 ALA A CA 1
ATOM 1773 C C . ALA A 1 234 ? -16.957 -12.237 6.018 1.00 95.94 234 ALA A C 1
ATOM 1775 O O . ALA A 1 234 ? -15.838 -12.750 6.004 1.00 95.94 234 ALA A O 1
ATOM 1776 N N . HIS A 1 235 ? -17.938 -12.682 6.798 1.00 91.06 235 HIS A N 1
ATOM 1777 C CA . HIS A 1 235 ? -17.802 -13.885 7.607 1.00 91.06 235 HIS A CA 1
ATOM 1778 C C . HIS A 1 235 ? -17.731 -15.129 6.707 1.00 91.06 235 HIS A C 1
ATOM 1780 O O . HIS A 1 235 ? -18.440 -15.213 5.707 1.00 91.06 235 HIS A O 1
ATOM 1786 N N . SER A 1 236 ? -16.873 -16.084 7.060 1.00 87.00 236 SER A N 1
ATOM 1787 C CA . SER A 1 236 ? -16.602 -17.308 6.287 1.00 87.00 236 SER A CA 1
ATOM 1788 C C . SER A 1 236 ? -17.035 -18.593 7.008 1.00 87.00 236 SER A C 1
ATOM 1790 O O . SER A 1 236 ? -16.782 -19.690 6.509 1.00 87.00 236 SER A O 1
ATOM 1792 N N . GLY A 1 237 ? -17.682 -18.465 8.171 1.00 84.62 237 GLY A N 1
ATOM 1793 C CA . GLY A 1 237 ? -18.051 -19.560 9.068 1.00 84.62 237 GLY A CA 1
ATOM 1794 C C . GLY A 1 237 ? -17.267 -19.526 10.383 1.00 84.62 237 GLY A C 1
ATOM 1795 O O . GLY A 1 237 ? -16.266 -18.816 10.518 1.00 84.62 237 GLY A O 1
ATOM 1796 N N . GLU A 1 238 ? -17.725 -20.298 11.368 1.00 84.75 238 GLU A N 1
ATOM 1797 C CA . GLU A 1 238 ? -17.076 -20.366 12.679 1.00 84.75 238 GLU A CA 1
ATOM 1798 C C . GLU A 1 238 ? -15.623 -20.847 12.574 1.00 84.75 238 GLU A C 1
ATOM 1800 O O . GLU A 1 238 ? -15.285 -21.729 11.784 1.00 84.75 238 GLU A O 1
ATOM 1805 N N . GLY A 1 239 ? -14.735 -20.221 13.349 1.00 84.69 239 GLY A N 1
ATOM 1806 C CA . GLY A 1 239 ? -13.305 -20.541 13.380 1.00 84.69 239 GLY A CA 1
ATOM 1807 C C . GLY A 1 239 ? -12.505 -20.123 12.138 1.00 84.69 239 GLY A C 1
ATOM 1808 O O . GLY A 1 239 ? -11.287 -19.970 12.233 1.00 84.69 239 GLY A O 1
ATOM 1809 N N . LYS A 1 240 ? -13.141 -19.843 10.997 1.00 89.69 240 LYS A N 1
ATOM 1810 C CA . LYS A 1 240 ? -12.452 -19.489 9.748 1.00 89.69 240 LYS A CA 1
ATOM 1811 C C . LYS A 1 240 ? -12.054 -18.003 9.693 1.00 89.69 240 LYS A C 1
ATOM 1813 O O . LYS A 1 240 ? -12.716 -17.162 10.309 1.00 89.69 240 LYS A O 1
ATOM 1818 N N . PRO A 1 241 ? -10.954 -17.656 9.001 1.00 92.31 241 PRO A N 1
ATOM 1819 C CA . PRO A 1 241 ? -10.578 -16.262 8.792 1.00 92.31 241 PRO A CA 1
ATOM 1820 C C . PRO A 1 241 ? -11.585 -15.567 7.864 1.00 92.31 241 PRO A C 1
ATOM 1822 O O . PRO A 1 241 ? -12.116 -16.214 6.958 1.00 92.31 241 PRO A O 1
ATOM 1825 N N . PRO A 1 242 ? -11.868 -14.267 8.048 1.00 94.88 242 PRO A N 1
ATOM 1826 C CA . PRO A 1 242 ? -12.821 -13.550 7.203 1.00 94.88 242 PRO A CA 1
ATOM 1827 C C . PRO A 1 242 ? -12.387 -13.522 5.730 1.00 94.88 242 PRO A C 1
ATOM 1829 O O . PRO A 1 242 ? -11.198 -13.490 5.414 1.00 94.88 242 PRO A O 1
ATOM 1832 N N . LEU A 1 243 ? -13.367 -13.476 4.825 1.00 95.69 243 LEU A N 1
ATOM 1833 C CA . LEU A 1 243 ? -13.128 -13.283 3.396 1.00 95.69 243 LEU A CA 1
ATOM 1834 C C . LEU A 1 243 ? -12.824 -11.813 3.120 1.00 95.69 243 LEU A C 1
ATOM 1836 O O . LEU A 1 243 ? -13.613 -10.938 3.484 1.00 95.69 243 LEU A O 1
ATOM 1840 N N . LEU A 1 244 ? -11.722 -11.548 2.419 1.00 97.75 244 LEU A N 1
ATOM 1841 C CA . LEU A 1 244 ? -11.446 -10.229 1.864 1.00 97.75 244 LEU A CA 1
ATOM 1842 C C . LEU A 1 244 ? -12.262 -10.027 0.583 1.00 97.75 244 LEU A C 1
ATOM 1844 O O . LEU A 1 244 ? -12.122 -10.766 -0.387 1.00 97.75 244 LEU A O 1
ATOM 1848 N N . LEU A 1 245 ? -13.088 -8.989 0.572 1.00 97.75 245 LEU A N 1
ATOM 1849 C CA . LEU A 1 245 ? -13.927 -8.601 -0.552 1.00 97.75 245 LEU A CA 1
ATOM 1850 C C . LEU A 1 245 ? -13.510 -7.229 -1.089 1.00 97.75 245 LEU A C 1
ATOM 1852 O O . LEU A 1 245 ? -13.029 -6.360 -0.354 1.00 97.75 245 LEU A O 1
ATOM 1856 N N . ARG A 1 246 ? -13.766 -7.003 -2.379 1.00 97.56 246 ARG A N 1
ATOM 1857 C CA . ARG A 1 246 ? -13.550 -5.699 -3.019 1.00 97.56 246 ARG A CA 1
ATOM 1858 C C . ARG A 1 246 ? -14.429 -4.618 -2.396 1.00 97.56 246 ARG A C 1
ATOM 1860 O O . ARG A 1 246 ? -15.588 -4.881 -2.039 1.00 97.56 246 ARG A O 1
ATOM 1867 N N . GLY A 1 247 ? -13.897 -3.402 -2.313 1.00 97.25 247 GLY A N 1
ATOM 1868 C CA . GLY A 1 247 ? -14.696 -2.208 -2.040 1.00 97.25 247 GLY A CA 1
ATOM 1869 C C . GLY A 1 247 ? -15.761 -1.991 -3.122 1.00 97.25 247 GLY A C 1
ATOM 1870 O O . GLY A 1 247 ? -15.594 -2.424 -4.261 1.00 97.25 247 GLY A O 1
ATOM 1871 N N . VAL A 1 248 ? -16.871 -1.337 -2.775 1.00 97.19 248 VAL A N 1
ATOM 1872 C CA . VAL A 1 248 ? -17.963 -1.076 -3.739 1.00 97.19 248 VAL A CA 1
ATOM 1873 C C . VAL A 1 248 ? -17.574 -0.062 -4.820 1.00 97.19 248 VAL A C 1
ATOM 1875 O O . VAL A 1 248 ? -18.104 -0.099 -5.927 1.00 97.19 248 VAL A O 1
ATOM 1878 N N . ASP A 1 249 ? -16.640 0.840 -4.513 1.00 95.38 249 ASP A N 1
ATOM 1879 C CA . ASP A 1 249 ? -16.069 1.791 -5.464 1.00 95.38 249 ASP A CA 1
ATOM 1880 C C . ASP A 1 249 ? -14.899 1.142 -6.206 1.00 95.38 249 ASP A C 1
ATOM 1882 O O . ASP A 1 249 ? -13.774 1.101 -5.710 1.00 95.38 249 ASP A O 1
ATOM 1886 N N . SER A 1 250 ? -15.151 0.647 -7.417 1.00 92.25 250 SER A N 1
ATOM 1887 C CA . SER A 1 250 ? -14.142 -0.031 -8.242 1.00 92.25 250 SER A CA 1
ATOM 1888 C C . SER A 1 250 ? -12.926 0.844 -8.574 1.00 92.25 250 SER A C 1
ATOM 1890 O O . SER A 1 250 ? -11.830 0.323 -8.779 1.00 92.25 250 SER A O 1
ATOM 1892 N N . SER A 1 251 ? -13.081 2.174 -8.582 1.00 90.62 251 SER A N 1
ATOM 1893 C CA . SER A 1 251 ? -11.991 3.120 -8.859 1.00 90.62 251 SER A CA 1
ATOM 1894 C C . SER A 1 251 ? -11.043 3.314 -7.666 1.00 90.62 251 SER A C 1
ATOM 1896 O O . SER A 1 251 ? -9.928 3.843 -7.815 1.00 90.62 251 SER A O 1
ATOM 1898 N N . LYS A 1 252 ? -11.493 2.895 -6.477 1.00 93.06 252 LYS A N 1
ATOM 1899 C CA . LYS A 1 252 ? -10.795 3.040 -5.197 1.00 93.06 252 LYS A CA 1
ATOM 1900 C C . LYS A 1 252 ? -10.627 1.746 -4.422 1.00 93.06 252 LYS A C 1
ATOM 1902 O O . LYS A 1 252 ? -9.969 1.802 -3.394 1.00 93.06 252 LYS A O 1
ATOM 1907 N N . ASP A 1 253 ? -11.153 0.623 -4.903 1.00 95.50 253 ASP A N 1
ATOM 1908 C CA . ASP A 1 253 ? -11.001 -0.690 -4.281 1.00 95.50 253 ASP A CA 1
ATOM 1909 C C . ASP A 1 253 ? -9.534 -0.982 -3.941 1.00 95.50 253 ASP A C 1
ATOM 1911 O O . ASP A 1 253 ? -8.681 -1.097 -4.817 1.00 95.50 253 ASP A O 1
ATOM 1915 N N . GLN A 1 254 ? -9.249 -1.116 -2.651 1.00 96.44 254 GLN A N 1
ATOM 1916 C CA . GLN A 1 254 ? -7.906 -1.322 -2.121 1.00 96.44 254 GLN A CA 1
ATOM 1917 C C . GLN A 1 254 ? -7.622 -2.780 -1.759 1.00 96.44 254 GLN A C 1
ATOM 1919 O O . GLN A 1 254 ? -6.550 -3.054 -1.220 1.00 96.44 254 GLN A O 1
ATOM 1924 N N . SER A 1 255 ? -8.512 -3.721 -2.101 1.00 97.19 255 SER A N 1
ATOM 1925 C CA . SER A 1 255 ? -8.277 -5.158 -1.897 1.00 97.19 255 SER A CA 1
ATOM 1926 C C . SER A 1 255 ? -6.951 -5.637 -2.512 1.00 97.19 255 SER A C 1
ATOM 1928 O O . SER A 1 255 ? -6.257 -6.448 -1.907 1.00 97.19 255 SER A O 1
ATOM 1930 N N . TYR A 1 256 ? -6.530 -5.042 -3.638 1.00 96.94 256 TYR A N 1
ATOM 1931 C CA . TYR A 1 256 ? -5.232 -5.296 -4.279 1.00 96.94 256 TYR A CA 1
ATOM 1932 C C . TYR A 1 256 ? -4.041 -5.124 -3.323 1.00 96.94 256 TYR A C 1
ATOM 1934 O O . TYR A 1 256 ? -3.141 -5.953 -3.309 1.00 96.94 256 TYR A O 1
ATOM 1942 N N . PHE A 1 257 ? -4.037 -4.083 -2.485 1.00 96.56 257 PHE A N 1
ATOM 1943 C CA . PHE A 1 257 ? -2.934 -3.822 -1.550 1.00 96.56 257 PHE A CA 1
ATOM 1944 C C . PHE A 1 257 ? -2.995 -4.679 -0.281 1.00 96.56 257 PHE A C 1
ATOM 1946 O O . PHE A 1 257 ? -2.043 -4.695 0.499 1.00 96.56 257 PHE A O 1
ATOM 1953 N N . LEU A 1 258 ? -4.112 -5.373 -0.071 1.00 97.50 258 LEU A N 1
ATOM 1954 C CA . LEU A 1 258 ? -4.338 -6.288 1.042 1.00 97.50 258 LEU A CA 1
ATOM 1955 C C . LEU A 1 258 ? -4.116 -7.753 0.636 1.00 97.50 258 LEU A C 1
ATOM 1957 O O . LEU A 1 258 ? -4.216 -8.632 1.485 1.00 97.50 258 LEU A O 1
ATOM 1961 N N . ALA A 1 259 ? -3.783 -8.016 -0.633 1.00 95.81 259 ALA A N 1
ATOM 1962 C CA . ALA A 1 259 ? -3.636 -9.362 -1.179 1.00 95.81 259 ALA A CA 1
ATOM 1963 C C . ALA A 1 259 ? -2.536 -10.194 -0.499 1.00 95.81 259 ALA A C 1
ATOM 1965 O O . ALA A 1 259 ? -2.610 -11.412 -0.517 1.00 95.81 259 ALA A O 1
ATOM 1966 N N . SER A 1 260 ? -1.544 -9.556 0.129 1.00 94.81 260 SER A N 1
ATOM 1967 C CA . SER A 1 260 ? -0.473 -10.218 0.890 1.00 94.81 260 SER A CA 1
ATOM 1968 C C . SER A 1 260 ? -0.816 -10.459 2.367 1.00 94.81 260 SER A C 1
ATOM 1970 O O . SER A 1 260 ? -0.012 -11.029 3.105 1.00 94.81 260 SER A O 1
ATOM 1972 N N . VAL A 1 261 ? -1.958 -9.968 2.857 1.00 97.06 261 VAL A N 1
ATOM 1973 C CA . VAL A 1 261 ? -2.322 -10.068 4.274 1.00 97.06 261 VAL A CA 1
ATOM 1974 C C . VAL A 1 261 ? -2.903 -11.456 4.542 1.00 97.06 261 VAL A C 1
ATOM 1976 O O . VAL A 1 261 ? -3.770 -11.933 3.812 1.00 97.06 261 VAL A O 1
ATOM 1979 N N . HIS A 1 262 ? -2.420 -12.132 5.586 1.00 95.88 262 HIS A N 1
ATOM 1980 C CA . HIS A 1 262 ? -2.990 -13.412 6.008 1.00 95.88 262 HIS A CA 1
ATOM 1981 C C . HIS A 1 262 ? -4.385 -13.194 6.606 1.00 95.88 262 HIS A C 1
ATOM 1983 O O . HIS A 1 262 ? -4.571 -12.265 7.393 1.00 95.88 262 HIS A O 1
ATOM 1989 N N . GLY A 1 263 ? -5.357 -14.049 6.287 1.00 95.44 263 GLY A N 1
ATOM 1990 C CA . GLY A 1 263 ? -6.745 -13.879 6.720 1.00 95.44 263 GLY A CA 1
ATOM 1991 C C . GLY A 1 263 ? -6.907 -13.812 8.240 1.00 95.44 263 GLY A C 1
ATOM 1992 O O . GLY A 1 263 ? -7.729 -13.048 8.739 1.00 95.44 263 GLY A O 1
ATOM 1993 N N . ASP A 1 264 ? -6.067 -14.520 9.002 1.00 95.06 264 ASP A N 1
ATOM 1994 C CA . ASP A 1 264 ? -6.084 -14.426 10.469 1.00 95.06 264 ASP A CA 1
ATOM 1995 C C . ASP A 1 264 ? -5.734 -13.029 10.992 1.00 95.06 264 ASP A C 1
ATOM 1997 O O . ASP A 1 264 ? -6.274 -12.603 12.009 1.00 95.06 264 ASP A O 1
ATOM 2001 N N . ALA A 1 265 ? -4.881 -12.282 10.287 1.00 96.12 265 ALA A N 1
ATOM 2002 C CA . ALA A 1 265 ? -4.540 -10.909 10.653 1.00 96.12 265 ALA A CA 1
ATOM 2003 C C . ALA A 1 265 ? -5.699 -9.924 10.415 1.00 96.12 265 ALA A C 1
ATOM 2005 O O . ALA A 1 265 ? -5.656 -8.794 10.898 1.00 96.12 265 ALA A O 1
ATOM 2006 N N . LEU A 1 266 ? -6.728 -10.355 9.677 1.00 96.56 266 LEU A N 1
ATOM 2007 C CA . LEU A 1 266 ? -7.965 -9.616 9.433 1.00 96.56 266 LEU A CA 1
ATOM 2008 C C . LEU A 1 266 ? -9.067 -9.978 10.441 1.00 96.56 266 LEU A C 1
ATOM 2010 O O . LEU A 1 266 ? -10.166 -9.422 10.381 1.00 96.56 266 LEU A O 1
ATOM 2014 N N . ARG A 1 267 ? -8.798 -10.886 11.391 1.00 94.25 267 ARG A N 1
ATOM 2015 C CA . ARG A 1 267 ? -9.694 -11.114 12.530 1.00 94.25 267 ARG A CA 1
ATOM 2016 C C . ARG A 1 267 ? -9.751 -9.849 13.375 1.00 94.25 267 ARG A C 1
ATOM 2018 O O . ARG A 1 267 ? -8.726 -9.231 13.642 1.00 94.25 267 ARG A O 1
ATOM 2025 N N . ASN A 1 268 ? -10.956 -9.481 13.804 1.00 94.31 268 ASN A N 1
ATOM 2026 C CA . ASN A 1 268 ? -11.192 -8.261 14.581 1.00 94.31 268 ASN A CA 1
ATOM 2027 C C . ASN A 1 268 ? -10.660 -6.998 13.876 1.00 94.31 268 ASN A C 1
ATOM 2029 O O . ASN A 1 268 ? -10.090 -6.107 14.508 1.00 94.31 268 ASN A O 1
ATOM 2033 N N . VAL A 1 269 ? -10.848 -6.927 12.555 1.00 97.50 269 VAL A N 1
ATOM 2034 C CA . VAL A 1 269 ? -10.555 -5.744 11.743 1.00 97.50 269 VAL A CA 1
ATOM 2035 C C . VAL A 1 269 ? -11.843 -5.160 11.167 1.00 97.50 269 VAL A C 1
ATOM 2037 O O . VAL A 1 269 ? -12.748 -5.894 10.776 1.00 97.50 269 VAL A O 1
ATOM 2040 N N . LEU A 1 270 ? -11.913 -3.831 11.076 1.00 98.25 270 LEU A N 1
ATOM 2041 C CA . LEU A 1 270 ? -12.991 -3.103 10.407 1.00 98.25 270 LEU A CA 1
ATOM 2042 C C . LEU A 1 270 ? -12.461 -2.258 9.243 1.00 98.25 270 LEU A C 1
ATOM 2044 O O . LEU A 1 270 ? -11.439 -1.572 9.350 1.00 98.25 270 LEU A O 1
ATOM 2048 N N . PHE A 1 271 ? -13.226 -2.245 8.151 1.00 98.38 271 PHE A N 1
ATOM 2049 C CA . PHE A 1 271 ? -13.042 -1.348 7.007 1.00 98.38 271 PHE A CA 1
ATOM 2050 C C . PHE A 1 271 ? -14.305 -0.499 6.802 1.00 98.38 271 PHE A C 1
ATOM 2052 O O . PHE A 1 271 ? -15.143 -0.832 5.959 1.00 98.38 271 PHE A O 1
ATOM 2059 N N . PRO A 1 272 ? -14.474 0.602 7.562 1.00 98.25 272 PRO A N 1
ATOM 2060 C CA . PRO A 1 272 ? -15.724 1.368 7.569 1.00 98.25 272 PRO A CA 1
ATOM 2061 C C . PRO A 1 272 ? -16.098 1.973 6.209 1.00 98.25 272 PRO A C 1
ATOM 2063 O O . PRO A 1 272 ? -17.261 2.272 5.965 1.00 98.25 272 PRO A O 1
ATOM 2066 N N . LEU A 1 273 ? -15.121 2.146 5.313 1.00 98.25 273 LEU A N 1
ATOM 2067 C CA . LEU A 1 273 ? -15.319 2.779 4.007 1.00 98.25 273 LEU A CA 1
ATOM 2068 C C . LEU A 1 273 ? -15.612 1.785 2.878 1.00 98.25 273 LEU A C 1
ATOM 2070 O O . LEU A 1 273 ? -15.910 2.200 1.763 1.00 98.25 273 LEU A O 1
ATOM 2074 N N . GLY A 1 274 ? -15.531 0.475 3.133 1.00 97.31 274 GLY A N 1
ATOM 2075 C CA . GLY A 1 274 ? -15.644 -0.554 2.097 1.00 97.31 274 GLY A CA 1
ATOM 2076 C C . GLY A 1 274 ? -16.955 -0.545 1.311 1.00 97.31 274 GLY A C 1
ATOM 2077 O O . GLY A 1 274 ? -16.989 -0.998 0.166 1.00 97.31 274 GLY A O 1
ATOM 2078 N N . ALA A 1 275 ? -18.024 -0.035 1.925 1.00 97.25 275 ALA A N 1
ATOM 2079 C CA . ALA A 1 275 ? -19.361 0.078 1.347 1.00 97.25 275 ALA A CA 1
ATOM 2080 C C . ALA A 1 275 ? -19.693 1.488 0.823 1.00 97.25 275 ALA A C 1
ATOM 2082 O O . ALA A 1 275 ? -20.829 1.728 0.427 1.00 97.25 275 ALA A O 1
ATOM 2083 N N . LEU A 1 276 ? -18.726 2.410 0.803 1.00 97.75 276 LEU A N 1
ATOM 2084 C CA . LEU A 1 276 ? -18.933 3.803 0.410 1.00 97.75 276 LEU A CA 1
ATOM 2085 C C . LEU A 1 276 ? -18.151 4.146 -0.857 1.00 97.75 276 LEU A C 1
ATOM 2087 O O . LEU A 1 276 ? -17.077 3.592 -1.115 1.00 97.75 276 LEU A O 1
ATOM 2091 N N . ARG A 1 277 ? -18.663 5.105 -1.635 1.00 97.19 277 ARG A N 1
ATOM 2092 C CA . ARG A 1 277 ? -17.883 5.719 -2.713 1.00 97.19 277 ARG A CA 1
ATOM 2093 C C . ARG A 1 277 ? -17.028 6.842 -2.159 1.00 97.19 277 ARG A C 1
ATOM 2095 O O . ARG A 1 277 ? -17.391 7.524 -1.202 1.00 97.19 277 ARG A O 1
ATOM 2102 N N . LYS A 1 278 ? -15.887 7.093 -2.801 1.00 94.44 278 LYS A N 1
ATOM 2103 C CA . LYS A 1 278 ? -14.971 8.156 -2.363 1.00 94.44 278 LYS A CA 1
ATOM 2104 C C . LYS A 1 278 ? -15.601 9.549 -2.395 1.00 94.44 278 LYS A C 1
ATOM 2106 O O . LYS A 1 278 ? -15.195 10.410 -1.615 1.00 94.44 278 LYS A O 1
ATOM 2111 N N . ALA A 1 279 ? -16.543 9.779 -3.309 1.00 94.81 279 ALA A N 1
ATOM 2112 C CA . ALA A 1 279 ? -17.304 11.022 -3.368 1.00 94.81 279 ALA A CA 1
ATOM 2113 C C . ALA A 1 279 ? -18.125 11.219 -2.084 1.00 94.81 279 ALA A C 1
ATOM 2115 O O . ALA A 1 279 ? -17.968 12.245 -1.430 1.00 94.81 279 ALA A O 1
ATOM 2116 N N . ASP A 1 280 ? -18.875 10.196 -1.669 1.00 96.44 280 ASP A N 1
ATOM 2117 C CA . ASP A 1 280 ? -19.703 10.219 -0.456 1.00 96.44 280 ASP A CA 1
ATOM 2118 C C . ASP A 1 280 ? -18.848 10.463 0.791 1.00 96.44 280 ASP A C 1
ATOM 2120 O O . ASP A 1 280 ? -19.168 11.316 1.613 1.00 96.44 280 ASP A O 1
ATOM 2124 N N . VAL A 1 281 ? -17.688 9.803 0.885 1.00 96.44 281 VAL A N 1
ATOM 2125 C CA . VAL A 1 281 ? -16.725 10.021 1.979 1.00 96.44 281 VAL A CA 1
ATOM 2126 C C . VAL A 1 281 ? -16.256 11.480 2.038 1.00 96.44 281 VAL A C 1
ATOM 2128 O O . VAL A 1 281 ? -16.104 12.039 3.122 1.00 96.44 281 VAL A O 1
ATOM 2131 N N . ARG A 1 282 ? -16.029 12.136 0.893 1.00 95.00 282 ARG A N 1
ATOM 2132 C CA . ARG A 1 282 ? -15.659 13.561 0.877 1.00 95.00 282 ARG A CA 1
ATOM 2133 C C . ARG A 1 282 ? -16.818 14.459 1.313 1.00 95.00 282 ARG A C 1
ATOM 2135 O O . ARG A 1 282 ? -16.561 15.401 2.059 1.00 95.00 282 ARG A O 1
ATOM 2142 N N . SER A 1 283 ? -18.045 14.163 0.888 1.00 96.50 283 SER A N 1
ATOM 2143 C CA . SER A 1 283 ? -19.241 14.904 1.309 1.00 96.50 283 SER A CA 1
ATOM 2144 C C . SER A 1 283 ? -19.462 14.793 2.817 1.00 96.50 283 SER A C 1
ATOM 2146 O O . SER A 1 283 ? -19.536 15.815 3.490 1.00 96.50 283 SER A O 1
ATOM 2148 N N . MET A 1 284 ? -19.405 13.576 3.369 1.00 97.31 284 MET A N 1
ATOM 2149 C CA . MET A 1 284 ? -19.502 13.328 4.814 1.00 97.31 284 MET A CA 1
ATOM 2150 C C . MET A 1 284 ? -18.454 14.117 5.608 1.00 97.31 284 MET A C 1
ATOM 2152 O O . MET A 1 284 ? -18.752 14.680 6.659 1.00 97.31 284 MET A O 1
ATOM 2156 N N . ALA A 1 285 ? -17.214 14.185 5.109 1.00 96.44 285 ALA A N 1
ATOM 2157 C CA . ALA A 1 285 ? -16.167 14.959 5.766 1.00 96.44 285 ALA A CA 1
ATOM 2158 C C . ALA A 1 285 ? -16.457 16.467 5.768 1.00 96.44 285 ALA A C 1
ATOM 2160 O O . ALA A 1 285 ? -16.182 17.139 6.762 1.00 96.44 285 ALA A O 1
ATOM 2161 N N . ALA A 1 286 ? -16.984 16.996 4.660 1.00 96.31 286 ALA A N 1
ATOM 2162 C CA . ALA A 1 286 ? -17.339 18.404 4.538 1.00 96.31 286 ALA A CA 1
ATOM 2163 C C . ALA A 1 286 ? -18.521 18.768 5.451 1.00 96.31 286 ALA A C 1
ATOM 2165 O O . ALA A 1 286 ? -18.442 19.758 6.174 1.00 96.31 286 ALA A O 1
ATOM 2166 N N . GLU A 1 287 ? -19.564 17.936 5.478 1.00 96.81 287 GLU A N 1
ATOM 2167 C CA . GLU A 1 287 ? -20.741 18.094 6.345 1.00 96.81 287 GLU A CA 1
ATOM 2168 C C . GLU A 1 287 ? -20.370 18.066 7.833 1.00 96.81 287 GLU A C 1
ATOM 2170 O O . GLU A 1 287 ? -20.883 18.854 8.623 1.00 96.81 287 GLU A O 1
ATOM 2175 N N . ALA A 1 288 ? -19.418 17.212 8.213 1.00 94.62 288 ALA A N 1
ATOM 2176 C CA . ALA A 1 288 ? -18.916 17.118 9.580 1.00 94.62 288 ALA A CA 1
ATOM 2177 C C . ALA A 1 288 ? -17.915 18.224 9.966 1.00 94.62 288 ALA A C 1
ATOM 2179 O O . ALA A 1 288 ? -17.378 18.204 11.078 1.00 94.62 288 ALA A O 1
ATOM 2180 N N . GLY A 1 289 ? -17.607 19.157 9.057 1.00 95.19 289 GLY A N 1
ATOM 2181 C CA . GLY A 1 289 ? -16.640 20.230 9.292 1.00 95.19 289 GLY A CA 1
ATOM 2182 C C . GLY A 1 289 ? -15.203 19.737 9.501 1.00 95.19 289 GLY A C 1
ATOM 2183 O O . GLY A 1 289 ? -14.401 20.422 10.134 1.00 95.19 289 GLY A O 1
ATOM 2184 N N . LEU A 1 290 ? -14.854 18.546 8.999 1.00 93.56 290 LEU A N 1
ATOM 2185 C CA . LEU A 1 290 ? -13.507 17.997 9.139 1.00 93.56 290 LEU A CA 1
ATOM 2186 C C . LEU A 1 290 ? -12.538 18.754 8.225 1.00 93.56 290 LEU A C 1
ATOM 2188 O O . LEU A 1 290 ? -12.666 18.717 7.003 1.00 93.56 290 LEU A O 1
ATOM 2192 N N . ALA A 1 291 ? -11.485 19.346 8.797 1.00 89.12 291 ALA A N 1
ATOM 2193 C CA . ALA A 1 291 ? -10.437 20.036 8.030 1.00 89.12 291 ALA A CA 1
ATOM 2194 C C . ALA A 1 291 ? -9.800 19.153 6.934 1.00 89.12 291 ALA A C 1
ATOM 2196 O O . ALA A 1 291 ? -9.340 19.651 5.909 1.00 89.12 291 ALA A O 1
ATOM 2197 N N . ALA A 1 292 ? -9.816 17.829 7.118 1.00 87.00 292 ALA A N 1
ATOM 2198 C CA . ALA A 1 292 ? -9.326 16.866 6.140 1.00 87.00 292 ALA A CA 1
ATOM 2199 C C . ALA A 1 292 ? -10.154 16.820 4.836 1.00 87.00 292 ALA A C 1
ATOM 2201 O O . ALA A 1 292 ? -9.658 16.300 3.837 1.00 87.00 292 ALA A O 1
ATOM 2202 N N . ALA A 1 293 ? -11.379 17.361 4.800 1.00 88.00 293 ALA A N 1
ATOM 2203 C CA . ALA A 1 293 ? -12.263 17.328 3.630 1.00 88.00 293 ALA A CA 1
ATOM 2204 C C . ALA A 1 293 ? -11.631 17.964 2.376 1.00 88.00 293 ALA A C 1
ATOM 2206 O O . ALA A 1 293 ? -11.744 17.425 1.268 1.00 88.00 293 ALA A O 1
ATOM 2207 N N . SER A 1 294 ? -10.898 19.067 2.555 1.00 83.19 294 SER A N 1
ATOM 2208 C CA . SER A 1 294 ? -10.191 19.776 1.480 1.00 83.19 294 SER A CA 1
ATOM 2209 C C . SER A 1 294 ? -8.849 19.132 1.110 1.00 83.19 294 SER A C 1
ATOM 2211 O O . SER A 1 294 ? -8.251 19.474 0.086 1.00 83.19 294 SER A O 1
ATOM 2213 N N . ARG A 1 295 ? -8.368 18.156 1.894 1.00 83.75 295 ARG A N 1
ATOM 2214 C CA . ARG A 1 295 ? -7.071 17.516 1.666 1.00 83.75 295 ARG A CA 1
ATOM 2215 C C . ARG A 1 295 ? -7.116 16.637 0.412 1.00 83.75 295 ARG A C 1
ATOM 2217 O O . ARG A 1 295 ? -8.025 15.821 0.177 1.00 83.75 295 ARG A O 1
ATOM 2224 N N . ARG A 1 296 ? -6.093 16.785 -0.430 1.00 81.06 296 ARG A N 1
ATOM 2225 C CA . ARG A 1 296 ? -5.871 15.895 -1.574 1.00 81.06 296 ARG A CA 1
ATOM 2226 C C . ARG A 1 296 ? -5.485 14.509 -1.056 1.00 81.06 296 ARG A C 1
ATOM 2228 O O . ARG A 1 296 ? -4.755 14.392 -0.080 1.00 81.06 296 ARG A O 1
ATOM 2235 N N . SER A 1 297 ? -5.969 13.457 -1.713 1.00 74.62 297 SER A N 1
ATOM 2236 C CA . SER A 1 297 ? -5.515 12.099 -1.403 1.00 74.62 297 SER A CA 1
ATOM 2237 C C . SER A 1 297 ? -4.011 11.985 -1.652 1.00 74.62 297 SER A C 1
ATOM 2239 O O . SER A 1 297 ? -3.542 12.424 -2.705 1.00 74.62 297 SER A O 1
ATOM 2241 N N . SER A 1 298 ? -3.285 11.385 -0.709 1.00 69.31 298 SER A N 1
ATOM 2242 C CA . SER A 1 298 ? -1.878 11.039 -0.895 1.00 69.31 298 SER A CA 1
ATOM 2243 C C . SER A 1 298 ? -1.737 10.130 -2.119 1.00 69.31 298 SER A C 1
ATOM 2245 O O . SER A 1 298 ? -2.553 9.232 -2.340 1.00 69.31 298 SER A O 1
ATOM 2247 N N . ALA A 1 299 ? -0.744 10.417 -2.953 1.00 64.75 299 ALA A N 1
ATOM 2248 C CA . ALA A 1 299 ? -0.406 9.639 -4.135 1.00 64.75 299 ALA A CA 1
ATOM 2249 C C . ALA A 1 299 ? 1.098 9.366 -4.104 1.00 64.75 299 ALA A C 1
ATOM 2251 O O . ALA A 1 299 ? 1.858 10.258 -3.734 1.00 64.75 299 ALA A O 1
ATOM 2252 N N . GLY A 1 300 ? 1.499 8.162 -4.509 1.00 69.81 300 GLY A N 1
ATOM 2253 C CA . GLY A 1 300 ? 2.882 7.699 -4.405 1.00 69.81 300 GLY A CA 1
ATOM 2254 C C . GLY A 1 300 ? 3.133 6.848 -3.160 1.00 69.81 300 GLY A C 1
ATOM 2255 O O . GLY A 1 300 ? 2.262 6.695 -2.304 1.00 69.81 300 GLY A O 1
ATOM 2256 N N . ILE A 1 301 ? 4.331 6.270 -3.106 1.00 77.88 301 ILE A N 1
ATOM 2257 C CA . ILE A 1 301 ? 4.798 5.425 -2.005 1.00 77.88 301 ILE A CA 1
ATOM 2258 C C . ILE A 1 301 ? 5.102 6.308 -0.789 1.00 77.88 301 ILE A C 1
ATOM 2260 O O . ILE A 1 301 ? 5.720 7.364 -0.941 1.00 77.88 301 ILE A O 1
ATOM 2264 N N . CYS A 1 302 ? 4.692 5.861 0.404 1.00 76.50 302 CYS A N 1
ATOM 2265 C CA . CYS A 1 302 ? 4.735 6.637 1.651 1.00 76.50 302 CYS A CA 1
ATOM 2266 C C . CYS A 1 302 ? 6.077 7.345 1.893 1.00 76.50 302 CYS A C 1
ATOM 2268 O O . CYS A 1 302 ? 6.082 8.545 2.135 1.00 76.50 302 CYS A O 1
ATOM 2270 N N . PHE A 1 303 ? 7.200 6.631 1.781 1.00 76.19 303 PHE A N 1
ATOM 2271 C CA . PHE A 1 303 ? 8.527 7.199 2.032 1.00 76.19 303 PHE A CA 1
ATOM 2272 C C . PHE A 1 303 ? 9.053 8.071 0.891 1.00 76.19 303 PHE A C 1
ATOM 2274 O O . PHE A 1 303 ? 9.850 8.965 1.125 1.00 76.19 303 PHE A O 1
ATOM 2281 N N . ILE A 1 304 ? 8.622 7.868 -0.356 1.00 78.19 304 ILE A N 1
ATOM 2282 C CA . ILE A 1 304 ? 9.091 8.695 -1.481 1.00 78.19 304 ILE A CA 1
ATOM 2283 C C . ILE A 1 304 ? 8.425 10.073 -1.430 1.00 78.19 304 ILE A C 1
ATOM 2285 O O . ILE A 1 304 ? 9.051 11.093 -1.740 1.00 78.19 304 ILE A O 1
ATOM 2289 N N . GLY A 1 305 ? 7.142 10.102 -1.061 1.00 78.19 305 GLY A N 1
ATOM 2290 C CA . GLY A 1 305 ? 6.334 11.311 -1.075 1.00 78.19 305 GLY A CA 1
ATOM 2291 C C . GLY A 1 305 ? 6.228 11.885 -2.490 1.00 78.19 305 GLY A C 1
ATOM 2292 O O . GLY A 1 305 ? 5.741 11.230 -3.410 1.00 78.19 305 GLY A O 1
ATOM 2293 N N . ARG A 1 306 ? 6.683 13.132 -2.671 1.00 72.56 306 ARG A N 1
ATOM 2294 C CA . ARG A 1 306 ? 6.649 13.849 -3.964 1.00 72.56 306 ARG A CA 1
ATOM 2295 C C . ARG A 1 306 ? 7.970 13.794 -4.745 1.00 72.56 306 ARG A C 1
ATOM 2297 O O . ARG A 1 306 ? 8.064 14.426 -5.796 1.00 72.56 306 ARG A O 1
ATOM 2304 N N . ARG A 1 307 ? 8.988 13.092 -4.232 1.00 80.50 307 ARG A N 1
ATOM 2305 C CA . ARG A 1 307 ? 10.319 12.986 -4.854 1.00 80.50 307 ARG A CA 1
ATOM 2306 C C . ARG A 1 307 ? 10.251 12.197 -6.169 1.00 80.50 307 ARG A C 1
ATOM 2308 O O . ARG A 1 307 ? 9.389 11.337 -6.349 1.00 80.50 307 ARG A O 1
ATOM 2315 N N . ASN A 1 308 ? 11.173 12.469 -7.094 1.00 85.75 308 ASN A N 1
ATOM 2316 C CA . ASN A 1 308 ? 11.333 11.639 -8.287 1.00 85.75 308 ASN A CA 1
ATOM 2317 C C . ASN A 1 308 ? 11.836 10.247 -7.871 1.00 85.75 308 ASN A C 1
ATOM 2319 O O . ASN A 1 308 ? 12.862 10.143 -7.201 1.00 85.75 308 ASN A O 1
ATOM 2323 N N . PHE A 1 309 ? 11.135 9.184 -8.278 1.00 87.56 309 PHE A N 1
ATOM 2324 C CA . PHE A 1 309 ? 11.498 7.814 -7.897 1.00 87.56 309 PHE A CA 1
ATOM 2325 C C . PHE A 1 309 ? 12.921 7.442 -8.323 1.00 87.56 309 PHE A C 1
ATOM 2327 O O . PHE A 1 309 ? 13.667 6.882 -7.527 1.00 87.56 309 PHE A O 1
ATOM 2334 N N . GLY A 1 310 ? 13.310 7.783 -9.553 1.00 86.62 310 GLY A N 1
ATOM 2335 C CA . GLY A 1 310 ? 14.630 7.463 -10.080 1.00 86.62 310 GLY A CA 1
ATOM 2336 C C . GLY A 1 310 ? 15.756 8.183 -9.341 1.00 86.62 310 GLY A C 1
ATOM 2337 O O . GLY A 1 310 ? 16.825 7.615 -9.190 1.00 86.62 310 GLY A O 1
ATOM 2338 N N . ASP A 1 311 ? 15.551 9.425 -8.898 1.00 87.81 311 ASP A N 1
ATOM 2339 C CA . ASP A 1 311 ? 16.539 10.147 -8.074 1.00 87.81 311 ASP A CA 1
ATOM 2340 C C . ASP A 1 311 ? 16.588 9.615 -6.640 1.00 87.81 311 ASP A C 1
ATOM 2342 O O . ASP A 1 311 ? 17.655 9.548 -6.035 1.00 87.81 311 ASP A O 1
ATOM 2346 N N . PHE A 1 312 ? 15.434 9.224 -6.100 1.00 88.75 312 PHE A N 1
ATOM 2347 C CA . PHE A 1 312 ? 15.330 8.634 -4.774 1.00 88.75 312 PHE A CA 1
ATOM 2348 C C . PHE A 1 312 ? 16.051 7.282 -4.714 1.00 88.75 312 PHE A C 1
ATOM 2350 O O . PHE A 1 312 ? 16.940 7.091 -3.893 1.00 88.75 312 PHE A O 1
ATOM 2357 N N . ILE A 1 313 ? 15.725 6.350 -5.615 1.00 90.19 313 ILE A N 1
ATOM 2358 C CA . ILE A 1 313 ? 16.264 4.987 -5.545 1.00 90.19 313 ILE A CA 1
ATOM 2359 C C . ILE A 1 313 ? 17.772 4.933 -5.825 1.00 90.19 313 ILE A C 1
ATOM 2361 O O . ILE A 1 313 ? 18.464 4.098 -5.249 1.00 90.19 313 ILE A O 1
ATOM 2365 N N . SER A 1 314 ? 18.304 5.864 -6.629 1.00 89.62 314 SER A N 1
ATOM 2366 C CA . SER A 1 314 ? 19.748 6.006 -6.882 1.00 89.62 314 SER A CA 1
ATOM 2367 C C . SER A 1 314 ? 20.577 6.335 -5.634 1.00 89.62 314 SER A C 1
ATOM 2369 O O . SER A 1 314 ? 21.795 6.210 -5.689 1.00 89.62 314 SER A O 1
ATOM 2371 N N . GLN A 1 315 ? 19.955 6.756 -4.528 1.00 90.12 315 GLN A N 1
ATOM 2372 C CA . GLN A 1 315 ? 20.655 7.002 -3.261 1.00 90.12 315 GLN A CA 1
ATOM 2373 C C . GLN A 1 315 ? 20.942 5.705 -2.490 1.00 90.12 315 GLN A C 1
ATOM 2375 O O . GLN A 1 315 ? 21.855 5.675 -1.672 1.00 90.12 315 GLN A O 1
ATOM 2380 N N . TYR A 1 316 ? 20.191 4.633 -2.768 1.00 91.69 316 TYR A N 1
ATOM 2381 C CA . TYR A 1 316 ? 20.265 3.364 -2.029 1.00 91.69 316 TYR A CA 1
ATOM 2382 C C . TYR A 1 316 ? 20.722 2.196 -2.902 1.00 91.69 316 TYR A C 1
ATOM 2384 O O . TYR A 1 316 ? 21.314 1.241 -2.404 1.00 91.69 316 TYR A O 1
ATOM 2392 N N . VAL A 1 317 ? 20.448 2.253 -4.206 1.00 91.69 317 VAL A N 1
ATOM 2393 C CA . VAL A 1 317 ? 20.868 1.236 -5.171 1.00 91.69 317 VAL A CA 1
ATOM 2394 C C . VAL A 1 317 ? 22.134 1.704 -5.876 1.00 91.69 317 VAL A C 1
ATOM 2396 O O . VAL A 1 317 ? 22.185 2.815 -6.406 1.00 91.69 317 VAL A O 1
ATOM 2399 N N . ALA A 1 318 ? 23.143 0.830 -5.925 1.00 88.44 318 ALA A N 1
ATOM 2400 C CA . ALA A 1 318 ? 24.372 1.088 -6.665 1.00 88.44 318 ALA A CA 1
ATOM 2401 C C . ALA A 1 318 ? 24.061 1.463 -8.131 1.00 88.44 318 ALA A C 1
ATOM 2403 O O . ALA A 1 318 ? 23.195 0.829 -8.746 1.00 88.44 318 ALA A O 1
ATOM 2404 N N . PRO A 1 319 ? 24.755 2.460 -8.716 1.00 85.44 319 PRO A N 1
ATOM 2405 C CA . PRO A 1 319 ? 24.519 2.873 -10.091 1.00 85.44 319 PRO A CA 1
ATOM 2406 C C . PRO A 1 319 ? 24.542 1.688 -11.056 1.00 85.44 319 PRO A C 1
ATOM 2408 O O . PRO A 1 319 ? 25.511 0.933 -11.127 1.00 85.44 319 PRO A O 1
ATOM 2411 N N . MET A 1 320 ? 23.457 1.548 -11.815 1.00 85.31 320 MET A N 1
ATOM 2412 C CA . MET A 1 320 ? 23.273 0.474 -12.782 1.00 85.31 320 MET A CA 1
ATOM 2413 C C . MET A 1 320 ? 23.076 1.069 -14.180 1.00 85.31 320 MET A C 1
ATOM 2415 O O . MET A 1 320 ? 21.942 1.109 -14.676 1.00 85.31 320 MET A O 1
ATOM 2419 N N . PRO A 1 321 ? 24.153 1.591 -14.800 1.00 88.75 321 PRO A N 1
ATOM 2420 C CA . PRO A 1 321 ? 24.087 2.033 -16.178 1.00 88.75 321 PRO A CA 1
ATOM 2421 C C . PRO A 1 321 ? 23.904 0.820 -17.090 1.00 88.75 321 PRO A C 1
ATOM 2423 O O . PRO A 1 321 ? 24.411 -0.272 -16.824 1.00 88.75 321 PRO A O 1
ATOM 2426 N N . GLY A 1 322 ? 23.178 1.030 -18.173 1.00 93.31 322 GLY A N 1
ATOM 2427 C CA . GLY A 1 322 ? 22.985 0.053 -19.230 1.00 93.31 322 GLY A CA 1
ATOM 2428 C C . GLY A 1 322 ? 22.826 0.737 -20.574 1.00 93.31 322 GLY A C 1
ATOM 2429 O O . GLY A 1 322 ? 23.172 1.910 -20.729 1.00 93.31 322 GLY A O 1
ATOM 2430 N N . ARG A 1 323 ? 22.255 0.023 -21.534 1.00 96.19 323 ARG A N 1
ATOM 2431 C CA . ARG A 1 323 ? 21.914 0.550 -22.860 1.00 96.19 323 ARG A CA 1
ATOM 2432 C C . ARG A 1 323 ? 20.509 0.146 -23.269 1.00 96.19 323 ARG A C 1
ATOM 2434 O O . ARG A 1 323 ? 20.013 -0.897 -22.842 1.00 96.19 323 ARG A O 1
ATOM 2441 N N . PHE A 1 324 ? 19.881 0.972 -24.092 1.00 96.69 324 PHE A N 1
ATOM 2442 C CA . PHE A 1 324 ? 18.626 0.629 -24.738 1.00 96.69 324 PHE A CA 1
ATOM 2443 C C . PHE A 1 324 ? 18.901 -0.145 -26.022 1.00 96.69 324 PHE A C 1
ATOM 2445 O O . PHE A 1 324 ? 19.700 0.294 -26.842 1.00 96.69 324 PHE A O 1
ATOM 2452 N N . VAL A 1 325 ? 18.224 -1.275 -26.205 1.00 96.81 325 VAL A N 1
ATOM 2453 C CA . VAL A 1 325 ? 18.316 -2.076 -27.431 1.00 96.81 325 VAL A CA 1
ATOM 2454 C C . VAL A 1 325 ? 16.918 -2.283 -27.991 1.00 96.81 325 VAL A C 1
ATOM 2456 O O . VAL A 1 325 ? 16.009 -2.705 -27.275 1.00 96.81 325 VAL A O 1
ATOM 2459 N N . GLU A 1 326 ? 16.732 -1.966 -29.266 1.00 95.69 326 GLU A N 1
ATOM 2460 C CA . GLU A 1 326 ? 15.464 -2.195 -29.950 1.00 95.69 326 GLU A CA 1
ATOM 2461 C C . GLU A 1 326 ? 15.239 -3.690 -30.204 1.00 95.69 326 GLU A C 1
ATOM 2463 O O . GLU A 1 326 ? 16.093 -4.379 -30.768 1.00 95.69 326 GLU A O 1
ATOM 2468 N N . VAL A 1 327 ? 14.071 -4.202 -29.809 1.00 94.50 327 VAL A N 1
ATOM 2469 C CA . VAL A 1 327 ? 13.684 -5.582 -30.125 1.00 94.50 327 VAL A CA 1
ATOM 2470 C C . VAL A 1 327 ? 13.429 -5.748 -31.622 1.00 94.50 327 VAL A C 1
ATOM 2472 O O . VAL A 1 327 ? 12.914 -4.855 -32.288 1.00 94.50 327 VAL A O 1
ATOM 2475 N N . GLY A 1 328 ? 13.794 -6.908 -32.164 1.00 89.94 328 GLY A N 1
ATOM 2476 C CA . GLY A 1 328 ? 13.682 -7.208 -33.592 1.00 89.94 328 GLY A CA 1
ATOM 2477 C C . GLY A 1 328 ? 14.889 -6.731 -34.402 1.00 89.94 328 GLY A C 1
ATOM 2478 O O . GLY A 1 328 ? 15.533 -7.556 -35.041 1.00 89.94 328 GLY A O 1
ATOM 2479 N N . SER A 1 329 ? 15.228 -5.436 -34.355 1.00 91.50 329 SER A N 1
ATOM 2480 C CA . SER A 1 329 ? 16.380 -4.895 -35.103 1.00 91.50 329 SER A CA 1
ATOM 2481 C C . SER A 1 329 ? 17.725 -5.130 -34.405 1.00 91.50 329 SER A C 1
ATOM 2483 O O . SER A 1 329 ? 18.757 -5.187 -35.071 1.00 91.50 329 SER A O 1
ATOM 2485 N N . GLY A 1 330 ? 17.729 -5.240 -33.071 1.00 94.06 330 GLY A N 1
ATOM 2486 C CA . GLY A 1 330 ? 18.951 -5.317 -32.266 1.00 94.06 330 GLY A CA 1
ATOM 2487 C C . GLY A 1 330 ? 19.742 -4.005 -32.219 1.00 94.06 330 GLY A C 1
ATOM 2488 O O . GLY A 1 330 ? 20.880 -3.999 -31.752 1.00 94.06 330 GLY A O 1
ATOM 2489 N N . CYS A 1 331 ? 19.168 -2.899 -32.704 1.00 93.81 331 CYS A N 1
ATOM 2490 C CA . CYS A 1 331 ? 19.836 -1.604 -32.762 1.00 93.81 331 CYS A CA 1
ATOM 2491 C C . CYS A 1 331 ? 20.116 -1.063 -31.351 1.00 93.81 331 CYS A C 1
ATOM 2493 O O . CYS A 1 331 ? 19.205 -0.991 -30.521 1.00 93.81 331 CYS A O 1
ATOM 2495 N N . ASP A 1 332 ? 21.363 -0.664 -31.088 1.00 95.19 332 ASP A N 1
ATOM 2496 C CA . ASP A 1 332 ? 21.738 0.066 -29.874 1.00 95.19 332 ASP A CA 1
ATOM 2497 C C . ASP A 1 332 ? 21.251 1.517 -29.994 1.00 95.19 332 ASP A C 1
ATOM 2499 O O . ASP A 1 332 ? 21.646 2.258 -30.895 1.00 95.19 332 ASP A O 1
ATOM 2503 N N . LEU A 1 333 ? 20.359 1.910 -29.088 1.00 93.62 333 LEU A N 1
ATOM 2504 C CA . LEU A 1 333 ? 19.723 3.225 -29.056 1.00 93.62 333 LEU A CA 1
ATOM 2505 C C . LEU A 1 333 ? 20.365 4.168 -28.029 1.00 93.62 333 LEU A C 1
ATOM 2507 O O . LEU A 1 333 ? 19.827 5.243 -27.750 1.00 93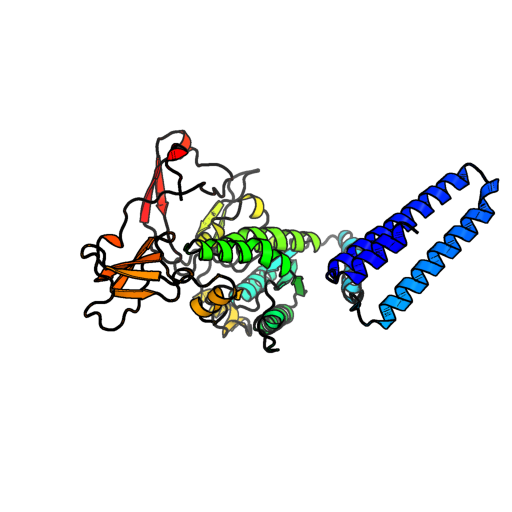.62 333 LEU A O 1
ATOM 2511 N N . GLY A 1 334 ? 21.510 3.780 -27.466 1.00 93.44 334 GLY A N 1
ATOM 2512 C CA . GLY A 1 334 ? 22.300 4.597 -26.560 1.00 93.44 334 GLY A CA 1
ATOM 2513 C C . GLY A 1 334 ? 22.089 4.283 -25.075 1.00 93.44 334 GLY A C 1
ATOM 2514 O O . GLY A 1 334 ? 21.463 3.287 -24.697 1.00 93.44 334 GLY A O 1
ATOM 2515 N N . PRO A 1 335 ? 22.653 5.123 -24.191 1.00 94.31 335 PRO A N 1
ATOM 2516 C CA . PRO A 1 335 ? 22.795 4.798 -22.780 1.00 94.31 335 PRO A CA 1
ATOM 2517 C C . PRO A 1 335 ? 21.473 4.872 -22.006 1.00 94.31 335 PRO A C 1
ATOM 2519 O O . PRO A 1 335 ? 20.651 5.769 -22.184 1.00 94.31 335 PRO A O 1
ATOM 2522 N N . CYS A 1 336 ? 21.331 3.966 -21.044 1.00 92.31 336 CYS A N 1
ATOM 2523 C CA . CYS A 1 336 ? 20.306 3.966 -20.012 1.00 92.31 336 CYS A CA 1
ATOM 2524 C C . CYS A 1 336 ? 20.960 4.271 -18.658 1.00 92.31 336 CYS A C 1
ATOM 2526 O O . CYS A 1 336 ? 21.659 3.435 -18.090 1.00 92.31 336 CYS A O 1
ATOM 2528 N N . ALA A 1 337 ? 20.706 5.458 -18.104 1.00 86.69 337 ALA A N 1
ATOM 2529 C CA . ALA A 1 337 ? 21.352 5.893 -16.863 1.00 86.69 337 ALA A CA 1
ATOM 2530 C C . ALA A 1 337 ? 20.842 5.173 -15.597 1.00 86.69 337 ALA A C 1
ATOM 2532 O O . ALA A 1 337 ? 21.571 5.076 -14.614 1.00 86.69 337 ALA A O 1
ATOM 2533 N N . LYS A 1 338 ? 19.584 4.705 -15.589 1.00 86.25 338 LYS A N 1
ATOM 2534 C CA . LYS A 1 338 ? 18.898 4.237 -14.370 1.00 86.25 338 LYS A CA 1
ATOM 2535 C C . LYS A 1 338 ? 18.115 2.941 -14.598 1.00 86.25 338 LYS A C 1
ATOM 2537 O O . LYS A 1 338 ? 16.896 2.934 -14.446 1.00 86.25 338 LYS A O 1
ATOM 2542 N N . LEU A 1 339 ? 18.797 1.842 -14.941 1.00 91.44 339 LEU A N 1
ATOM 2543 C CA . LEU A 1 339 ? 18.143 0.550 -15.221 1.00 91.44 339 LEU A CA 1
ATOM 2544 C C . LEU A 1 339 ? 17.250 0.092 -14.055 1.00 91.44 339 LEU A C 1
ATOM 2546 O O . LEU A 1 339 ? 16.096 -0.277 -14.267 1.00 91.44 339 LEU A O 1
ATOM 2550 N N . ALA A 1 340 ? 17.748 0.209 -12.821 1.00 90.31 340 ALA A N 1
ATOM 2551 C CA . ALA A 1 340 ? 17.027 -0.160 -11.599 1.00 90.31 340 ALA A CA 1
ATOM 2552 C C . ALA A 1 340 ? 15.715 0.622 -11.375 1.00 90.31 340 ALA A C 1
ATOM 2554 O O . ALA A 1 340 ? 14.841 0.160 -10.650 1.00 90.31 340 ALA A O 1
ATOM 2555 N N . ALA A 1 341 ? 15.558 1.796 -11.996 1.00 90.25 341 ALA A N 1
ATOM 2556 C CA . ALA A 1 341 ? 14.363 2.631 -11.869 1.00 90.25 341 ALA A CA 1
ATOM 2557 C C . ALA A 1 341 ? 13.359 2.440 -13.021 1.00 90.25 341 ALA A C 1
ATOM 2559 O O . ALA A 1 341 ? 12.334 3.123 -13.061 1.00 90.25 341 ALA A O 1
ATOM 2560 N N . ILE A 1 342 ? 13.657 1.558 -13.980 1.00 92.19 342 ILE A N 1
ATOM 2561 C CA . ILE A 1 342 ? 12.839 1.345 -15.174 1.00 92.19 342 ILE A CA 1
ATOM 2562 C C . ILE A 1 342 ? 11.880 0.176 -14.974 1.00 92.19 342 ILE A C 1
ATOM 2564 O O . ILE A 1 342 ? 12.262 -0.901 -14.521 1.00 92.19 342 ILE A O 1
ATOM 2568 N N . THR A 1 343 ? 10.630 0.367 -15.389 1.00 94.25 343 THR A N 1
ATOM 2569 C CA . THR A 1 343 ? 9.572 -0.650 -15.318 1.00 94.25 343 THR A CA 1
ATOM 2570 C C . THR A 1 343 ? 9.132 -1.104 -16.710 1.00 94.25 343 THR A C 1
ATOM 2572 O O . THR A 1 343 ? 9.117 -0.318 -17.655 1.00 94.25 343 THR A O 1
ATOM 2575 N N . HIS A 1 344 ? 8.741 -2.371 -16.841 1.00 94.31 344 HIS A N 1
ATOM 2576 C CA . HIS A 1 344 ? 8.129 -2.892 -18.064 1.00 94.31 344 HIS A CA 1
ATOM 2577 C C . HIS A 1 344 ? 6.878 -2.078 -18.455 1.00 94.31 344 HIS A C 1
ATOM 2579 O O . HIS A 1 344 ? 6.069 -1.707 -17.604 1.00 94.31 344 HIS A O 1
ATOM 2585 N N . GLY A 1 345 ? 6.720 -1.765 -19.740 1.00 94.38 345 GLY A N 1
ATOM 2586 C CA . GLY A 1 345 ? 5.661 -0.905 -20.273 1.00 94.38 345 GLY A CA 1
ATOM 2587 C C . GLY A 1 345 ? 5.868 0.598 -20.042 1.00 94.38 345 GLY A C 1
ATOM 2588 O O . GLY A 1 345 ? 5.048 1.407 -20.481 1.00 94.38 345 GLY A O 1
ATOM 2589 N N . GLN A 1 346 ? 6.949 1.013 -19.372 1.00 94.75 346 GLN A N 1
ATOM 2590 C CA . GLN A 1 346 ? 7.299 2.425 -19.226 1.00 94.75 346 GLN A CA 1
ATOM 2591 C C . GLN A 1 346 ? 7.776 3.001 -20.565 1.00 94.75 346 GLN A C 1
ATOM 2593 O O . GLN A 1 346 ? 8.505 2.354 -21.313 1.00 94.75 346 GLN A O 1
ATOM 2598 N N . ARG A 1 347 ? 7.432 4.261 -20.850 1.00 93.38 347 ARG A N 1
ATOM 2599 C CA . ARG A 1 347 ? 8.042 4.999 -21.963 1.00 93.38 347 ARG A CA 1
ATOM 2600 C C . ARG A 1 347 ? 9.535 5.216 -21.685 1.00 93.38 347 ARG A C 1
ATOM 2602 O O . ARG A 1 347 ? 9.884 5.794 -20.657 1.00 93.38 347 ARG A O 1
ATOM 2609 N N . ALA A 1 348 ? 10.398 4.810 -22.614 1.00 89.56 348 ALA A N 1
ATOM 2610 C CA . ALA A 1 348 ? 11.851 4.809 -22.418 1.00 89.56 348 ALA A CA 1
ATOM 2611 C C . ALA A 1 348 ? 12.490 6.212 -22.456 1.00 89.56 348 ALA A C 1
ATOM 2613 O O . ALA A 1 348 ? 13.578 6.408 -21.930 1.00 89.56 348 ALA A O 1
ATOM 2614 N N . GLY A 1 349 ? 11.813 7.203 -23.052 1.00 85.06 349 GLY A N 1
ATOM 2615 C CA . GLY A 1 349 ? 12.294 8.592 -23.077 1.00 85.06 349 GLY A CA 1
ATOM 2616 C C . GLY A 1 349 ? 13.532 8.827 -23.954 1.00 85.06 349 GLY A C 1
ATOM 2617 O O . GLY A 1 349 ? 14.221 9.821 -23.761 1.00 85.06 349 GLY A O 1
ATOM 2618 N N . ILE A 1 350 ? 13.802 7.932 -24.910 1.00 85.94 350 ILE A N 1
ATOM 2619 C CA . ILE A 1 350 ? 14.925 8.026 -25.853 1.00 85.94 350 ILE A CA 1
ATOM 2620 C C . ILE A 1 350 ? 14.674 9.196 -26.817 1.00 85.94 350 ILE A C 1
ATOM 2622 O O . ILE A 1 350 ? 13.669 9.218 -27.531 1.00 85.94 350 ILE A O 1
ATOM 2626 N N . GLY A 1 351 ? 15.560 10.194 -26.799 1.00 79.94 351 GLY A N 1
ATOM 2627 C CA . GLY A 1 351 ? 15.479 11.365 -27.675 1.00 79.94 351 GLY A CA 1
ATOM 2628 C C . GLY A 1 351 ? 15.799 11.019 -29.132 1.00 79.94 351 GLY A C 1
ATOM 2629 O O . GLY A 1 351 ? 16.617 10.147 -29.396 1.00 79.94 351 GLY A O 1
ATOM 2630 N N . GLY A 1 352 ? 15.157 11.703 -30.083 1.00 77.75 352 GLY A N 1
ATOM 2631 C CA . GLY A 1 352 ? 15.432 11.541 -31.519 1.00 77.75 352 GLY A CA 1
ATOM 2632 C C . GLY A 1 352 ? 14.758 10.343 -32.202 1.00 77.75 352 GLY A C 1
ATOM 2633 O O . GLY A 1 352 ? 14.826 10.237 -33.423 1.00 77.75 352 GLY A O 1
ATOM 2634 N N . ALA A 1 353 ? 14.064 9.471 -31.463 1.00 77.12 353 ALA A N 1
ATOM 2635 C CA . ALA A 1 353 ? 13.246 8.416 -32.060 1.00 77.12 353 ALA A CA 1
ATOM 2636 C C . ALA A 1 353 ? 11.977 9.002 -32.711 1.00 77.12 353 ALA A C 1
ATOM 2638 O O . ALA A 1 353 ? 11.279 9.809 -32.094 1.00 77.12 353 ALA A O 1
ATOM 2639 N N . ALA A 1 354 ? 11.675 8.581 -33.946 1.00 76.25 354 ALA A N 1
ATOM 2640 C CA . ALA A 1 354 ? 10.467 8.999 -34.667 1.00 76.25 354 ALA A CA 1
ATOM 2641 C C . ALA A 1 354 ? 9.185 8.540 -33.950 1.00 76.25 354 ALA A C 1
ATOM 2643 O O . ALA A 1 354 ? 8.230 9.305 -33.814 1.00 76.25 354 ALA A O 1
ATOM 2644 N N . ASP A 1 355 ? 9.208 7.313 -33.425 1.00 83.75 355 ASP A N 1
ATOM 2645 C CA . ASP A 1 355 ? 8.109 6.715 -32.677 1.00 83.75 355 ASP A CA 1
ATOM 2646 C C . ASP A 1 355 ? 8.372 6.736 -31.172 1.00 83.75 355 ASP A C 1
ATOM 2648 O O . ASP A 1 355 ? 9.506 6.805 -30.687 1.00 83.75 355 ASP A O 1
ATOM 2652 N N . ARG A 1 356 ? 7.295 6.626 -30.390 1.00 91.31 356 ARG A N 1
ATOM 2653 C CA . ARG A 1 356 ? 7.413 6.440 -28.942 1.00 91.31 356 ARG A CA 1
ATOM 2654 C C . ARG A 1 356 ? 7.954 5.040 -28.657 1.00 91.31 356 ARG A C 1
ATOM 2656 O O . ARG A 1 356 ? 7.334 4.056 -29.048 1.00 91.31 356 ARG A O 1
ATOM 2663 N N . MET A 1 357 ? 9.053 4.982 -27.911 1.00 93.88 357 MET A N 1
ATOM 2664 C CA . MET A 1 357 ? 9.663 3.733 -27.454 1.00 93.88 357 MET A CA 1
ATOM 2665 C C . MET A 1 357 ? 9.161 3.344 -26.061 1.00 93.88 357 MET A C 1
ATOM 2667 O O . MET A 1 357 ? 9.121 4.185 -25.151 1.00 93.88 357 MET A O 1
ATOM 2671 N N . TYR A 1 358 ? 8.834 2.069 -25.885 1.00 96.62 358 TYR A N 1
ATOM 2672 C CA . TYR A 1 358 ? 8.365 1.480 -24.634 1.00 96.62 358 TYR A CA 1
ATOM 2673 C C . TYR A 1 358 ? 9.272 0.334 -24.212 1.00 96.62 358 TYR A C 1
ATOM 2675 O O . TYR A 1 358 ? 9.745 -0.422 -25.050 1.00 96.62 358 TYR A O 1
ATOM 2683 N N . VAL A 1 359 ? 9.516 0.210 -22.913 1.00 97.00 359 VAL A N 1
ATOM 2684 C CA . VAL A 1 359 ? 10.333 -0.861 -22.341 1.00 97.00 359 VAL A CA 1
ATOM 2685 C C . VAL A 1 359 ? 9.555 -2.172 -22.376 1.00 97.00 359 VAL A C 1
ATOM 2687 O O . VAL A 1 359 ? 8.458 -2.240 -21.831 1.00 97.00 359 VAL A O 1
ATOM 2690 N N . VAL A 1 360 ? 10.139 -3.204 -22.978 1.00 96.75 360 VAL A N 1
ATOM 2691 C CA . VAL A 1 360 ? 9.543 -4.546 -23.142 1.00 96.75 360 VAL A CA 1
ATOM 2692 C C . VAL A 1 360 ? 10.327 -5.641 -22.425 1.00 96.75 360 VAL A C 1
ATOM 2694 O O . VAL A 1 360 ? 9.908 -6.787 -22.373 1.00 96.75 360 VAL A O 1
ATOM 2697 N N . GLY A 1 361 ? 11.481 -5.314 -21.847 1.00 95.25 361 GLY A N 1
ATOM 2698 C CA . GLY A 1 361 ? 12.284 -6.294 -21.130 1.00 95.25 361 GLY A CA 1
ATOM 2699 C C . GLY A 1 361 ? 13.532 -5.683 -20.522 1.00 95.25 361 GLY A C 1
ATOM 2700 O O . GLY A 1 361 ? 13.946 -4.578 -20.879 1.00 95.25 361 GLY A O 1
ATOM 2701 N N . LYS A 1 362 ? 14.129 -6.410 -19.582 1.00 95.19 362 LYS A N 1
ATOM 2702 C CA . LYS A 1 362 ? 15.400 -6.061 -18.947 1.00 95.19 362 LYS A CA 1
ATOM 2703 C C . LYS A 1 362 ? 16.250 -7.318 -18.862 1.00 95.19 362 LYS A C 1
ATOM 2705 O O . LYS A 1 362 ? 15.789 -8.317 -18.328 1.00 95.19 362 LYS A O 1
ATOM 2710 N N . ASP A 1 363 ? 17.479 -7.231 -19.343 1.00 94.88 363 ASP A N 1
ATOM 2711 C CA . ASP A 1 363 ? 18.534 -8.201 -19.074 1.00 94.88 363 ASP A CA 1
ATOM 2712 C C . ASP A 1 363 ? 19.527 -7.527 -18.126 1.00 94.88 363 ASP A C 1
ATOM 2714 O O . ASP A 1 363 ? 20.346 -6.685 -18.511 1.00 94.88 363 ASP A O 1
ATOM 2718 N N . VAL A 1 364 ? 19.363 -7.819 -16.838 1.00 92.75 364 VAL A N 1
ATOM 2719 C CA . VAL A 1 364 ? 20.138 -7.192 -15.764 1.00 92.75 364 VAL A CA 1
ATOM 2720 C C . VAL A 1 364 ? 21.603 -7.648 -15.776 1.00 92.75 364 VAL A C 1
ATOM 2722 O O . VAL A 1 364 ? 22.459 -6.765 -15.627 1.00 92.75 364 VAL A O 1
ATOM 2725 N N . PRO A 1 365 ? 21.927 -8.945 -15.992 1.00 92.94 365 PRO A N 1
ATOM 2726 C CA . PRO A 1 365 ? 23.306 -9.400 -16.182 1.00 92.94 365 PRO A CA 1
ATOM 2727 C C . PRO A 1 365 ? 24.034 -8.693 -17.331 1.00 92.94 365 PRO A C 1
ATOM 2729 O O . PRO A 1 365 ? 25.165 -8.243 -17.147 1.00 92.94 365 PRO A O 1
ATOM 2732 N N . GLN A 1 366 ? 23.387 -8.530 -18.490 1.00 94.88 366 GLN A N 1
ATOM 2733 C CA . GLN A 1 366 ? 23.992 -7.870 -19.655 1.00 94.88 366 GLN A CA 1
ATOM 2734 C C . GLN A 1 366 ? 23.846 -6.342 -19.654 1.00 94.88 366 GLN A C 1
ATOM 2736 O O . GLN A 1 366 ? 24.381 -5.676 -20.543 1.00 94.88 366 GLN A O 1
ATOM 2741 N N . ARG A 1 367 ? 23.145 -5.767 -18.667 1.00 94.94 367 ARG A N 1
ATOM 2742 C CA . ARG A 1 367 ? 22.840 -4.327 -18.576 1.00 94.94 367 ARG A CA 1
ATOM 2743 C C . ARG A 1 367 ? 22.085 -3.798 -19.806 1.00 94.94 367 ARG A C 1
ATOM 2745 O O . ARG A 1 367 ? 22.339 -2.685 -20.273 1.00 94.94 367 ARG A O 1
ATOM 2752 N N . ILE A 1 368 ? 21.143 -4.579 -20.328 1.00 96.31 368 ILE A N 1
ATOM 2753 C CA . ILE A 1 368 ? 20.331 -4.214 -21.495 1.00 96.31 368 ILE A CA 1
ATOM 2754 C C . ILE A 1 368 ? 18.894 -3.924 -21.063 1.00 96.31 368 ILE A C 1
ATOM 2756 O O . ILE A 1 368 ? 18.284 -4.672 -20.300 1.00 96.31 368 ILE A O 1
ATOM 2760 N N . VAL A 1 369 ? 18.335 -2.836 -21.587 1.00 97.06 369 VAL A N 1
ATOM 2761 C CA . VAL A 1 369 ? 16.904 -2.537 -21.516 1.00 97.06 369 VAL A CA 1
ATOM 2762 C C . VAL A 1 369 ? 16.326 -2.666 -22.915 1.00 97.06 369 VAL A C 1
ATOM 2764 O O . VAL A 1 369 ? 16.601 -1.847 -23.792 1.00 97.06 369 VAL A O 1
ATOM 2767 N N . TYR A 1 370 ? 15.516 -3.696 -23.120 1.00 97.31 370 TYR A N 1
ATOM 2768 C CA . TYR A 1 370 ? 14.859 -3.931 -24.394 1.00 97.31 370 TYR A CA 1
ATOM 2769 C C . TYR A 1 370 ? 13.687 -2.971 -24.569 1.00 97.31 370 TYR A C 1
ATOM 2771 O O . TYR A 1 370 ? 12.872 -2.794 -23.657 1.00 97.31 370 TYR A O 1
ATOM 2779 N N . VAL A 1 371 ? 13.592 -2.356 -25.746 1.00 97.00 371 VAL A N 1
ATOM 2780 C CA . VAL A 1 371 ? 12.532 -1.406 -26.089 1.00 97.00 371 VAL A CA 1
ATOM 2781 C C . VAL A 1 371 ? 11.893 -1.726 -27.431 1.00 97.00 371 VAL A C 1
ATOM 2783 O O . VAL A 1 371 ? 12.541 -2.261 -28.323 1.00 97.00 371 VAL A O 1
ATOM 2786 N N . ALA A 1 372 ? 10.627 -1.361 -27.585 1.00 95.75 372 ALA A N 1
ATOM 2787 C CA . ALA A 1 372 ? 9.874 -1.509 -28.821 1.00 95.75 372 ALA A CA 1
ATOM 2788 C C . ALA A 1 372 ? 9.175 -0.204 -29.215 1.00 95.75 372 ALA A C 1
ATOM 2790 O O . ALA A 1 372 ? 8.864 0.627 -28.354 1.00 95.75 372 ALA A O 1
ATOM 2791 N N . ARG A 1 373 ? 8.920 -0.032 -30.515 1.00 93.25 373 ARG A N 1
ATOM 2792 C CA . ARG A 1 373 ? 8.153 1.093 -31.066 1.00 93.25 373 ARG A CA 1
ATOM 2793 C C . ARG A 1 373 ? 6.661 0.865 -30.881 1.00 93.25 373 ARG A C 1
ATOM 2795 O O . ARG A 1 373 ? 6.169 -0.206 -31.209 1.00 93.25 373 ARG A O 1
ATOM 2802 N N . GLY A 1 374 ? 5.947 1.900 -30.449 1.00 91.25 374 GLY A N 1
ATOM 2803 C CA . GLY A 1 374 ? 4.491 1.848 -30.311 1.00 91.25 374 GLY A CA 1
ATOM 2804 C C . GLY A 1 374 ? 4.034 1.169 -29.018 1.00 91.25 374 GLY A C 1
ATOM 2805 O O . GLY A 1 374 ? 4.743 0.366 -28.416 1.00 91.25 374 GLY A O 1
ATOM 2806 N N . GLY A 1 375 ? 2.846 1.557 -28.549 1.00 89.69 375 GLY A N 1
ATOM 2807 C CA . GLY A 1 375 ? 2.247 1.016 -27.319 1.00 89.69 375 GLY A CA 1
ATOM 2808 C C . GLY A 1 375 ? 1.485 -0.298 -27.525 1.00 89.69 375 GLY A C 1
ATOM 2809 O O . GLY A 1 375 ? 0.962 -0.856 -26.567 1.00 89.69 375 GLY A O 1
ATOM 2810 N N . ASP A 1 376 ? 1.403 -0.753 -28.769 1.00 93.06 376 ASP A N 1
ATOM 2811 C CA . ASP A 1 376 ? 0.681 -1.916 -29.282 1.00 93.06 376 ASP A CA 1
ATOM 2812 C C . ASP A 1 376 ? 1.626 -3.012 -29.805 1.00 93.06 376 ASP A C 1
ATOM 2814 O O . ASP A 1 376 ? 1.178 -4.041 -30.306 1.00 93.06 376 ASP A O 1
ATOM 2818 N N . HIS A 1 377 ? 2.939 -2.833 -29.643 1.00 94.94 377 HIS A N 1
ATOM 2819 C CA . HIS A 1 377 ? 3.925 -3.825 -30.045 1.00 94.94 377 HIS A CA 1
ATOM 2820 C C . HIS A 1 377 ? 3.733 -5.155 -29.304 1.00 94.94 377 HIS A C 1
ATOM 2822 O O . HIS A 1 377 ? 3.654 -5.170 -28.077 1.00 94.94 377 HIS A O 1
ATOM 2828 N N . ALA A 1 378 ? 3.764 -6.281 -30.025 1.00 94.69 378 ALA A N 1
ATOM 2829 C CA . ALA A 1 378 ? 3.491 -7.617 -29.480 1.00 94.69 378 ALA A CA 1
ATOM 2830 C C . ALA A 1 378 ? 4.331 -7.970 -28.236 1.00 94.69 378 ALA A C 1
ATOM 2832 O O . ALA A 1 378 ? 3.810 -8.551 -27.293 1.00 94.69 378 ALA A O 1
ATOM 2833 N N . ALA A 1 379 ? 5.600 -7.547 -28.188 1.00 94.50 379 ALA A N 1
ATOM 2834 C CA . ALA A 1 379 ? 6.489 -7.763 -27.036 1.00 94.50 379 ALA A CA 1
ATOM 2835 C C . ALA A 1 379 ? 6.035 -7.086 -25.720 1.00 94.50 379 ALA A C 1
ATOM 2837 O O . ALA A 1 379 ? 6.586 -7.388 -24.670 1.00 94.50 379 ALA A O 1
ATOM 2838 N N . LEU A 1 380 ? 5.055 -6.172 -25.749 1.00 94.75 380 LEU A N 1
ATOM 2839 C CA . LEU A 1 380 ? 4.444 -5.605 -24.538 1.00 94.75 380 LEU A CA 1
ATOM 2840 C C . LEU A 1 380 ? 3.372 -6.516 -23.924 1.00 94.75 380 LEU A C 1
ATOM 2842 O O . LEU A 1 380 ? 2.935 -6.258 -22.799 1.00 94.75 380 LEU A O 1
ATOM 2846 N N . PHE A 1 381 ? 2.921 -7.536 -24.656 1.00 93.75 381 PHE A N 1
ATOM 2847 C CA . PHE A 1 381 ? 1.787 -8.375 -24.293 1.00 93.75 381 PHE A CA 1
ATOM 2848 C C . PHE A 1 381 ? 2.239 -9.800 -23.995 1.00 93.75 381 PHE A C 1
ATOM 2850 O O . PHE A 1 381 ? 3.116 -10.354 -24.649 1.00 93.75 381 PHE A O 1
ATOM 2857 N N . THR A 1 382 ? 1.587 -10.406 -23.011 1.00 92.44 382 THR A N 1
ATOM 2858 C CA . THR A 1 382 ? 1.717 -11.825 -22.686 1.00 92.44 382 THR A CA 1
ATOM 2859 C C . THR A 1 382 ? 0.340 -12.371 -22.331 1.00 92.44 382 THR A C 1
ATOM 2861 O O . THR A 1 382 ? -0.506 -11.638 -21.811 1.00 92.44 382 THR A O 1
ATOM 2864 N N . ASN A 1 383 ? 0.112 -13.648 -22.620 1.00 92.19 383 ASN A N 1
ATOM 2865 C CA . ASN A 1 383 ? -1.072 -14.400 -22.207 1.00 92.19 383 ASN A CA 1
ATOM 2866 C C . ASN A 1 383 ? -0.801 -15.304 -20.992 1.00 92.19 383 ASN A C 1
ATOM 2868 O O . ASN A 1 383 ? -1.737 -15.886 -20.456 1.00 92.19 383 ASN A O 1
ATOM 2872 N N . THR A 1 384 ? 0.453 -15.398 -20.546 1.00 92.00 384 THR A N 1
ATOM 2873 C CA . THR A 1 384 ? 0.876 -16.242 -19.424 1.00 92.00 384 THR A CA 1
ATOM 2874 C C . THR A 1 384 ? 1.802 -15.477 -18.486 1.00 92.00 384 THR A C 1
ATOM 2876 O O . THR A 1 384 ? 2.634 -14.678 -18.926 1.00 92.00 384 THR A O 1
ATOM 2879 N N . ALA A 1 385 ? 1.696 -15.752 -17.191 1.00 90.19 385 ALA A N 1
ATOM 2880 C CA . ALA A 1 385 ? 2.645 -15.296 -16.188 1.00 90.19 385 ALA A CA 1
ATOM 2881 C C . ALA A 1 385 ? 2.964 -16.464 -15.258 1.00 90.19 385 ALA A C 1
ATOM 2883 O O . ALA A 1 385 ? 2.063 -17.193 -14.855 1.00 90.19 385 ALA A O 1
ATOM 2884 N N . LEU A 1 386 ? 4.241 -16.626 -14.924 1.00 89.62 386 LEU A N 1
ATOM 2885 C CA . LEU A 1 386 ? 4.658 -17.558 -13.888 1.00 89.62 386 LEU A CA 1
ATOM 2886 C C . LEU A 1 386 ? 4.682 -16.815 -12.559 1.00 89.62 386 LEU A C 1
ATOM 2888 O O . LEU A 1 386 ? 5.287 -15.747 -12.438 1.00 89.62 386 LEU A O 1
ATOM 2892 N N . LEU A 1 387 ? 3.996 -17.379 -11.576 1.00 86.75 387 LEU A N 1
ATOM 2893 C CA . LEU A 1 387 ? 4.056 -16.922 -10.200 1.00 86.75 387 LEU A CA 1
ATOM 2894 C C . LEU A 1 387 ? 5.119 -17.751 -9.474 1.00 86.75 387 LEU A C 1
ATOM 2896 O O . LEU A 1 387 ? 5.301 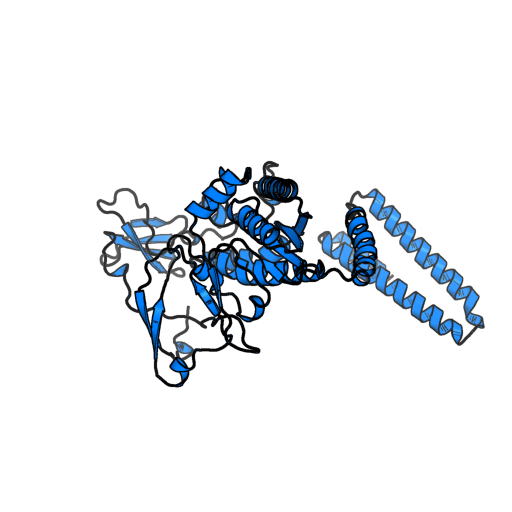-18.933 -9.762 1.00 86.75 387 LEU A O 1
ATOM 2900 N N . HIS A 1 388 ? 5.822 -17.131 -8.526 1.00 83.56 388 HIS A N 1
ATOM 2901 C CA . HIS A 1 388 ? 6.534 -17.890 -7.498 1.00 83.56 388 HIS A CA 1
ATOM 2902 C C . HIS A 1 388 ? 5.495 -18.533 -6.556 1.00 83.56 388 HIS A C 1
ATOM 2904 O O . HIS A 1 388 ? 4.436 -18.972 -6.985 1.00 83.56 388 HIS A O 1
ATOM 2910 N N . GLU A 1 389 ? 5.750 -18.570 -5.253 1.00 83.75 389 GLU A N 1
ATOM 2911 C CA . GLU A 1 389 ? 4.782 -19.089 -4.295 1.00 83.75 389 GLU A CA 1
ATOM 2912 C C . GLU A 1 389 ? 3.586 -18.123 -4.134 1.00 83.75 389 GLU A C 1
ATOM 2914 O O . GLU A 1 389 ? 3.773 -16.981 -3.688 1.00 83.75 389 GLU A O 1
ATOM 2919 N N . PRO A 1 390 ? 2.354 -18.535 -4.496 1.00 88.75 390 PRO A N 1
ATOM 2920 C CA . PRO A 1 390 ? 1.179 -17.695 -4.328 1.00 88.75 390 PRO A CA 1
ATOM 2921 C C . PRO A 1 390 ? 0.811 -17.570 -2.846 1.00 88.75 390 PRO A C 1
ATOM 2923 O O . PRO A 1 390 ? 0.722 -18.552 -2.109 1.00 88.75 390 PRO A O 1
ATOM 2926 N N . HIS A 1 391 ? 0.526 -16.343 -2.406 1.00 91.88 391 HIS A N 1
ATOM 2927 C CA . HIS A 1 391 ? -0.043 -16.103 -1.081 1.00 91.88 391 HIS A CA 1
ATOM 2928 C C . HIS A 1 391 ? -1.565 -16.221 -1.137 1.00 91.88 391 HIS A C 1
ATOM 2930 O O . HIS A 1 391 ? -2.241 -15.399 -1.758 1.00 91.88 391 HIS A O 1
ATOM 2936 N N . TRP A 1 392 ? -2.111 -17.194 -0.413 1.00 92.44 392 TRP A N 1
ATOM 2937 C CA . TRP A 1 392 ? -3.552 -17.355 -0.251 1.00 92.44 392 TRP A CA 1
ATOM 2938 C C . TRP A 1 392 ? -4.012 -16.727 1.061 1.00 92.44 392 TRP A C 1
ATOM 2940 O O . TRP A 1 392 ? -3.560 -17.104 2.139 1.00 92.44 392 TRP A O 1
ATOM 2950 N N . ILE A 1 393 ? -4.962 -15.790 0.996 1.00 94.25 393 ILE A N 1
ATOM 2951 C CA . ILE A 1 393 ? -5.511 -15.123 2.193 1.00 94.25 393 ILE A CA 1
ATOM 2952 C C . ILE A 1 393 ? -6.159 -16.142 3.146 1.00 94.25 393 ILE A C 1
ATOM 2954 O O . ILE A 1 393 ? -6.102 -15.973 4.361 1.00 94.25 393 ILE A O 1
ATOM 2958 N N . SER A 1 394 ? -6.725 -17.223 2.605 1.00 90.94 394 SER A N 1
ATOM 2959 C CA . SER A 1 394 ? -7.261 -18.368 3.353 1.00 90.94 394 SER A CA 1
ATOM 2960 C C . SER A 1 394 ? -6.206 -19.169 4.125 1.00 90.94 394 SER A C 1
ATOM 2962 O O . SER A 1 394 ? -6.587 -19.982 4.962 1.00 90.94 394 SER A O 1
ATOM 2964 N N . GLY A 1 395 ? -4.914 -18.972 3.846 1.00 89.44 395 GLY A N 1
ATOM 2965 C CA . GLY A 1 395 ? -3.797 -19.734 4.415 1.00 89.44 395 GLY A CA 1
ATOM 2966 C C . GLY A 1 395 ? -3.467 -21.032 3.670 1.00 89.44 395 GLY A C 1
ATOM 2967 O O . GLY A 1 395 ? -2.441 -21.645 3.941 1.00 89.44 395 GLY A O 1
ATOM 2968 N N . ALA A 1 396 ? -4.301 -21.440 2.714 1.00 88.44 396 ALA A N 1
ATOM 2969 C CA . ALA A 1 396 ? -4.089 -22.616 1.876 1.00 88.44 396 ALA A CA 1
ATOM 2970 C C . ALA A 1 396 ? -4.642 -22.382 0.468 1.00 88.44 396 ALA A C 1
ATOM 2972 O O . ALA A 1 396 ? -5.564 -21.572 0.292 1.00 88.44 396 ALA A O 1
ATOM 2973 N N . ALA A 1 397 ? -4.088 -23.113 -0.502 1.00 89.00 397 ALA A N 1
ATOM 2974 C CA . ALA A 1 397 ? -4.572 -23.111 -1.875 1.00 89.00 397 ALA A CA 1
ATOM 2975 C C . ALA A 1 397 ? -6.068 -23.487 -1.937 1.00 89.00 397 ALA A C 1
ATOM 2977 O O . ALA A 1 397 ? -6.531 -24.306 -1.136 1.00 89.00 397 ALA A O 1
ATOM 2978 N N . PRO A 1 398 ? -6.845 -22.890 -2.859 1.00 88.31 398 PRO A N 1
ATOM 2979 C CA . PRO A 1 398 ? -8.223 -23.276 -3.106 1.00 88.31 398 PRO A CA 1
ATOM 2980 C C . PRO A 1 398 ? -8.339 -24.770 -3.397 1.00 88.31 398 PRO A C 1
ATOM 2982 O O . PRO A 1 398 ? -7.565 -25.313 -4.179 1.00 88.31 398 PRO A O 1
ATOM 2985 N N . VAL A 1 399 ? -9.365 -25.408 -2.832 1.00 86.00 399 VAL A N 1
ATOM 2986 C CA . VAL A 1 399 ? -9.657 -26.834 -3.058 1.00 86.00 399 VAL A CA 1
ATOM 2987 C C . VAL A 1 399 ? -9.795 -27.151 -4.552 1.00 86.00 399 VAL A C 1
ATOM 2989 O O . VAL A 1 399 ? -9.329 -28.190 -4.998 1.00 86.00 399 VAL A O 1
ATOM 2992 N N . ALA A 1 400 ? -10.323 -26.215 -5.347 1.00 85.38 400 ALA A N 1
ATOM 2993 C CA . ALA A 1 400 ? -10.428 -26.363 -6.798 1.00 85.38 400 ALA A CA 1
ATOM 2994 C C . ALA A 1 400 ? -9.075 -26.633 -7.490 1.00 85.38 400 ALA A C 1
ATOM 2996 O O . ALA A 1 400 ? -9.038 -27.401 -8.442 1.00 85.38 400 ALA A O 1
ATOM 2997 N N . LEU A 1 401 ? -7.965 -26.075 -6.988 1.00 86.19 401 LEU A N 1
ATOM 2998 C CA . LEU A 1 401 ? -6.615 -26.353 -7.507 1.00 86.19 401 LEU A CA 1
ATOM 2999 C C . LEU A 1 401 ? -6.045 -27.697 -7.030 1.00 86.19 401 LEU A C 1
ATOM 3001 O O . LEU A 1 401 ? -5.037 -28.154 -7.554 1.00 86.19 401 LEU A O 1
ATOM 3005 N N . MET A 1 402 ? -6.650 -28.316 -6.013 1.00 80.31 402 MET A N 1
ATOM 3006 C CA . MET A 1 402 ? -6.282 -29.661 -5.557 1.00 80.31 402 MET A CA 1
ATOM 3007 C C . MET A 1 402 ? -7.059 -30.748 -6.307 1.00 80.31 402 MET A C 1
ATOM 3009 O O . MET A 1 402 ? -6.578 -31.870 -6.437 1.00 80.31 402 MET A O 1
ATOM 3013 N N . GLU A 1 403 ? -8.269 -30.428 -6.766 1.00 83.81 403 GLU A N 1
ATOM 3014 C CA . GLU A 1 403 ? -9.180 -31.365 -7.435 1.00 83.81 403 GLU A CA 1
ATOM 3015 C C . GLU A 1 403 ? -9.054 -31.340 -8.967 1.00 83.81 403 GLU A C 1
ATOM 3017 O O . GLU A 1 403 ? -9.460 -32.293 -9.632 1.00 83.81 403 GLU A O 1
ATOM 3022 N N . ALA A 1 404 ? -8.487 -30.271 -9.532 1.00 82.94 404 ALA A N 1
ATOM 3023 C CA . ALA A 1 404 ? -8.340 -30.059 -10.966 1.00 82.94 404 ALA A CA 1
ATOM 3024 C C . ALA A 1 404 ? -6.956 -29.468 -11.304 1.00 82.94 404 ALA A C 1
ATOM 3026 O O . ALA A 1 404 ? -6.338 -28.829 -10.453 1.00 82.94 404 ALA A O 1
ATOM 3027 N N . PRO A 1 405 ? -6.464 -29.636 -12.549 1.00 82.19 405 PRO A N 1
ATOM 3028 C CA . PRO A 1 405 ? -5.178 -29.074 -12.980 1.00 82.19 405 PRO A CA 1
ATOM 3029 C C . PRO A 1 405 ? -5.152 -27.537 -12.977 1.00 82.19 405 PRO A C 1
ATOM 3031 O O . PRO A 1 405 ? -4.074 -26.939 -12.968 1.00 82.19 405 PRO A O 1
ATOM 3034 N N . GLY A 1 406 ? -6.323 -26.897 -12.965 1.00 86.94 406 GLY A N 1
ATOM 3035 C CA . GLY A 1 406 ? -6.447 -25.454 -12.891 1.00 86.94 406 GLY A CA 1
ATOM 3036 C C . GLY A 1 406 ? -7.795 -24.984 -12.356 1.00 86.94 406 GLY A C 1
ATOM 3037 O O . GLY A 1 406 ? -8.710 -25.773 -12.115 1.00 86.94 406 GLY A O 1
ATOM 3038 N N . MET A 1 407 ? -7.897 -23.675 -12.146 1.00 91.88 407 MET A N 1
ATOM 3039 C CA . MET A 1 407 ? -9.071 -22.994 -11.615 1.00 91.88 407 MET A CA 1
ATOM 3040 C C . MET A 1 407 ? -9.326 -21.700 -12.387 1.00 91.88 407 MET A C 1
ATOM 3042 O O . MET A 1 407 ? -8.465 -20.816 -12.450 1.00 91.88 407 MET A O 1
ATOM 3046 N N . ASP A 1 408 ? -10.552 -21.553 -12.886 1.00 92.94 408 ASP A N 1
ATOM 3047 C CA . ASP A 1 408 ? -11.027 -20.295 -13.452 1.00 92.94 408 ASP A CA 1
ATOM 3048 C C . ASP A 1 408 ? -11.056 -19.209 -12.380 1.00 92.94 408 ASP A C 1
ATOM 3050 O O . ASP A 1 408 ? -11.645 -19.350 -11.302 1.00 92.94 408 ASP A O 1
ATOM 3054 N N . CYS A 1 409 ? -10.423 -18.086 -12.682 1.00 93.69 409 CYS A N 1
ATOM 3055 C CA . CYS A 1 409 ? -10.378 -16.947 -11.793 1.00 93.69 409 CYS A CA 1
ATOM 3056 C C . CYS A 1 409 ? -10.241 -15.649 -12.583 1.00 93.69 409 CYS A C 1
ATOM 3058 O O . CYS A 1 409 ? -10.340 -15.593 -13.808 1.00 93.69 409 CYS A O 1
ATOM 3060 N N . SER A 1 410 ? -10.060 -14.553 -11.857 1.00 94.62 410 SER A N 1
ATOM 3061 C CA . SER A 1 410 ? -9.765 -13.277 -12.483 1.00 94.62 410 SER A CA 1
ATOM 3062 C C . SER A 1 410 ? -8.550 -12.636 -11.843 1.00 94.62 410 SER A C 1
ATOM 3064 O O . SER A 1 410 ? -8.419 -12.635 -10.617 1.00 94.62 410 SER A O 1
ATOM 3066 N N . TYR A 1 411 ? -7.713 -12.003 -12.658 1.00 93.94 411 TYR A N 1
ATOM 3067 C CA . TYR A 1 411 ? -6.462 -11.410 -12.208 1.00 93.94 411 TYR A CA 1
ATOM 3068 C C . TYR A 1 411 ? -6.421 -9.892 -12.370 1.00 93.94 411 TYR A C 1
ATOM 3070 O O . TYR A 1 411 ? -7.203 -9.257 -13.086 1.00 93.94 411 TYR A O 1
ATOM 3078 N N . LYS A 1 412 ? -5.455 -9.313 -11.659 1.00 94.00 412 LYS A N 1
ATOM 3079 C CA . LYS A 1 412 ? -5.032 -7.922 -11.763 1.00 94.00 412 LYS A CA 1
ATOM 3080 C C . LYS A 1 412 ? -3.523 -7.883 -11.539 1.00 94.00 412 LYS A C 1
ATOM 3082 O O . LYS A 1 412 ? -3.069 -8.099 -10.421 1.00 94.00 412 LYS A O 1
ATOM 3087 N N . ALA A 1 413 ? -2.754 -7.573 -12.579 1.00 92.62 413 ALA A N 1
ATOM 3088 C CA . ALA A 1 413 ? -1.298 -7.461 -12.492 1.00 92.62 413 ALA A CA 1
ATOM 3089 C C . ALA A 1 413 ? -0.862 -6.131 -11.850 1.00 92.62 413 ALA A C 1
ATOM 3091 O O . ALA A 1 413 ? 0.152 -6.063 -11.159 1.00 92.62 413 ALA A O 1
ATOM 3092 N N . ARG A 1 414 ? -1.652 -5.061 -12.027 1.00 93.62 414 ARG A N 1
ATOM 3093 C CA . ARG A 1 414 ? -1.366 -3.733 -11.457 1.00 93.62 414 ARG A CA 1
ATOM 3094 C C . ARG A 1 414 ? -2.602 -3.041 -10.896 1.00 93.62 414 ARG A C 1
ATOM 3096 O O . ARG A 1 414 ? -3.716 -3.204 -11.395 1.00 93.62 414 ARG A O 1
ATOM 3103 N N . TYR A 1 415 ? -2.407 -2.198 -9.884 1.00 93.25 415 TYR A N 1
ATOM 3104 C CA . TYR A 1 415 ? -3.495 -1.406 -9.313 1.00 93.25 415 TYR A CA 1
ATOM 3105 C C . TYR A 1 415 ? -4.201 -0.562 -10.393 1.00 93.25 415 TYR A C 1
ATOM 3107 O O . TYR A 1 415 ? -3.552 0.038 -11.247 1.00 93.25 415 TYR A O 1
ATOM 3115 N N . ARG A 1 416 ? -5.541 -0.524 -10.345 1.00 90.00 416 ARG A N 1
ATOM 3116 C CA . ARG A 1 416 ? -6.445 0.082 -11.350 1.00 90.00 416 ARG A CA 1
ATOM 3117 C C . ARG A 1 416 ? -6.458 -0.534 -12.752 1.00 90.00 416 ARG A C 1
ATOM 3119 O O . ARG A 1 416 ? -7.126 0.018 -13.618 1.00 90.00 416 ARG A O 1
ATOM 3126 N N . GLN A 1 417 ? -5.800 -1.668 -12.984 1.00 92.12 417 GLN A N 1
ATOM 3127 C CA . GLN A 1 417 ? -6.120 -2.460 -14.172 1.00 92.12 417 GLN A CA 1
ATOM 3128 C C . GLN A 1 417 ? -7.603 -2.864 -14.138 1.00 92.12 417 GLN A C 1
ATOM 3130 O O . GLN A 1 417 ? -8.186 -3.036 -13.058 1.00 92.12 417 GLN A O 1
ATOM 3135 N N . GLU A 1 418 ? -8.211 -3.027 -15.303 1.00 91.81 418 GLU A N 1
ATOM 3136 C CA . GLU A 1 418 ? -9.441 -3.803 -15.382 1.00 91.81 418 GLU A CA 1
ATOM 3137 C C . GLU A 1 418 ? -9.158 -5.251 -14.975 1.00 91.81 418 GLU A C 1
ATOM 3139 O O . GLU A 1 418 ? -8.018 -5.719 -14.960 1.00 91.81 418 GLU A O 1
ATOM 3144 N N . VAL A 1 419 ? -10.197 -5.931 -14.518 1.00 92.31 419 VAL A N 1
ATOM 3145 C CA . VAL A 1 419 ? -10.081 -7.321 -14.095 1.00 92.31 419 VAL A CA 1
ATOM 3146 C C . VAL A 1 419 ? -10.326 -8.182 -15.320 1.00 92.31 419 VAL A C 1
ATOM 3148 O O . VAL A 1 419 ? -11.335 -7.999 -15.996 1.00 92.31 419 VAL A O 1
ATOM 3151 N N . HIS A 1 420 ? -9.420 -9.113 -15.586 1.00 93.56 420 HIS A N 1
ATOM 3152 C CA . HIS A 1 420 ? -9.517 -10.023 -16.723 1.00 93.56 420 HIS A CA 1
ATOM 3153 C C . HIS A 1 420 ? -9.651 -11.455 -16.222 1.00 93.56 420 HIS A C 1
ATOM 3155 O O . HIS A 1 420 ? -9.145 -11.775 -15.146 1.00 93.56 420 HIS A O 1
ATOM 3161 N N . GLN A 1 421 ? -10.339 -12.296 -16.992 1.00 96.44 421 GLN A N 1
ATOM 3162 C CA . GLN A 1 421 ? -10.425 -13.726 -16.706 1.00 96.44 421 GLN A CA 1
ATOM 3163 C C . GLN A 1 421 ? -9.092 -14.405 -17.025 1.00 96.44 421 GLN A C 1
ATOM 3165 O O . GLN A 1 421 ? -8.402 -14.007 -17.966 1.00 96.44 421 GLN A O 1
ATOM 3170 N N . CYS A 1 422 ? -8.743 -15.408 -16.233 1.00 94.31 422 CYS A N 1
ATOM 3171 C CA . CYS A 1 422 ? -7.593 -16.273 -16.450 1.00 94.31 422 CYS A CA 1
ATOM 3172 C C . CYS A 1 422 ? -7.840 -17.642 -15.815 1.00 94.31 422 CYS A C 1
ATOM 3174 O O . CYS A 1 422 ? -8.702 -17.795 -14.953 1.00 94.31 422 CYS A O 1
ATOM 3176 N N . GLU A 1 423 ? -7.032 -18.611 -16.215 1.00 93.25 423 GLU A N 1
ATOM 3177 C CA . GLU A 1 423 ? -6.951 -19.916 -15.575 1.00 93.25 423 GLU A CA 1
ATOM 3178 C C . GLU A 1 423 ? -5.659 -19.958 -14.750 1.00 93.25 423 GLU A C 1
ATOM 3180 O O . GLU A 1 423 ? -4.576 -19.712 -15.283 1.00 93.25 423 GLU A O 1
ATOM 3185 N N . GLU A 1 424 ? -5.773 -20.214 -13.448 1.00 88.75 424 GLU A N 1
ATOM 3186 C CA . GLU A 1 424 ? -4.622 -20.496 -12.584 1.00 88.75 424 GLU A CA 1
ATOM 3187 C C . GLU A 1 424 ? -4.346 -21.995 -12.649 1.00 88.75 424 GLU A C 1
ATOM 3189 O O . GLU A 1 424 ? -5.251 -22.778 -12.376 1.00 88.75 424 GLU A O 1
ATOM 3194 N N . GLN A 1 425 ? -3.122 -22.399 -12.982 1.00 86.06 425 GLN A N 1
ATOM 3195 C CA . GLN A 1 425 ? -2.743 -23.809 -13.086 1.00 86.06 425 GLN A CA 1
ATOM 3196 C C . GLN A 1 425 ? -1.732 -24.176 -12.003 1.00 86.06 425 GLN A C 1
ATOM 3198 O O . GLN A 1 425 ? -0.756 -23.458 -11.782 1.00 86.06 425 GLN A O 1
ATOM 3203 N N . GLY A 1 426 ? -1.946 -25.316 -11.342 1.00 75.19 426 GLY A N 1
ATOM 3204 C CA . GLY A 1 426 ? -0.988 -25.867 -10.387 1.00 75.19 426 GLY A CA 1
ATOM 3205 C C . GLY A 1 426 ? 0.240 -26.398 -11.121 1.00 75.19 426 GLY A C 1
ATOM 3206 O O . GLY A 1 426 ? 0.254 -27.543 -11.561 1.00 75.19 426 GLY A O 1
ATOM 3207 N N . LEU A 1 427 ? 1.267 -25.568 -11.294 1.00 66.56 427 LEU A N 1
ATOM 3208 C CA . LEU A 1 427 ? 2.509 -25.977 -11.948 1.00 66.56 427 LEU A CA 1
ATOM 3209 C C . LEU A 1 427 ? 3.479 -26.579 -10.924 1.00 66.56 427 LEU A C 1
ATOM 3211 O O . LEU A 1 427 ? 4.049 -25.863 -10.100 1.00 66.56 427 LEU A O 1
ATOM 3215 N N . GLU A 1 428 ? 3.750 -27.882 -11.027 1.00 57.00 428 GLU A N 1
ATOM 3216 C CA . GLU A 1 428 ? 5.001 -28.450 -10.516 1.00 57.00 428 GLU A CA 1
ATOM 3217 C C . GLU A 1 428 ? 6.134 -27.994 -11.442 1.00 57.00 428 GLU A C 1
ATOM 3219 O O . GLU A 1 428 ? 6.490 -28.672 -12.405 1.00 57.00 428 GLU A O 1
ATOM 3224 N N . VAL A 1 429 ? 6.681 -26.800 -11.207 1.00 52.97 429 VAL A N 1
ATOM 3225 C CA . VAL A 1 429 ? 7.868 -26.354 -11.944 1.00 52.97 429 VAL A CA 1
ATOM 3226 C C . VAL A 1 429 ? 9.067 -27.149 -11.411 1.00 52.97 429 VAL A C 1
ATOM 3228 O O . VAL A 1 429 ? 9.387 -27.022 -10.225 1.00 52.97 429 VAL A O 1
ATOM 3231 N N . PRO A 1 430 ? 9.765 -27.959 -12.234 1.00 45.25 430 PRO A N 1
ATOM 3232 C CA . PRO A 1 430 ? 10.995 -28.610 -11.801 1.00 45.25 430 PRO A CA 1
ATOM 3233 C C . PRO A 1 430 ? 11.975 -27.536 -11.328 1.00 45.25 430 PRO A C 1
ATOM 3235 O O . PRO A 1 430 ? 12.155 -26.532 -12.016 1.00 45.25 430 PRO A O 1
ATOM 3238 N N . ALA A 1 431 ? 12.641 -27.744 -10.190 1.00 46.59 431 ALA A N 1
ATOM 3239 C CA . ALA A 1 431 ? 13.540 -26.747 -9.592 1.00 46.59 431 ALA A CA 1
ATOM 3240 C C . ALA A 1 431 ? 14.606 -26.191 -10.566 1.00 46.59 431 ALA A C 1
ATOM 3242 O O . ALA A 1 431 ? 15.085 -25.075 -10.391 1.00 46.59 431 ALA A O 1
ATOM 3243 N N . ALA A 1 432 ? 14.937 -26.940 -11.623 1.00 43.84 432 ALA A N 1
ATOM 3244 C CA . ALA A 1 432 ? 15.853 -26.540 -12.689 1.00 43.84 432 ALA A CA 1
ATOM 3245 C C . ALA A 1 432 ? 15.331 -25.420 -13.617 1.00 43.84 432 ALA A C 1
ATOM 3247 O O . ALA A 1 432 ? 16.134 -24.795 -14.300 1.00 43.84 432 ALA A O 1
ATOM 3248 N N . CYS A 1 433 ? 14.022 -25.155 -13.655 1.00 40.84 433 CYS A N 1
ATOM 3249 C CA . CYS A 1 433 ? 13.414 -24.094 -14.469 1.00 40.84 433 CYS A CA 1
ATOM 3250 C C . CYS A 1 433 ? 13.168 -22.794 -13.682 1.00 40.84 433 CYS A C 1
ATOM 3252 O O . CYS A 1 433 ? 12.692 -21.821 -14.257 1.00 40.84 433 CYS A O 1
ATOM 3254 N N . LEU A 1 434 ? 13.489 -22.769 -12.382 1.00 41.50 434 LEU A N 1
ATOM 3255 C CA . LEU A 1 434 ? 13.327 -21.612 -11.489 1.00 41.50 434 LEU A CA 1
ATOM 3256 C C . LEU A 1 434 ? 14.571 -20.704 -11.436 1.00 41.50 434 LEU A C 1
ATOM 3258 O O . LEU A 1 434 ? 14.737 -19.946 -10.480 1.00 41.50 434 LEU A O 1
ATOM 3262 N N . THR A 1 435 ? 15.478 -20.789 -12.411 1.00 34.34 435 THR A N 1
ATOM 3263 C CA . THR A 1 435 ? 16.669 -19.931 -12.434 1.00 34.34 435 THR A CA 1
ATOM 3264 C C . THR A 1 435 ? 16.335 -18.538 -12.972 1.00 34.34 435 THR A C 1
ATOM 3266 O O . THR A 1 435 ? 16.129 -18.401 -14.175 1.00 34.34 435 THR A O 1
ATOM 3269 N N . ASP A 1 436 ? 16.309 -17.588 -12.025 1.00 34.84 436 ASP A N 1
ATOM 3270 C CA . ASP A 1 436 ? 16.288 -16.105 -12.071 1.00 34.84 436 ASP A CA 1
ATOM 3271 C C . ASP A 1 436 ? 15.424 -15.373 -13.116 1.00 34.84 436 ASP A C 1
ATOM 3273 O O . ASP A 1 436 ? 15.777 -15.349 -14.318 1.00 34.84 436 ASP A O 1
#

=== Feature glossary ===
Feature key, reading from the visual/contextual features back to the raw sequence:

Rendered structure images. Six rendered views show the 3D structure from the faces of a cube — i.e. along ±x, ±y, ±z. Rendering representation is drawn randomly per protein from cartoon (secondary-structure ribbons), sticks (backbone bonds), or molecular surface; coloring is either N→C rainbow (blue at the N-terminus through red at the C-terminus) or one color per chain.

Contact-map, Ramachandran, and PAE plots. The contact map is a binary N×N matrix image: pixel (i, j) is dark where Cα_i and Cα_j are within 8 Å and |i−j|>4. Because the |i−j|>4 filter removes local helical contacts, off-diagonal stripes parallel to the main diagonal indicate parallel β-sheets; stripes perpendicular to it indicate antiparallel β-sheets. The Ramachandran plot scatters every residue's (φ, ψ) pair against the sterically allowed regions. The PAE heatmap renders the predicted-aligned-error matrix.

InterPro / GO / CATH / organism. Database cross-references. InterPro integrates a dozen domain/family signature databases into unified entries with residue-range hits. GO terms attach function/process/location labels with evidence codes. CATH codes position the fold in a four-level structural taxonomy. Organism is the NCBI-taxonomy species name.

Nearest PDB structures. The Foldseek neighbor list gives the closest experimentally determined structures in the PDB, ranked by structural alignment. TM-score near 1 means near-identical fold; near 0.3 means only rough topology match. This is how one finds what a novel AlphaFold prediction most resembles in the solved-structure universe.

Predicted aligned error. PAE(i, j) answers: if I align the predicted and true structures on residue i, how far off (in Å) do I expect residue j to be? A block-diagonal PAE matrix with low values on the blocks and high values off-diagonal is the signature of a multi-domain protein with confidently predicted domains but uncertain inter-domain orientation.

Solvent-accessible surface area. Accessible surface area quantifies burial. A residue with SASA near zero is packed into the hydrophobic core; one with SASA >100 Å² sits on the surface. Computed here via the Shrake–Rupley numerical algorithm with a 1.4 Å probe.

B-factor. B-factor (Debye–Waller factor) reflects atomic displacement in the crystal lattice. It is an experimental observable (units Å²), not a prediction; low values mean the atom is pinned down, high values mean it moves or is heterogeneous across the crystal.

pLDDT. For AlphaFold models, the B-factor field carries pLDDT — the model's own estimate of local accuracy on a 0–100 scale. Regions with pLDDT<50 should be treated as essentially unmodeled; they often correspond to intrinsically disordered segments.

Backbone torsions (φ/ψ). φ (phi) and ψ (psi) are the two rotatable backbone dihedrals per residue: φ is the C(i-1)–N–Cα–C torsion, ψ is the N–Cα–C–N(i+1) torsion, both in degrees on (−180°, 180°]. α-helical residues cluster near (−60°, −45°); β-strand residues near (−120°, +130°). A Ramachandran plot is simply a scatter of (φ, ψ) for every residue.

Radius of gyration, Cα contacts, bounding box. Radius of gyration (Rg) is the root-mean-square distance of Cα atoms from their centroid — a single number for overall size and compactness. A globular domain of N residues has Rg ≈ 2.2·N^0.38 Å; an extended or disordered chain has a much larger Rg. The Cα contact count is the number of residue pairs whose Cα atoms are within 8 Å and are more than four positions apart in sequence — a standard proxy for tertiary packing density. The bounding box is the smallest axis-aligned box enclosing all Cα atoms.

Secondary structure (3-state, P-SEA). Three-state secondary structure (P-SEA) collapses the eight DSSP classes into helix (a), strand (b), and coil (c). P-SEA assigns these from Cα geometry alone — distances and angles — without requiring backbone oxygens, so it works on any Cα trace.

Secondary structure (8-state, DSSP). DSSP 8-state secondary structure assigns each residue one of H (α-helix), G (3₁₀-helix), I (π-helix), E (extended β-strand), B (isolated β-bridge), T (hydrogen-bonded turn), S (bend), or '-' (coil). The assignment is computed from backbone hydrogen-bond geometry via the Kabsch–Sander algorithm.

Foldseek 3Di. A 3Di character summarizes, for each residue, the relative orientation of the Cα frame of its nearest spatial neighbor. Because it encodes fold topology rather than chemistry, 3Di alignments detect remote structural similarity that sequence alignment misses.

mmCIF coordinates. The mmCIF block holds the 3D Cartesian coordinates of each backbone atom (N, Cα, C, O) in ångströms. mmCIF is the PDB's canonical archive format — a tagged-loop text representation of the atomic model.

Sequence. Sequence gives the chain of amino acids in standard one-letter code (A=alanine, C=cysteine, …, Y=tyrosine), read N→C. It is the only feature that is directly encoded by the gene; all structural features are derived from the folded form of this sequence.